Protein AF-A0A847MB34-F1 (afdb_monomer)

Sequence (474 aa):
MRQLLVAGLMLSVAGVSVAQALDVAKLAEAYKDFDMARRDGMGYSDSPDSGNLGWGEGGIITSYINMWEATEDVYWLEKISDHFHRIMANASDPEGEGYLSWYTARYSAAVAWAERLHNVSDAKVDPAVQKATDITAAAKATGHTYLIDFLENAQRFRVVDWTTREVIADGLEHDGGETEVTQIEPFAFTITGPTHQGDRFIVRTMAREATPHVVHQGLFLYPVARLIELVQQRPELQEQFGADAEQFLQFINRNVFEKNERDWLDMGEMGGAYRSEPRLSERQPNRVIPHNQYAELARVWLVLQNVEGAHPLMAQRAEQMVRYFKSHVYLDEENDAYYWRYSNWIEFGEPGHYFAADRYESTGYGNIDIKLVVEATRRGVLFTDEDMQRFVNTWLRVMWNQDEDTPLMAARVDGIGAFGSSPLTTGWAQLSQWDPKVYELALKTFSAQPEDKQAEAVPTILLSAARAGRIPAQ

Solvent-accessible surface area (backbone atoms only — not comparable to full-atom values): 24791 Å² total; per-residue (Å²): 136,85,93,87,87,91,81,92,82,85,83,80,85,84,78,81,80,75,73,78,77,78,60,61,69,62,45,51,49,44,30,50,57,54,40,38,71,38,68,76,50,51,71,36,28,80,50,69,40,26,59,49,30,13,71,50,24,8,53,54,42,41,33,28,48,32,39,23,76,60,65,70,45,63,67,31,55,52,52,45,52,59,37,47,55,40,41,61,71,52,41,43,50,95,82,73,79,87,42,44,43,43,35,34,40,65,76,25,12,12,40,36,38,34,43,75,56,85,43,86,38,87,43,44,57,37,64,46,62,48,72,38,66,52,52,72,48,12,70,56,26,80,41,48,37,33,35,42,37,17,69,89,31,46,45,32,30,29,36,28,36,62,72,82,68,44,74,78,43,70,78,43,73,41,92,38,52,78,37,80,46,61,89,56,51,68,46,70,36,34,39,39,45,50,56,33,59,66,23,32,35,41,36,44,36,38,34,44,47,66,43,70,52,64,34,28,52,13,36,46,39,33,39,51,30,50,51,36,45,46,33,74,75,34,72,86,40,32,85,81,41,39,70,56,33,53,53,50,50,54,48,40,40,55,32,47,51,59,52,51,53,78,38,55,41,82,54,66,95,50,17,25,48,45,35,35,61,84,44,88,29,39,85,59,47,66,35,56,50,37,50,48,30,50,27,29,40,30,44,26,22,61,52,35,49,81,40,88,88,46,56,87,58,30,46,58,52,16,51,21,32,52,40,33,51,56,76,53,53,42,81,39,81,90,69,52,16,40,33,40,53,39,37,71,44,74,52,98,87,38,88,32,44,89,66,60,90,85,42,52,21,34,49,79,53,40,28,43,42,40,43,29,54,53,54,29,33,78,68,69,48,92,47,47,74,70,56,50,50,16,50,42,25,17,48,66,67,47,16,33,72,81,39,86,89,69,56,26,22,17,42,16,44,80,33,51,67,64,66,71,39,64,49,76,35,60,31,59,17,50,45,4,58,83,38,55,64,44,28,52,49,20,50,52,55,46,71,71,42,56,71,77,57,31,30,74,44,35,34,43,53,44,34,11,34,39,44,45,65,71,40,80,86,128

Structure (mmCIF, N/CA/C/O backbone):
data_AF-A0A847MB34-F1
#
_entry.id   AF-A0A847MB34-F1
#
loop_
_atom_site.group_PDB
_atom_site.id
_atom_site.type_symbol
_atom_site.label_atom_id
_atom_site.label_alt_id
_atom_site.label_comp_id
_atom_site.label_asym_id
_atom_site.label_entity_id
_atom_site.label_seq_id
_atom_site.pdbx_PDB_ins_code
_atom_site.Cartn_x
_atom_site.Cartn_y
_atom_site.Cartn_z
_atom_site.occupancy
_atom_site.B_iso_or_equiv
_atom_site.auth_seq_id
_atom_site.auth_comp_id
_atom_site.auth_asym_id
_atom_site.auth_atom_id
_atom_site.pdbx_PDB_model_num
ATOM 1 N N . MET A 1 1 ? -82.155 16.129 29.358 1.00 35.31 1 MET A N 1
ATOM 2 C CA . MET A 1 1 ? -82.350 15.038 28.381 1.00 35.31 1 MET A CA 1
ATOM 3 C C . MET A 1 1 ? -81.186 15.105 27.389 1.00 35.31 1 MET A C 1
ATOM 5 O O . MET A 1 1 ? -81.108 16.119 26.717 1.00 35.31 1 MET A O 1
ATOM 9 N N . ARG A 1 2 ? -80.309 14.074 27.371 1.00 33.56 2 ARG A N 1
ATOM 10 C CA . ARG A 1 2 ? -79.183 13.758 26.432 1.00 33.56 2 ARG A CA 1
ATOM 11 C C . ARG A 1 2 ? -78.013 14.773 26.364 1.00 33.56 2 ARG A C 1
ATOM 13 O O . ARG A 1 2 ? -78.268 15.933 26.098 1.00 33.56 2 ARG A O 1
ATOM 20 N N . GLN A 1 3 ? -76.743 14.506 26.721 1.00 38.34 3 GLN A N 1
ATOM 21 C CA . GLN A 1 3 ? -75.726 13.459 26.406 1.00 38.34 3 GLN A CA 1
ATOM 22 C C . GLN A 1 3 ? -75.311 13.320 24.926 1.00 38.34 3 GLN A C 1
ATOM 24 O O . GLN A 1 3 ? -76.162 12.948 24.124 1.00 38.34 3 GLN A O 1
ATOM 29 N N . LEU A 1 4 ? -74.002 13.534 24.645 1.00 35.25 4 LEU A N 1
ATOM 30 C CA . LEU A 1 4 ? -73.016 12.764 23.818 1.00 35.25 4 LEU A CA 1
ATOM 31 C C . LEU A 1 4 ? -71.892 13.731 23.319 1.00 35.25 4 LEU A C 1
ATOM 33 O O . LEU A 1 4 ? -72.250 14.759 22.760 1.00 35.25 4 LEU A O 1
ATOM 37 N N . LEU A 1 5 ? -70.578 13.662 23.633 1.00 37.75 5 LEU A N 1
ATOM 38 C CA . LEU A 1 5 ? -69.464 12.669 23.553 1.00 37.75 5 LEU A CA 1
ATOM 39 C C . LEU A 1 5 ? -68.691 12.614 22.201 1.00 37.75 5 LEU A C 1
ATOM 41 O O . LEU A 1 5 ? -69.303 12.321 21.182 1.00 37.75 5 LEU A O 1
ATOM 45 N N . VAL A 1 6 ? -67.340 12.734 22.310 1.00 37.12 6 VAL A N 1
ATOM 46 C CA . VAL A 1 6 ? -66.236 12.076 21.523 1.00 37.12 6 VAL A CA 1
ATOM 47 C C . VAL A 1 6 ? -65.899 12.674 20.143 1.00 37.12 6 VAL A C 1
ATOM 49 O O . VAL A 1 6 ? -66.808 13.060 19.428 1.00 37.12 6 VAL A O 1
ATOM 52 N N . ALA A 1 7 ? -64.668 12.737 19.606 1.00 34.09 7 ALA A N 1
ATOM 53 C CA . ALA A 1 7 ? -63.232 12.600 19.967 1.00 34.09 7 ALA A CA 1
ATOM 54 C C . ALA A 1 7 ? -62.456 13.083 18.697 1.00 34.09 7 ALA A C 1
ATOM 56 O O . ALA A 1 7 ? -63.046 13.130 17.624 1.00 34.09 7 ALA A O 1
ATOM 57 N N . GLY A 1 8 ? -61.211 13.572 18.684 1.00 37.88 8 GLY A N 1
ATOM 58 C CA . GLY A 1 8 ? -59.975 12.970 19.185 1.00 37.88 8 GLY A CA 1
ATOM 59 C C . GLY A 1 8 ? -59.398 11.969 18.169 1.00 37.88 8 GLY A C 1
ATOM 60 O O . GLY A 1 8 ? -59.700 10.787 18.265 1.00 37.88 8 GLY A O 1
ATOM 61 N N . LEU A 1 9 ? -58.565 12.429 17.223 1.00 32.56 9 LEU A N 1
ATOM 62 C CA . LEU A 1 9 ? -57.718 11.564 16.388 1.00 32.56 9 LEU A CA 1
ATOM 63 C C . LEU A 1 9 ? -56.329 12.214 16.230 1.00 32.56 9 LEU A C 1
ATOM 65 O O . LEU A 1 9 ? -56.117 13.063 15.369 1.00 32.56 9 LEU A O 1
ATOM 69 N N . MET A 1 10 ? -55.390 11.840 17.103 1.00 35.41 10 MET A N 1
ATOM 70 C CA . MET A 1 10 ? -53.958 11.958 16.823 1.00 35.41 10 MET A CA 1
ATOM 71 C C . MET A 1 10 ? -53.529 10.654 16.155 1.00 35.41 10 MET A C 1
ATOM 73 O O . MET A 1 10 ? -53.646 9.588 16.758 1.00 35.41 10 MET A O 1
ATOM 77 N N . LEU A 1 11 ? -53.054 10.733 14.913 1.00 35.97 11 LEU A N 1
ATOM 78 C CA . LEU A 1 11 ? -52.373 9.621 14.263 1.00 35.97 11 LEU A CA 1
ATOM 79 C C . LEU A 1 11 ? -50.943 9.531 14.801 1.00 35.97 11 LEU A C 1
ATOM 81 O O . LEU A 1 11 ? -50.106 10.391 14.542 1.00 35.97 11 LEU A O 1
ATOM 85 N N . SER A 1 12 ? -50.683 8.461 15.542 1.00 41.97 12 SER A N 1
ATOM 86 C CA . SER A 1 12 ? -49.351 7.951 15.838 1.00 41.97 12 SER A CA 1
ATOM 87 C C . SER A 1 12 ? -48.722 7.383 14.563 1.00 41.97 12 SER A C 1
ATOM 89 O O . SER A 1 12 ? -49.222 6.394 14.023 1.00 41.97 12 SER A O 1
ATOM 91 N N . VAL A 1 13 ? -47.609 7.956 14.105 1.00 40.19 13 VAL A N 1
ATOM 92 C CA . VAL A 1 13 ? -46.721 7.282 13.150 1.00 40.19 13 VAL A CA 1
ATOM 93 C C . VAL A 1 13 ? -45.766 6.416 13.966 1.00 40.19 13 VAL A C 1
ATOM 95 O O . VAL A 1 13 ? -44.767 6.889 14.499 1.00 40.19 13 VAL A O 1
ATOM 98 N N . ALA A 1 14 ? -46.127 5.145 14.117 1.00 42.88 14 ALA A N 1
ATOM 99 C CA . ALA A 1 14 ? -45.210 4.103 14.545 1.00 42.88 14 ALA A CA 1
ATOM 100 C C . ALA A 1 14 ? -44.464 3.605 13.302 1.00 42.88 14 ALA A C 1
ATOM 102 O O . ALA A 1 14 ? -45.071 3.058 12.385 1.00 42.88 14 ALA A O 1
ATOM 103 N N . GLY A 1 15 ? -43.154 3.822 13.279 1.00 34.53 15 GLY A N 1
ATOM 104 C CA . GLY A 1 15 ? -42.256 3.365 12.224 1.00 34.53 15 GLY A CA 1
ATOM 105 C C . GLY A 1 15 ? -40.841 3.202 12.760 1.00 34.53 15 GLY A C 1
ATOM 106 O O . GLY A 1 15 ? -39.900 3.718 12.177 1.00 34.53 15 GLY A O 1
ATOM 107 N N . VAL A 1 16 ? -40.687 2.536 13.908 1.00 36.53 16 VAL A N 1
ATOM 108 C CA . VAL A 1 16 ? -39.370 2.066 14.349 1.00 36.53 16 VAL A CA 1
ATOM 109 C C . VAL A 1 16 ? -39.145 0.720 13.672 1.00 36.53 16 VAL A C 1
ATOM 111 O O . VAL A 1 16 ? -39.605 -0.315 14.151 1.00 36.53 16 VAL A O 1
ATOM 114 N N . SER A 1 17 ? -38.463 0.742 12.530 1.00 39.00 17 SER A N 1
ATOM 115 C CA . SER A 1 17 ? -37.730 -0.427 12.056 1.00 39.00 17 SER A CA 1
ATOM 116 C C . SER A 1 17 ? -36.632 -0.693 13.083 1.00 39.00 17 SER A C 1
ATOM 118 O O . SER A 1 17 ? -35.588 -0.041 13.070 1.00 39.00 17 SER A O 1
ATOM 120 N N . VAL A 1 18 ? -36.885 -1.602 14.024 1.00 43.00 18 VAL A N 1
ATOM 121 C CA . VAL A 1 18 ? -35.824 -2.156 14.863 1.00 43.00 18 VAL A CA 1
ATOM 122 C C . VAL A 1 18 ? -34.952 -2.972 13.916 1.00 43.00 18 VAL A C 1
ATOM 124 O O . VAL A 1 18 ? -35.315 -4.089 13.556 1.00 43.00 18 VAL A O 1
ATOM 127 N N . ALA A 1 19 ? -33.848 -2.387 13.445 1.00 54.59 19 ALA A N 1
ATOM 128 C CA . ALA A 1 19 ? -32.811 -3.149 12.765 1.00 54.59 19 ALA A CA 1
ATOM 129 C C . ALA A 1 19 ? -32.473 -4.347 13.661 1.00 54.59 19 ALA A C 1
ATOM 131 O O . ALA A 1 19 ? -32.208 -4.173 14.854 1.00 54.59 19 ALA A O 1
ATOM 132 N N . GLN A 1 20 ? -32.583 -5.559 13.118 1.00 59.56 20 GLN A N 1
ATOM 133 C CA . GLN A 1 20 ? -32.298 -6.777 13.861 1.00 59.56 20 GLN A CA 1
ATOM 134 C C . GLN A 1 20 ? -30.870 -6.675 14.407 1.00 59.56 20 GLN A C 1
ATOM 136 O O . GLN A 1 20 ? -29.936 -6.414 13.650 1.00 59.56 20 GLN A O 1
ATOM 141 N N . ALA A 1 21 ? -30.714 -6.797 15.727 1.00 81.25 21 ALA A N 1
ATOM 142 C CA . ALA A 1 21 ? -29.398 -6.732 16.348 1.00 81.25 21 ALA A CA 1
ATOM 143 C C . ALA A 1 21 ? -28.521 -7.864 15.793 1.00 81.25 21 ALA A C 1
ATOM 145 O O . ALA A 1 21 ? -28.988 -8.998 15.656 1.00 81.25 21 ALA A O 1
ATOM 146 N N . LEU A 1 22 ? -27.269 -7.547 15.457 1.00 91.44 22 LEU A N 1
ATOM 147 C CA . LEU A 1 22 ? -26.302 -8.542 15.005 1.00 91.44 22 LEU A CA 1
ATOM 148 C C . LEU A 1 22 ? -26.026 -9.532 16.142 1.00 91.44 22 LEU A C 1
ATOM 150 O O . LEU A 1 22 ? -25.740 -9.127 17.269 1.00 91.44 22 LEU A O 1
ATOM 154 N N . ASP A 1 23 ? -26.085 -10.827 15.842 1.00 94.06 23 ASP A N 1
ATOM 155 C CA . ASP A 1 23 ? -25.648 -11.875 16.765 1.00 94.06 23 ASP A CA 1
ATOM 156 C C . ASP A 1 23 ? -24.117 -11.959 16.725 1.00 94.06 23 ASP A C 1
ATOM 158 O O . ASP A 1 23 ? -23.535 -12.678 15.911 1.00 94.06 23 ASP A O 1
ATOM 162 N N . VAL A 1 24 ? -23.467 -11.149 17.565 1.00 95.00 24 VAL A N 1
ATOM 163 C CA . VAL A 1 24 ? -22.003 -10.998 17.590 1.00 95.00 24 VAL A CA 1
ATOM 164 C C . VAL A 1 24 ? -21.307 -12.339 17.814 1.00 95.00 24 VAL A C 1
ATOM 166 O O . VAL A 1 24 ? -20.333 -12.630 17.127 1.00 95.00 24 VAL A O 1
ATOM 169 N N . ALA A 1 25 ? -21.822 -13.176 18.719 1.00 95.19 25 ALA A N 1
ATOM 170 C CA . ALA A 1 25 ? -21.220 -14.470 19.029 1.00 95.19 25 ALA A CA 1
ATOM 171 C C . ALA A 1 25 ? -21.302 -15.425 17.832 1.00 95.19 25 ALA A C 1
ATOM 173 O O . ALA A 1 25 ? -20.296 -16.021 17.448 1.00 95.19 25 ALA A O 1
ATOM 174 N N . LYS A 1 26 ? -22.475 -15.520 17.189 1.00 95.75 26 LYS A N 1
ATOM 175 C CA . LYS A 1 26 ? -22.645 -16.346 15.987 1.00 95.75 26 LYS A CA 1
ATOM 176 C C . LYS A 1 26 ? -21.753 -15.873 14.838 1.00 95.75 26 LYS A C 1
ATOM 178 O O . LYS A 1 26 ? -21.160 -16.696 14.146 1.00 95.75 26 LYS A O 1
ATOM 183 N N . LEU A 1 27 ? -21.676 -14.562 14.612 1.00 96.88 27 LEU A N 1
ATOM 184 C CA . LEU A 1 27 ? -20.849 -13.999 13.545 1.00 96.88 27 LEU A CA 1
ATOM 185 C C . LEU A 1 27 ? -19.357 -14.206 13.821 1.00 96.88 27 LEU A C 1
ATOM 187 O O . LEU A 1 27 ? -18.621 -14.562 12.904 1.00 96.88 27 LEU A O 1
ATOM 191 N N . ALA A 1 28 ? -18.919 -14.038 15.070 1.00 97.00 28 ALA A N 1
ATOM 192 C CA . ALA A 1 28 ? -17.538 -14.294 15.459 1.00 97.00 28 ALA A CA 1
ATOM 193 C C . ALA A 1 28 ? -17.137 -15.754 15.225 1.00 97.00 28 ALA A C 1
ATOM 195 O O . ALA A 1 28 ? -16.063 -15.996 14.680 1.00 97.00 28 ALA A O 1
ATOM 196 N N . GLU A 1 29 ? -18.011 -16.709 15.553 1.00 97.25 29 GLU A N 1
ATOM 197 C CA . GLU A 1 29 ? -17.765 -18.127 15.274 1.00 97.25 29 GLU A CA 1
ATOM 198 C C . GLU A 1 29 ? -17.702 -18.412 13.767 1.00 97.25 29 GLU A C 1
ATOM 200 O O . GLU A 1 29 ? -16.768 -19.057 13.298 1.00 97.25 29 GLU A O 1
ATOM 205 N N . ALA A 1 30 ? -18.616 -17.838 12.976 1.00 97.06 30 ALA A N 1
ATOM 206 C CA . ALA A 1 30 ? -18.581 -17.977 11.519 1.00 97.06 30 ALA A CA 1
ATOM 207 C C . ALA A 1 30 ? -17.277 -17.430 10.909 1.00 97.06 30 ALA A C 1
ATOM 209 O O . ALA A 1 30 ? -16.741 -18.006 9.960 1.00 97.06 30 ALA A O 1
ATOM 210 N N . TYR A 1 31 ? -16.740 -16.333 11.457 1.00 98.00 31 TYR A N 1
ATOM 211 C CA . TYR A 1 31 ? -15.444 -15.816 11.025 1.00 98.00 31 TYR A CA 1
ATOM 212 C C . TYR A 1 31 ? -14.279 -16.711 11.467 1.00 98.00 31 TYR A C 1
ATOM 214 O O . TYR A 1 31 ? -13.342 -16.878 10.690 1.00 98.00 31 TYR A O 1
ATOM 222 N N . LYS A 1 32 ? -14.334 -17.329 12.658 1.00 97.56 32 LYS A N 1
ATOM 223 C CA . LYS A 1 32 ? -13.334 -18.326 13.092 1.00 97.56 32 LYS A CA 1
ATOM 224 C C . LYS A 1 32 ? -13.287 -19.517 12.140 1.00 97.56 32 LYS A C 1
ATOM 226 O O . LYS A 1 32 ? -12.206 -19.863 11.671 1.00 97.56 32 LYS A O 1
ATOM 231 N N . ASP A 1 33 ? -14.437 -20.088 11.788 1.00 97.06 33 ASP A N 1
ATOM 232 C CA . ASP A 1 33 ? -14.520 -21.202 10.833 1.00 97.06 33 ASP A CA 1
ATOM 233 C C . ASP A 1 33 ? -13.933 -20.825 9.466 1.00 97.06 33 ASP A C 1
ATOM 235 O O . ASP A 1 33 ? -13.159 -21.572 8.859 1.00 97.06 33 ASP A O 1
ATOM 239 N N . PHE A 1 34 ? -14.276 -19.631 8.987 1.00 97.12 34 PHE A N 1
ATOM 240 C CA . PHE A 1 34 ? -13.776 -19.111 7.724 1.00 97.12 34 PHE A CA 1
ATOM 241 C C . PHE A 1 34 ? -12.268 -18.813 7.746 1.00 97.12 34 PHE A C 1
ATOM 243 O O . PHE A 1 34 ? -11.579 -19.084 6.760 1.00 97.12 34 PHE A O 1
ATOM 250 N N . ASP A 1 35 ? -11.737 -18.300 8.857 1.00 97.44 35 ASP A N 1
ATOM 251 C CA . ASP A 1 35 ? -10.299 -18.124 9.056 1.00 97.44 35 ASP A CA 1
ATOM 252 C C . ASP A 1 35 ? -9.568 -19.469 9.040 1.00 97.44 35 ASP A C 1
ATOM 254 O O . ASP A 1 35 ? -8.612 -19.651 8.286 1.00 97.44 35 ASP A O 1
ATOM 258 N N . MET A 1 36 ? -10.073 -20.458 9.779 1.00 96.69 36 MET A N 1
ATOM 259 C CA . MET A 1 36 ? -9.484 -21.796 9.824 1.00 96.69 36 MET A CA 1
ATOM 260 C C . MET A 1 36 ? -9.475 -22.478 8.452 1.00 96.69 36 MET A C 1
ATOM 262 O O . MET A 1 36 ? -8.508 -23.156 8.109 1.00 96.69 36 MET A O 1
ATOM 266 N N . ALA A 1 37 ? -10.477 -22.238 7.604 1.00 95.88 37 ALA A N 1
ATOM 267 C CA . ALA A 1 37 ? -10.475 -22.737 6.229 1.00 95.88 37 ALA A CA 1
ATOM 268 C C . ALA A 1 37 ? -9.334 -22.154 5.359 1.00 95.88 37 ALA A C 1
ATOM 270 O O . ALA A 1 37 ? -8.969 -22.736 4.332 1.00 95.88 37 ALA A O 1
ATOM 271 N N . ARG A 1 38 ? -8.725 -21.026 5.753 1.00 93.19 38 ARG A N 1
ATOM 272 C CA . ARG A 1 38 ? -7.606 -20.383 5.044 1.00 93.19 38 ARG A CA 1
ATOM 273 C C . ARG A 1 38 ? -6.261 -20.919 5.522 1.00 93.19 38 ARG A C 1
ATOM 275 O O . ARG A 1 38 ? -5.516 -20.242 6.232 1.00 93.19 38 ARG A O 1
ATOM 282 N N . ARG A 1 39 ? -5.924 -22.126 5.058 1.00 95.69 39 ARG A N 1
ATOM 283 C CA . ARG A 1 39 ? -4.669 -22.820 5.405 1.00 95.69 39 ARG A CA 1
ATOM 284 C C . ARG A 1 39 ? -4.525 -22.987 6.923 1.00 95.69 39 ARG A C 1
ATOM 286 O O . ARG A 1 39 ? -3.526 -22.557 7.489 1.00 95.69 39 ARG A O 1
ATOM 293 N N . ASP A 1 40 ? -5.546 -23.542 7.571 1.00 95.56 40 ASP A N 1
ATOM 294 C CA . ASP A 1 40 ? -5.578 -23.760 9.025 1.00 95.56 40 ASP A CA 1
ATOM 295 C C . ASP A 1 40 ? -5.364 -22.457 9.818 1.00 95.56 40 ASP A C 1
ATOM 297 O O . ASP A 1 40 ? -4.681 -22.414 10.841 1.00 95.56 40 ASP A O 1
ATOM 301 N N . GLY A 1 41 ? -5.905 -21.355 9.288 1.00 95.19 41 GLY A N 1
ATOM 302 C CA . GLY A 1 41 ? -5.752 -20.018 9.843 1.00 95.19 41 GLY A CA 1
ATOM 303 C C . GLY A 1 41 ? -4.363 -19.406 9.660 1.00 95.19 41 GLY A C 1
ATOM 304 O O . GLY A 1 41 ? -4.102 -18.370 10.254 1.00 95.19 41 GLY A O 1
ATOM 305 N N . MET A 1 42 ? -3.447 -19.993 8.882 1.00 96.44 42 MET A N 1
ATOM 306 C CA . MET A 1 42 ? -2.115 -19.408 8.659 1.00 96.44 42 MET A CA 1
ATOM 307 C C . MET A 1 42 ? -2.129 -18.205 7.707 1.00 96.44 42 MET A C 1
ATOM 309 O O . MET A 1 42 ? -1.188 -17.404 7.725 1.00 96.44 42 MET A O 1
ATOM 313 N N . GLY A 1 43 ? -3.153 -18.079 6.856 1.00 96.38 43 GLY A N 1
ATOM 314 C CA . GLY A 1 43 ? -3.222 -17.015 5.854 1.00 96.38 43 GLY A CA 1
ATOM 315 C C . GLY A 1 43 ? -2.016 -17.028 4.903 1.00 96.38 43 GLY A C 1
ATOM 316 O O . GLY A 1 43 ? -1.680 -18.060 4.314 1.00 96.38 43 GLY A O 1
ATOM 317 N N . TYR A 1 44 ? -1.358 -15.878 4.756 1.00 97.62 44 TYR A N 1
ATOM 318 C CA . TYR A 1 44 ? -0.140 -15.677 3.961 1.00 97.62 44 TYR A CA 1
ATOM 319 C C . TYR A 1 44 ? 1.072 -15.267 4.813 1.00 97.62 44 TYR A C 1
ATOM 321 O O . TYR A 1 44 ? 2.086 -14.853 4.257 1.00 97.62 44 TYR A O 1
ATOM 329 N N . SER A 1 45 ? 0.988 -15.380 6.141 1.00 98.19 45 SER A N 1
ATOM 330 C CA . SER A 1 45 ? 2.022 -14.940 7.096 1.00 98.19 45 SER A CA 1
ATOM 331 C C . SER A 1 45 ? 3.407 -15.576 6.908 1.00 98.19 45 SER A C 1
ATOM 333 O O . SER A 1 45 ? 4.402 -15.026 7.370 1.00 98.19 45 SER A O 1
ATOM 335 N N . ASP A 1 46 ? 3.495 -16.698 6.192 1.00 97.19 46 ASP A N 1
ATOM 336 C CA . ASP A 1 46 ? 4.738 -17.384 5.825 1.00 97.19 46 ASP A CA 1
ATOM 337 C C . ASP A 1 46 ? 5.253 -17.034 4.413 1.00 97.19 46 ASP A C 1
ATOM 339 O O . ASP A 1 46 ? 6.236 -17.617 3.952 1.00 97.19 46 ASP A O 1
ATOM 343 N N . SER A 1 47 ? 4.627 -16.083 3.715 1.00 97.06 47 SER A N 1
ATOM 344 C CA . SER A 1 47 ? 5.043 -15.674 2.373 1.00 97.06 47 SER A CA 1
ATOM 345 C C . SER A 1 47 ? 6.404 -14.958 2.384 1.00 97.06 47 SER A C 1
ATOM 347 O O . SER A 1 47 ? 6.597 -14.036 3.179 1.00 97.06 47 SER A O 1
ATOM 349 N N . PRO A 1 48 ? 7.318 -15.281 1.447 1.00 95.69 48 PRO A N 1
ATOM 350 C CA . PRO A 1 48 ? 8.560 -14.529 1.255 1.00 95.69 48 PRO A CA 1
ATOM 351 C C . PRO A 1 48 ? 8.368 -13.246 0.424 1.00 95.69 48 PRO A C 1
ATOM 353 O O . PRO A 1 48 ? 9.258 -12.403 0.376 1.00 95.69 48 PRO A O 1
ATOM 356 N N . ASP A 1 49 ? 7.230 -13.098 -0.264 1.00 97.31 49 ASP A N 1
ATOM 357 C CA . ASP A 1 49 ? 6.917 -11.930 -1.094 1.00 97.31 49 ASP A CA 1
ATOM 358 C C . ASP A 1 49 ? 6.202 -10.851 -0.273 1.00 97.31 49 ASP A C 1
ATOM 360 O O . ASP A 1 49 ? 5.129 -11.102 0.289 1.00 97.31 49 ASP A O 1
ATOM 364 N N . SER A 1 50 ? 6.762 -9.636 -0.241 1.00 97.50 50 SER A N 1
ATOM 365 C CA . SER A 1 50 ? 6.186 -8.538 0.547 1.00 97.50 50 SER A CA 1
ATOM 366 C C . SER A 1 50 ? 4.833 -8.057 0.028 1.00 97.50 50 SER A C 1
ATOM 368 O O . SER A 1 50 ? 4.045 -7.540 0.812 1.00 97.50 50 SER A O 1
ATOM 370 N N . GLY A 1 51 ? 4.525 -8.245 -1.259 1.00 96.75 51 GLY A N 1
ATOM 371 C CA . GLY A 1 51 ? 3.219 -7.911 -1.825 1.00 96.75 51 GLY A CA 1
ATOM 372 C C . GLY A 1 51 ? 2.115 -8.825 -1.299 1.00 96.75 51 GLY A C 1
ATOM 373 O O . GLY A 1 51 ? 1.037 -8.344 -0.955 1.00 96.75 51 GLY A O 1
ATOM 374 N N . ASN A 1 52 ? 2.391 -10.124 -1.173 1.00 97.38 52 ASN A N 1
ATOM 375 C CA . ASN A 1 52 ? 1.480 -11.070 -0.523 1.00 97.38 52 ASN A CA 1
ATOM 376 C C . ASN A 1 52 ? 1.317 -10.771 0.976 1.00 97.38 52 ASN A C 1
ATOM 378 O O . ASN A 1 52 ? 0.199 -10.849 1.484 1.00 97.38 52 ASN A O 1
ATOM 382 N N . LEU A 1 53 ? 2.396 -10.388 1.671 1.00 98.12 53 LEU A N 1
ATOM 383 C CA . LEU A 1 53 ? 2.317 -9.970 3.076 1.00 98.12 53 LEU A CA 1
ATOM 384 C C . LEU A 1 53 ? 1.511 -8.673 3.241 1.00 98.12 53 LEU A C 1
ATOM 386 O O . LEU A 1 53 ? 0.645 -8.584 4.098 1.00 98.12 53 LEU A O 1
ATOM 390 N N . GLY A 1 54 ? 1.744 -7.667 2.402 1.00 97.12 54 GLY A N 1
ATOM 391 C CA . GLY A 1 54 ? 1.014 -6.405 2.464 1.00 97.12 54 GLY A CA 1
ATOM 392 C C . GLY A 1 54 ? -0.462 -6.570 2.102 1.00 97.12 54 GLY A C 1
ATOM 393 O O . GLY A 1 54 ? -1.343 -6.379 2.936 1.00 97.12 54 GLY A O 1
ATOM 394 N N . TRP A 1 55 ? -0.743 -6.928 0.847 1.00 95.94 55 TRP A N 1
ATOM 395 C CA . TRP A 1 55 ? -2.106 -6.925 0.301 1.00 95.94 55 TRP A CA 1
ATOM 396 C C . TRP A 1 55 ? -2.946 -8.135 0.718 1.00 95.94 55 TRP A C 1
ATOM 398 O O . TRP A 1 55 ? -4.167 -8.023 0.783 1.00 95.94 55 TRP A O 1
ATOM 408 N N . GLY A 1 56 ? -2.310 -9.282 0.969 1.00 96.50 56 GLY A N 1
ATOM 409 C CA . GLY A 1 56 ? -2.978 -10.496 1.436 1.00 96.50 56 GLY A CA 1
ATOM 410 C C . GLY A 1 56 ? -3.030 -10.550 2.958 1.00 96.50 56 GLY A C 1
ATOM 411 O O . GLY A 1 56 ? -4.091 -10.374 3.555 1.00 96.50 56 GLY A O 1
ATOM 412 N N . GLU A 1 57 ? -1.875 -10.773 3.587 1.00 98.12 57 GLU A N 1
ATOM 413 C CA . GLU A 1 57 ? -1.780 -10.979 5.039 1.00 98.12 57 GLU A CA 1
ATOM 414 C C . GLU A 1 57 ? -2.201 -9.743 5.847 1.00 98.12 57 GLU A C 1
ATOM 416 O O . GLU A 1 57 ? -2.928 -9.872 6.828 1.00 98.12 57 GLU A O 1
ATOM 421 N N . GLY A 1 58 ? -1.848 -8.535 5.400 1.00 97.38 58 GLY A N 1
ATOM 422 C CA . GLY A 1 58 ? -2.239 -7.286 6.056 1.00 97.38 58 GLY A CA 1
ATOM 423 C C . GLY A 1 58 ? -3.756 -7.133 6.215 1.00 97.38 58 GLY A C 1
ATOM 424 O O . GLY A 1 58 ? -4.230 -6.644 7.242 1.00 97.38 58 GLY A O 1
ATOM 425 N N . GLY A 1 59 ? -4.545 -7.611 5.245 1.00 96.38 59 GLY A N 1
ATOM 426 C CA . GLY A 1 59 ? -6.009 -7.639 5.341 1.00 96.38 59 GLY A CA 1
ATOM 427 C C . GLY A 1 59 ? -6.533 -8.650 6.368 1.00 96.38 59 GLY A C 1
ATOM 428 O O . GLY A 1 59 ? -7.489 -8.358 7.093 1.00 96.38 59 GLY A O 1
ATOM 429 N N . ILE A 1 60 ? -5.883 -9.812 6.470 1.00 98.19 60 ILE A N 1
ATOM 430 C CA . ILE A 1 60 ? -6.222 -10.872 7.430 1.00 98.19 60 ILE A CA 1
ATOM 431 C C . ILE A 1 60 ? -5.911 -10.407 8.857 1.00 98.19 60 ILE A C 1
ATOM 433 O O . ILE A 1 60 ? -6.799 -10.389 9.706 1.00 98.19 60 ILE A O 1
ATOM 437 N N . ILE A 1 61 ? -4.695 -9.923 9.113 1.00 98.19 61 ILE A N 1
ATOM 438 C CA . ILE A 1 61 ? -4.296 -9.479 10.454 1.00 98.19 61 ILE A CA 1
ATOM 439 C C . ILE A 1 61 ? -5.022 -8.191 10.884 1.00 98.19 61 ILE A C 1
ATOM 441 O O . ILE A 1 61 ? -5.344 -8.019 12.060 1.00 98.19 61 ILE A O 1
ATOM 445 N N . THR A 1 62 ? -5.409 -7.326 9.933 1.00 97.75 62 THR A N 1
ATOM 446 C CA . THR A 1 62 ? -6.338 -6.209 10.204 1.00 97.75 62 THR A CA 1
ATOM 447 C C . THR A 1 62 ? -7.714 -6.714 10.637 1.00 97.75 62 THR A C 1
ATOM 449 O O . THR A 1 62 ? -8.355 -6.118 11.500 1.00 97.75 62 THR A O 1
ATOM 452 N N . SER A 1 63 ? -8.182 -7.820 10.066 1.00 98.25 63 SER A N 1
ATOM 453 C CA . SER A 1 63 ? -9.454 -8.411 10.470 1.00 98.25 63 SER A CA 1
ATOM 454 C C . SER A 1 63 ? -9.406 -8.926 11.907 1.00 98.25 63 SER A C 1
ATOM 456 O O . SER A 1 63 ? -10.373 -8.731 12.633 1.00 98.25 63 SER A O 1
ATOM 458 N N . TYR A 1 64 ? -8.284 -9.492 12.359 1.00 98.69 64 TYR A N 1
ATOM 459 C CA . TYR A 1 64 ? -8.138 -9.931 13.751 1.00 98.69 64 TYR A CA 1
ATOM 460 C C . TYR A 1 64 ? -8.250 -8.773 14.743 1.00 98.69 64 TYR A C 1
ATOM 462 O O . TYR A 1 64 ? -9.019 -8.872 15.695 1.00 98.69 64 TYR A O 1
ATOM 470 N N . ILE A 1 65 ? -7.571 -7.643 14.508 1.00 98.12 65 ILE A N 1
ATOM 471 C CA . ILE A 1 65 ? -7.696 -6.506 15.434 1.00 98.12 65 ILE A CA 1
ATOM 472 C C . ILE A 1 65 ? -9.115 -5.920 15.426 1.00 98.12 65 ILE A C 1
ATOM 474 O O . ILE A 1 65 ? -9.634 -5.578 16.484 1.00 98.12 65 ILE A O 1
ATOM 478 N N . ASN A 1 66 ? -9.793 -5.891 14.274 1.00 97.62 66 ASN A N 1
ATOM 479 C CA . ASN A 1 66 ? -11.195 -5.466 14.195 1.00 97.62 66 ASN A CA 1
ATOM 480 C C . ASN A 1 66 ? -12.130 -6.411 14.966 1.00 97.62 66 ASN A C 1
ATOM 482 O O . ASN A 1 66 ? -13.073 -5.960 15.614 1.00 97.62 66 ASN A O 1
ATOM 486 N N . MET A 1 67 ? -11.871 -7.720 14.898 1.00 98.12 67 MET A N 1
ATOM 487 C CA . MET A 1 67 ? -12.614 -8.716 15.663 1.00 98.12 67 MET A CA 1
ATOM 488 C C . MET A 1 67 ? -12.373 -8.563 17.161 1.00 98.12 67 MET A C 1
ATOM 490 O O . MET A 1 67 ? -13.337 -8.588 17.926 1.00 98.12 67 MET A O 1
ATOM 494 N N . TRP A 1 68 ? -11.126 -8.347 17.586 1.00 97.38 68 TRP A N 1
ATOM 495 C CA . TRP A 1 68 ? -10.814 -8.054 18.982 1.00 97.38 68 TRP A CA 1
ATOM 496 C C . TRP A 1 68 ? -11.555 -6.801 19.464 1.00 97.38 68 TRP A C 1
ATOM 498 O O . TRP A 1 68 ? -12.219 -6.854 20.490 1.00 97.38 68 TRP A O 1
ATOM 508 N N . GLU A 1 69 ? -11.548 -5.706 18.699 1.00 94.31 69 GLU A N 1
ATOM 509 C CA . GLU A 1 69 ? -12.260 -4.477 19.084 1.00 94.31 69 GLU A CA 1
ATOM 510 C C . GLU A 1 69 ? -13.776 -4.671 19.244 1.00 94.31 69 GLU A C 1
ATOM 512 O O . GLU A 1 69 ? -14.408 -3.951 20.015 1.00 94.31 69 GLU A O 1
ATOM 517 N N . ALA A 1 70 ? -14.372 -5.616 18.513 1.00 93.75 70 ALA A N 1
ATOM 518 C CA . ALA A 1 70 ? -15.805 -5.890 18.576 1.00 93.75 70 ALA A CA 1
ATOM 519 C C . ALA A 1 70 ? -16.200 -6.962 19.609 1.00 93.75 70 ALA A C 1
ATOM 521 O O . ALA A 1 70 ? -17.378 -7.056 19.955 1.00 93.75 70 ALA A O 1
ATOM 522 N N . THR A 1 71 ? -15.257 -7.797 20.057 1.00 94.75 71 THR A N 1
ATOM 523 C CA . THR A 1 71 ? -15.553 -9.001 20.861 1.00 94.75 71 THR A CA 1
ATOM 524 C C . THR A 1 71 ? -14.763 -9.110 22.160 1.00 94.75 71 THR A C 1
ATOM 526 O O . THR A 1 71 ? -15.163 -9.876 23.028 1.00 94.75 71 THR A O 1
ATOM 529 N N . GLU A 1 72 ? -13.643 -8.395 22.272 1.00 94.19 72 GLU A N 1
ATOM 530 C CA . GLU A 1 72 ? -12.609 -8.538 23.305 1.00 94.19 72 GLU A CA 1
ATOM 531 C C . GLU A 1 72 ? -12.072 -9.974 23.491 1.00 94.19 72 GLU A C 1
ATOM 533 O O . GLU A 1 72 ? -11.429 -10.285 24.493 1.00 94.19 72 GLU A O 1
ATOM 538 N N . ASP A 1 73 ? -12.280 -10.857 22.507 1.00 96.81 73 ASP A N 1
ATOM 539 C CA . ASP A 1 73 ? -11.785 -12.233 22.540 1.00 96.81 73 ASP A CA 1
ATOM 540 C C . ASP A 1 73 ? -10.269 -12.265 22.280 1.00 96.81 73 ASP A C 1
ATOM 542 O O . ASP A 1 73 ? -9.794 -11.915 21.192 1.00 96.81 73 ASP A O 1
ATOM 546 N N . VAL A 1 74 ? -9.505 -12.696 23.290 1.00 97.56 74 VAL A N 1
ATOM 547 C CA . VAL A 1 74 ? -8.034 -12.780 23.254 1.00 97.56 74 VAL A CA 1
ATOM 548 C C . VAL A 1 74 ? -7.511 -13.711 22.162 1.00 97.56 74 VAL A C 1
ATOM 550 O O . VAL A 1 74 ? -6.389 -13.501 21.704 1.00 97.56 74 VAL A O 1
ATOM 553 N N . TYR A 1 75 ? -8.332 -14.645 21.665 1.00 97.88 75 TYR A N 1
ATOM 554 C CA . TYR A 1 75 ? -8.012 -15.473 20.498 1.00 97.88 75 TYR A CA 1
ATOM 555 C C . TYR A 1 75 ? -7.487 -14.629 19.330 1.00 97.88 75 TYR A C 1
ATOM 557 O O . TYR A 1 75 ? -6.503 -14.974 18.682 1.00 97.88 75 TYR A O 1
ATOM 565 N N . TRP A 1 76 ? -8.094 -13.469 19.073 1.00 98.50 76 TRP A N 1
ATOM 566 C CA . TRP A 1 76 ? -7.680 -12.619 17.958 1.00 98.50 76 TRP A CA 1
ATOM 567 C C . TRP A 1 76 ? -6.319 -11.949 18.183 1.00 98.50 76 TRP A C 1
ATOM 569 O O . TRP A 1 76 ? -5.604 -11.696 17.215 1.00 98.50 76 TRP A O 1
ATOM 579 N N . LEU A 1 77 ? -5.927 -11.697 19.435 1.00 98.81 77 LEU A N 1
ATOM 580 C CA . LEU A 1 77 ? -4.593 -11.187 19.766 1.00 98.81 77 LEU A CA 1
ATOM 581 C C . LEU A 1 77 ? -3.524 -12.278 19.621 1.00 98.81 77 LEU A C 1
ATOM 583 O O . LEU A 1 77 ? -2.451 -11.999 19.086 1.00 98.81 77 LEU A O 1
ATOM 587 N N . GLU A 1 78 ? -3.838 -13.522 20.001 1.00 98.69 78 GLU A N 1
ATOM 588 C CA . GLU A 1 78 ? -2.979 -14.692 19.752 1.00 98.69 78 GLU A CA 1
ATOM 589 C C . GLU A 1 78 ? -2.685 -14.840 18.259 1.00 98.69 78 GLU A C 1
ATOM 591 O O . GLU A 1 78 ? -1.528 -14.947 17.854 1.00 98.69 78 GLU A O 1
ATOM 596 N N . LYS A 1 79 ? -3.720 -14.720 17.417 1.00 98.69 79 LYS A N 1
ATOM 597 C CA . LYS A 1 79 ? -3.571 -14.746 15.959 1.00 98.69 79 LYS A CA 1
ATOM 598 C C . LYS A 1 79 ? -2.662 -13.626 15.442 1.00 98.69 79 LYS A C 1
ATOM 600 O O . LYS A 1 79 ? -1.842 -13.880 14.565 1.00 98.69 79 LYS A O 1
ATOM 605 N N . ILE A 1 80 ? -2.758 -12.403 15.970 1.00 98.88 80 ILE A N 1
ATOM 606 C CA . ILE A 1 80 ? -1.842 -11.313 15.585 1.00 98.88 80 ILE A CA 1
ATOM 607 C C . ILE A 1 80 ? -0.395 -11.678 15.940 1.00 98.88 80 ILE A C 1
ATOM 609 O O . ILE A 1 80 ? 0.483 -11.541 15.085 1.00 98.88 80 ILE A O 1
A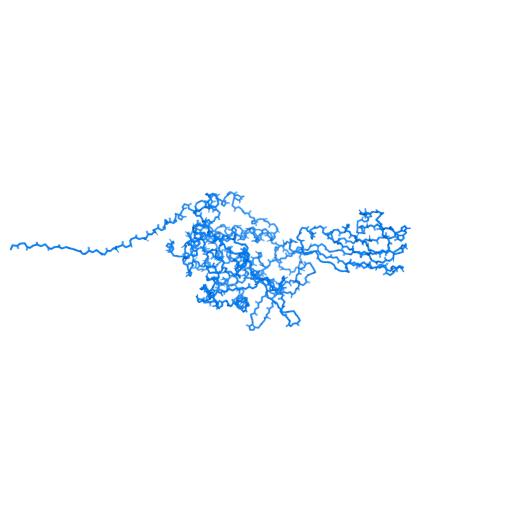TOM 613 N N . SER A 1 81 ? -0.152 -12.171 17.160 1.00 98.81 81 SER A N 1
ATOM 614 C CA . SER A 1 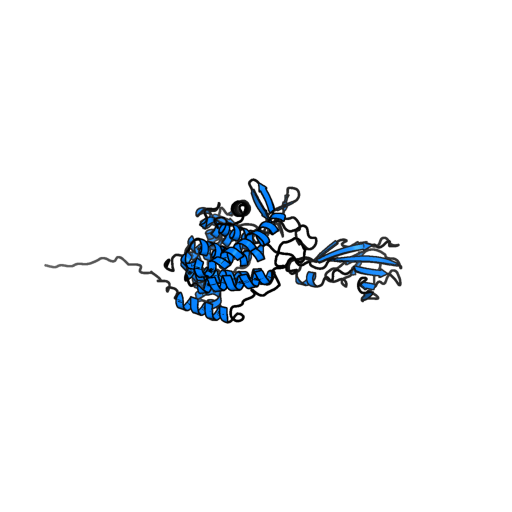81 ? 1.197 -12.545 17.602 1.00 98.81 81 SER A CA 1
ATOM 615 C C . SER A 1 81 ? 1.795 -13.665 16.744 1.00 98.81 81 SER A C 1
ATOM 617 O O . SER A 1 81 ? 2.865 -13.500 16.151 1.00 98.81 81 SER A O 1
ATOM 619 N N . ASP A 1 82 ? 1.062 -14.767 16.572 1.00 98.62 82 ASP A N 1
ATOM 620 C CA . ASP A 1 82 ? 1.497 -15.929 15.793 1.00 98.62 82 ASP A CA 1
ATOM 621 C C . ASP A 1 82 ? 1.862 -15.566 14.351 1.00 98.62 82 ASP A C 1
ATOM 623 O O . ASP A 1 82 ? 2.853 -16.050 13.789 1.00 98.62 82 ASP A O 1
ATOM 627 N N . HIS A 1 83 ? 1.033 -14.733 13.721 1.00 98.81 83 HIS A N 1
ATOM 628 C CA . HIS A 1 83 ? 1.254 -14.304 12.348 1.00 98.81 83 HIS A CA 1
ATOM 629 C C . HIS A 1 83 ? 2.477 -13.399 12.257 1.00 98.81 83 HIS A C 1
ATOM 631 O O . HIS A 1 83 ? 3.300 -13.584 11.358 1.00 98.81 83 HIS A O 1
ATOM 637 N N . PHE A 1 84 ? 2.645 -12.466 13.194 1.00 98.81 84 PHE A N 1
ATOM 638 C CA . PHE A 1 84 ? 3.775 -11.553 13.138 1.00 98.81 84 PHE A CA 1
ATOM 639 C C . PHE A 1 84 ? 5.116 -12.230 13.438 1.00 98.81 84 PHE A C 1
ATOM 641 O O . PHE A 1 84 ? 6.102 -11.904 12.778 1.00 98.81 84 PHE A O 1
ATOM 648 N N . HIS A 1 85 ? 5.156 -13.253 14.299 1.00 98.81 85 HIS A N 1
ATOM 649 C CA . HIS A 1 85 ? 6.343 -14.105 14.460 1.00 98.81 85 HIS A CA 1
ATOM 650 C C . HIS A 1 85 ? 6.799 -14.725 13.131 1.00 98.81 85 HIS A C 1
ATOM 652 O O . HIS A 1 85 ? 7.985 -14.680 12.795 1.00 98.81 85 HIS A O 1
ATOM 658 N N . ARG A 1 86 ? 5.864 -15.255 12.327 1.00 98.56 86 ARG A N 1
ATOM 659 C CA . ARG A 1 86 ? 6.175 -15.814 10.996 1.00 98.56 86 ARG A CA 1
ATOM 660 C C . ARG A 1 86 ? 6.626 -14.743 10.006 1.00 98.56 86 ARG A C 1
ATOM 662 O O . ARG A 1 86 ? 7.601 -14.952 9.284 1.00 98.56 86 ARG A O 1
ATOM 669 N N . ILE A 1 87 ? 5.975 -13.580 10.022 1.00 98.69 87 ILE A N 1
ATOM 670 C CA . ILE A 1 87 ? 6.354 -12.437 9.186 1.00 98.69 87 ILE A CA 1
ATOM 671 C C . ILE A 1 87 ? 7.784 -11.990 9.522 1.00 98.69 87 ILE A C 1
ATOM 673 O O . ILE A 1 87 ? 8.614 -11.888 8.620 1.00 98.69 87 ILE A O 1
ATOM 677 N N . MET A 1 88 ? 8.113 -11.795 10.803 1.00 98.56 88 MET A N 1
ATOM 678 C CA . MET A 1 88 ? 9.464 -11.443 11.258 1.00 98.56 88 MET A CA 1
ATOM 679 C C . MET A 1 88 ? 10.511 -12.480 10.844 1.00 98.56 88 MET A C 1
ATOM 681 O O . MET A 1 88 ? 11.587 -12.100 10.385 1.00 98.56 88 MET A O 1
ATOM 685 N N . ALA A 1 89 ? 10.196 -13.774 10.954 1.00 98.00 89 ALA A N 1
ATOM 686 C CA . ALA A 1 89 ? 11.108 -14.855 10.576 1.00 98.00 89 ALA A CA 1
ATOM 687 C C . ALA A 1 89 ? 11.477 -14.855 9.078 1.00 98.00 89 ALA A C 1
ATOM 689 O O . ALA A 1 89 ? 12.540 -15.353 8.713 1.00 98.00 89 ALA A O 1
ATOM 690 N N . ASN A 1 90 ? 10.631 -14.270 8.225 1.00 96.31 90 ASN A N 1
ATOM 691 C CA . ASN A 1 90 ? 10.856 -14.146 6.783 1.00 96.31 90 ASN A CA 1
ATOM 692 C C . ASN A 1 90 ? 11.550 -12.840 6.362 1.00 96.31 90 ASN A C 1
ATOM 694 O O . ASN A 1 90 ? 11.818 -12.642 5.173 1.00 96.31 90 ASN A O 1
ATOM 698 N N . ALA A 1 91 ? 11.830 -11.931 7.298 1.00 97.88 91 ALA A N 1
ATOM 699 C CA . ALA A 1 91 ? 12.544 -10.700 6.987 1.00 97.88 91 ALA A CA 1
ATOM 700 C C . ALA A 1 91 ? 14.021 -10.992 6.650 1.00 97.88 91 ALA A C 1
ATOM 702 O O . ALA A 1 91 ? 14.654 -11.868 7.237 1.00 97.88 91 ALA A O 1
ATOM 703 N N . SER A 1 92 ? 14.591 -10.248 5.702 1.00 97.50 92 SER A N 1
ATOM 704 C CA . SER A 1 92 ? 15.962 -10.447 5.209 1.00 97.50 92 SER A CA 1
ATOM 705 C C . SER A 1 92 ? 16.681 -9.126 4.924 1.00 97.50 92 SER A C 1
ATOM 707 O O . SER A 1 92 ? 16.061 -8.065 4.867 1.00 97.50 92 SER A O 1
ATOM 709 N N . ASP A 1 93 ? 18.000 -9.185 4.748 1.00 96.94 93 ASP A N 1
ATOM 710 C CA . ASP A 1 93 ? 18.851 -8.047 4.377 1.00 96.94 93 ASP A CA 1
ATOM 711 C C . ASP A 1 93 ? 19.737 -8.428 3.175 1.00 96.94 93 ASP A C 1
ATOM 713 O O . ASP A 1 93 ? 20.935 -8.675 3.329 1.00 96.94 93 ASP A O 1
ATOM 717 N N . PRO A 1 94 ? 19.152 -8.560 1.969 1.00 93.81 94 PRO A N 1
ATOM 718 C CA . PRO A 1 94 ? 19.909 -8.873 0.758 1.00 93.81 94 PRO A CA 1
ATOM 719 C C . PRO A 1 94 ? 20.905 -7.769 0.370 1.00 93.81 94 PRO A C 1
ATOM 721 O O . PRO A 1 94 ? 21.816 -8.021 -0.414 1.00 93.81 94 PRO A O 1
ATOM 724 N N . GLU A 1 95 ? 20.738 -6.560 0.908 1.00 89.12 95 GLU A N 1
ATOM 725 C CA . GLU A 1 95 ? 21.554 -5.383 0.596 1.00 89.12 95 GLU A CA 1
ATOM 726 C C . GLU A 1 95 ? 22.754 -5.230 1.540 1.00 89.12 95 GLU A C 1
ATOM 728 O O . GLU A 1 95 ? 23.693 -4.497 1.229 1.00 89.12 95 GLU A O 1
ATOM 733 N N . GLY A 1 96 ? 22.771 -5.968 2.655 1.00 94.19 96 GLY A N 1
ATOM 734 C CA . GLY A 1 96 ? 23.865 -5.972 3.626 1.00 94.19 96 GLY A CA 1
ATOM 735 C C . GLY A 1 96 ? 23.991 -4.656 4.390 1.00 94.19 96 GLY A C 1
ATOM 736 O O . GLY A 1 96 ? 25.087 -4.273 4.801 1.00 94.19 96 GLY A O 1
ATOM 737 N N . GLU A 1 97 ? 22.883 -3.941 4.553 1.00 92.25 97 GLU A N 1
ATOM 738 C CA . GLU A 1 97 ? 22.847 -2.595 5.120 1.00 92.25 97 GLU A CA 1
ATOM 739 C C . GLU A 1 97 ? 22.512 -2.550 6.617 1.00 92.25 97 GLU A C 1
ATOM 741 O O . GLU A 1 97 ? 22.434 -1.467 7.207 1.00 92.25 97 GLU A O 1
ATOM 746 N N . GLY A 1 98 ? 22.339 -3.718 7.236 1.00 96.19 98 GLY A N 1
ATOM 747 C CA . GLY A 1 98 ? 22.120 -3.895 8.666 1.00 96.19 98 GLY A CA 1
ATOM 748 C C . GLY A 1 98 ? 20.664 -3.753 9.110 1.00 96.19 98 GLY A C 1
ATOM 749 O O . GLY A 1 98 ? 20.435 -3.549 10.309 1.00 96.19 98 GLY A O 1
ATOM 750 N N . TYR A 1 99 ? 19.712 -3.838 8.173 1.00 97.38 99 TYR A N 1
ATOM 751 C CA . TYR A 1 99 ? 18.273 -3.710 8.418 1.00 97.38 99 TYR A CA 1
ATOM 752 C C . TYR A 1 99 ? 17.475 -4.803 7.707 1.00 97.38 99 TYR A C 1
ATOM 754 O O . TYR A 1 99 ? 17.503 -4.919 6.480 1.00 97.38 99 TYR A O 1
ATOM 762 N N . LEU A 1 100 ? 16.701 -5.563 8.481 1.00 98.06 100 LEU A N 1
ATOM 763 C CA . LEU A 1 100 ? 15.802 -6.576 7.938 1.00 98.06 100 LEU A CA 1
ATOM 764 C C . LEU A 1 100 ? 14.567 -5.927 7.298 1.00 98.06 100 LEU A C 1
ATOM 766 O O . LEU A 1 100 ? 14.017 -4.961 7.816 1.00 98.06 100 LEU A O 1
ATOM 770 N N . SER A 1 101 ? 14.108 -6.468 6.172 1.00 97.19 101 SER A N 1
ATOM 771 C CA . SER A 1 101 ? 12.866 -6.058 5.510 1.00 97.19 101 SER A CA 1
ATOM 772 C C . SER A 1 101 ? 12.295 -7.195 4.654 1.00 97.19 101 SER A C 1
ATOM 774 O O . SER A 1 101 ? 12.838 -8.298 4.607 1.00 97.19 101 SER A O 1
ATOM 776 N N . TRP A 1 102 ? 11.201 -6.914 3.954 1.00 97.88 102 TRP A N 1
ATOM 777 C CA . TRP A 1 102 ? 10.529 -7.823 3.031 1.00 97.88 102 TRP A CA 1
ATOM 778 C C . TRP A 1 102 ? 10.505 -7.206 1.641 1.00 97.88 102 TRP A C 1
ATOM 780 O O . TRP A 1 102 ? 10.201 -6.022 1.492 1.00 97.88 102 TRP A O 1
ATOM 790 N N . TYR A 1 103 ? 10.759 -8.017 0.618 1.00 96.56 103 TYR A N 1
ATOM 791 C CA . TYR A 1 103 ? 11.007 -7.533 -0.736 1.00 96.56 103 TYR A CA 1
ATOM 792 C C . TYR A 1 103 ? 10.017 -8.136 -1.733 1.00 96.56 103 TYR A C 1
ATOM 794 O O . TYR A 1 103 ? 9.499 -9.236 -1.544 1.00 96.56 103 TYR A O 1
ATOM 802 N N . THR A 1 104 ? 9.756 -7.412 -2.815 1.00 96.12 104 THR A N 1
ATOM 803 C CA . THR A 1 104 ? 9.102 -7.956 -4.007 1.00 96.12 104 THR A CA 1
ATOM 804 C C . THR A 1 104 ? 9.609 -7.221 -5.235 1.00 96.12 104 THR A C 1
ATOM 806 O O . THR A 1 104 ? 9.872 -6.026 -5.186 1.00 96.12 104 THR A O 1
ATOM 809 N N . ALA A 1 105 ? 9.745 -7.923 -6.358 1.00 95.19 105 ALA A N 1
ATOM 810 C CA . ALA A 1 105 ? 10.055 -7.288 -7.639 1.00 95.19 105 ALA A CA 1
ATOM 811 C C . ALA A 1 105 ? 8.787 -6.911 -8.421 1.00 95.19 105 ALA A C 1
ATOM 813 O O . ALA A 1 105 ? 8.861 -6.459 -9.560 1.00 95.19 105 ALA A O 1
ATOM 814 N N . ARG A 1 106 ? 7.597 -7.158 -7.855 1.00 94.31 106 ARG A N 1
ATOM 815 C CA . ARG A 1 106 ? 6.320 -7.057 -8.571 1.00 94.31 106 ARG A CA 1
ATOM 816 C C . ARG A 1 106 ? 6.039 -5.655 -9.108 1.00 94.31 106 ARG A C 1
ATOM 818 O O . ARG A 1 106 ? 5.435 -5.545 -10.170 1.00 94.31 106 ARG A O 1
ATOM 825 N N . TYR A 1 107 ? 6.445 -4.611 -8.393 1.00 92.31 107 TYR A N 1
ATOM 826 C CA . TYR A 1 107 ? 6.133 -3.221 -8.748 1.00 92.31 107 TYR A CA 1
ATOM 827 C C . TYR A 1 107 ? 7.295 -2.487 -9.421 1.00 92.31 107 TYR A C 1
ATOM 829 O O . TYR A 1 107 ? 7.088 -1.413 -9.992 1.00 92.31 107 TYR A O 1
ATOM 837 N N . SER A 1 108 ? 8.473 -3.102 -9.422 1.00 94.44 108 SER A N 1
ATOM 838 C CA . SER A 1 108 ? 9.682 -2.589 -10.047 1.00 94.44 108 SER A CA 1
ATOM 839 C C . SER A 1 108 ? 9.608 -2.689 -11.568 1.00 94.44 108 SER A C 1
ATOM 841 O O . SER A 1 108 ? 9.098 -3.654 -12.141 1.00 94.44 108 SER A O 1
ATOM 843 N N . ALA A 1 109 ? 10.123 -1.664 -12.228 1.00 95.75 109 ALA A N 1
ATOM 844 C CA . ALA A 1 109 ? 10.254 -1.584 -13.666 1.00 95.75 109 ALA A CA 1
ATOM 845 C C . ALA A 1 109 ? 11.502 -2.325 -14.160 1.00 95.75 109 ALA A C 1
ATOM 847 O O . ALA A 1 109 ? 12.490 -2.479 -13.440 1.00 95.75 109 ALA A O 1
ATOM 848 N N . ALA A 1 110 ? 11.462 -2.710 -15.431 1.00 97.25 110 ALA A N 1
ATOM 849 C CA . ALA A 1 110 ? 12.646 -3.086 -16.190 1.00 97.25 110 ALA A CA 1
ATOM 850 C C . ALA A 1 110 ? 13.092 -1.911 -17.068 1.00 97.25 110 ALA A C 1
ATOM 852 O O . ALA A 1 110 ? 12.266 -1.097 -17.492 1.00 97.25 110 ALA A O 1
ATOM 853 N N . VAL A 1 111 ? 14.387 -1.821 -17.362 1.00 97.50 111 VAL A N 1
ATOM 854 C CA . VAL A 1 111 ? 14.957 -0.714 -18.148 1.00 97.50 111 VAL A CA 1
ATOM 855 C C . VAL A 1 111 ? 15.797 -1.262 -19.291 1.00 97.50 111 VAL A C 1
ATOM 857 O O . VAL A 1 111 ? 16.441 -2.297 -19.143 1.00 97.50 111 VAL A O 1
ATOM 860 N N . ALA A 1 112 ? 15.804 -0.576 -20.428 1.00 98.06 112 ALA A N 1
ATOM 861 C CA . ALA A 1 112 ? 16.719 -0.862 -21.519 1.00 98.06 112 ALA A CA 1
ATOM 862 C C . ALA A 1 112 ? 17.356 0.410 -22.067 1.00 98.06 112 ALA A C 1
ATOM 864 O O . ALA A 1 112 ? 16.720 1.462 -22.105 1.00 98.06 112 ALA A O 1
ATOM 865 N N . TRP A 1 113 ? 18.598 0.281 -22.524 1.00 98.25 113 TRP A N 1
ATOM 866 C CA . TRP A 1 113 ? 19.362 1.317 -23.207 1.00 98.25 113 TRP A CA 1
ATOM 867 C C . TRP A 1 113 ? 19.830 0.786 -24.548 1.00 98.25 113 TRP A C 1
ATOM 869 O O . TRP A 1 113 ? 20.460 -0.271 -24.589 1.00 98.25 113 TRP A O 1
ATOM 879 N N . ALA A 1 114 ? 19.560 1.522 -25.618 1.00 98.25 114 ALA A N 1
ATOM 880 C CA . ALA A 1 114 ? 19.980 1.181 -26.966 1.00 98.25 114 ALA A CA 1
ATOM 881 C C . ALA A 1 114 ? 20.918 2.251 -27.521 1.00 98.25 114 ALA A C 1
ATOM 883 O O . ALA A 1 114 ? 20.649 3.448 -27.427 1.00 98.25 114 ALA A O 1
ATOM 884 N N . GLU A 1 115 ? 22.026 1.815 -28.111 1.00 97.81 115 GLU A N 1
ATOM 885 C CA . GLU A 1 115 ? 22.980 2.710 -28.756 1.00 97.81 115 GLU A CA 1
ATOM 886 C C . GLU A 1 115 ? 23.682 2.044 -29.944 1.00 97.81 115 GLU A C 1
ATOM 888 O O . GLU A 1 115 ? 23.683 0.824 -30.121 1.00 97.81 115 GLU A O 1
ATOM 893 N N . ARG A 1 116 ? 24.300 2.883 -30.773 1.00 97.00 116 ARG A N 1
ATOM 894 C CA . ARG A 1 116 ? 25.097 2.481 -31.937 1.00 97.00 116 ARG A CA 1
ATOM 895 C C . ARG A 1 116 ? 26.486 2.056 -31.479 1.00 97.00 116 ARG A C 1
ATOM 897 O O . ARG A 1 116 ? 27.077 2.731 -30.639 1.00 97.00 116 ARG A O 1
ATOM 904 N N . LEU A 1 117 ? 27.049 1.012 -32.077 1.00 94.31 117 LEU A N 1
ATOM 905 C CA . LEU A 1 117 ? 28.374 0.509 -31.724 1.00 94.31 117 LEU A CA 1
ATOM 906 C C . LEU A 1 117 ? 29.381 0.782 -32.846 1.00 94.31 117 LEU A C 1
ATOM 908 O O . LEU A 1 117 ? 29.778 -0.122 -33.572 1.00 94.31 117 LEU A O 1
ATOM 912 N N . HIS A 1 118 ? 29.813 2.042 -32.957 1.00 90.56 118 HIS A N 1
ATOM 913 C CA . HIS A 1 118 ? 30.777 2.491 -33.975 1.00 90.56 118 HIS A CA 1
ATOM 914 C C . HIS A 1 118 ? 30.373 2.115 -35.415 1.00 90.56 118 HIS A C 1
ATOM 916 O O . HIS A 1 118 ? 31.202 1.650 -36.196 1.00 90.56 118 HIS A O 1
ATOM 922 N N . ASN A 1 119 ? 29.095 2.314 -35.745 1.00 95.44 119 ASN A N 1
ATOM 923 C CA . ASN A 1 119 ? 28.538 2.003 -37.061 1.00 95.44 119 ASN A CA 1
ATOM 924 C C . ASN A 1 119 ? 29.223 2.785 -38.185 1.00 95.44 119 ASN A C 1
ATOM 926 O O . ASN A 1 119 ? 29.700 3.905 -37.990 1.00 95.44 119 ASN A O 1
ATOM 930 N N . VAL A 1 120 ? 29.238 2.176 -39.369 1.00 95.25 120 VAL A N 1
ATOM 931 C CA . VAL A 1 120 ? 29.678 2.809 -40.615 1.00 95.25 120 VAL A CA 1
ATOM 932 C C . VAL A 1 120 ? 28.593 3.751 -41.128 1.00 95.25 120 VAL A C 1
ATOM 934 O O . VAL A 1 120 ? 28.909 4.818 -41.652 1.00 95.25 120 VAL A O 1
ATOM 937 N N . SER A 1 121 ? 27.324 3.357 -40.993 1.00 96.19 121 SER A N 1
ATOM 938 C CA . SER A 1 121 ? 26.188 4.195 -41.375 1.00 96.19 121 SER A CA 1
ATOM 939 C C . SER A 1 121 ? 25.765 5.180 -40.280 1.00 96.19 121 SER A C 1
ATOM 941 O O . SER A 1 121 ? 26.109 5.044 -39.103 1.00 96.19 121 SER A O 1
ATOM 943 N N . ASP A 1 122 ? 24.926 6.139 -40.678 1.00 95.75 122 ASP A N 1
ATOM 944 C CA . ASP A 1 122 ? 24.246 7.067 -39.772 1.00 95.75 122 ASP A CA 1
ATOM 945 C C . ASP A 1 122 ? 22.912 6.521 -39.223 1.00 95.75 122 ASP A C 1
ATOM 947 O O . ASP A 1 122 ? 22.218 7.250 -38.502 1.00 95.75 122 ASP A O 1
ATOM 951 N N . ALA A 1 123 ? 22.554 5.262 -39.524 1.00 97.44 123 ALA A N 1
ATOM 952 C CA . ALA A 1 123 ? 21.326 4.633 -39.042 1.00 97.44 123 ALA A CA 1
ATOM 953 C C . ALA A 1 123 ? 21.220 4.712 -37.516 1.00 97.44 123 ALA A C 1
ATOM 955 O O . ALA A 1 123 ? 22.222 4.636 -36.794 1.00 97.44 123 ALA A O 1
ATOM 956 N N . LYS A 1 124 ? 19.999 4.886 -37.016 1.00 97.25 124 LYS A N 1
ATOM 957 C CA . LYS A 1 124 ? 19.701 5.085 -35.591 1.00 97.25 124 LYS A CA 1
ATOM 958 C C . LYS A 1 124 ? 18.946 3.898 -35.022 1.00 97.25 124 LYS A C 1
ATOM 960 O O . LYS A 1 124 ? 18.315 3.170 -35.772 1.00 97.25 124 LYS A O 1
ATOM 965 N N . VAL A 1 125 ? 19.014 3.748 -33.702 1.00 98.00 125 VAL A N 1
ATOM 966 C CA . VAL A 1 125 ? 18.130 2.878 -32.927 1.00 98.00 125 VAL A CA 1
ATOM 967 C C . VAL A 1 125 ? 17.436 3.744 -31.890 1.00 98.00 125 VAL A C 1
ATOM 969 O O . VAL A 1 125 ? 18.101 4.436 -31.118 1.00 98.00 125 VAL A O 1
ATOM 972 N N . ASP A 1 126 ? 16.113 3.731 -31.903 1.00 97.56 126 ASP A N 1
ATOM 973 C CA . ASP A 1 126 ? 15.291 4.545 -31.022 1.00 97.56 126 ASP A CA 1
ATOM 974 C C . ASP A 1 126 ? 14.181 3.702 -30.374 1.00 97.56 126 ASP A C 1
ATOM 976 O O . ASP A 1 126 ? 13.759 2.695 -30.936 1.00 97.56 126 ASP A O 1
ATOM 980 N N . PRO A 1 127 ? 13.683 4.095 -29.194 1.00 97.94 127 PRO A N 1
ATOM 981 C CA . PRO A 1 127 ? 14.258 5.118 -28.324 1.00 97.94 127 PRO A CA 1
ATOM 982 C C . PRO A 1 127 ? 15.561 4.637 -27.659 1.00 97.94 127 PRO A C 1
ATOM 984 O O . PRO A 1 127 ? 15.735 3.454 -27.365 1.00 97.94 127 PRO A O 1
ATOM 987 N N . ALA A 1 128 ? 16.457 5.581 -27.358 1.00 97.50 128 ALA A N 1
ATOM 988 C CA . ALA A 1 128 ? 17.727 5.295 -26.684 1.00 97.50 128 ALA A CA 1
ATOM 989 C C . ALA A 1 128 ? 17.558 4.719 -25.265 1.00 97.50 128 ALA A C 1
ATOM 991 O O . ALA A 1 128 ? 18.445 4.023 -24.778 1.00 97.50 128 ALA A O 1
ATOM 992 N N . VAL A 1 129 ? 16.436 5.006 -24.592 1.00 97.12 129 VAL A N 1
ATOM 993 C CA . VAL A 1 129 ? 16.091 4.461 -23.271 1.00 97.12 129 VAL A CA 1
ATOM 994 C C . VAL A 1 129 ? 14.616 4.082 -23.236 1.00 97.12 129 VAL A C 1
ATOM 996 O O . VAL A 1 129 ? 13.769 4.851 -23.686 1.00 97.12 129 VAL A O 1
ATOM 999 N N . GLN A 1 130 ? 14.303 2.926 -22.653 1.00 96.31 130 GLN A N 1
ATOM 1000 C CA . GLN A 1 130 ? 12.937 2.484 -22.369 1.00 96.31 130 GLN A CA 1
ATOM 1001 C C . GLN A 1 130 ? 12.806 2.026 -20.929 1.00 96.31 130 GLN A C 1
ATOM 1003 O O . GLN A 1 130 ? 13.720 1.418 -20.379 1.00 96.31 130 GLN A O 1
ATOM 1008 N N . LYS A 1 131 ? 11.636 2.268 -20.339 1.00 96.00 131 LYS A N 1
ATOM 1009 C CA . LYS A 1 131 ? 11.264 1.739 -19.028 1.00 96.00 131 LYS A CA 1
ATOM 1010 C C . LYS A 1 131 ? 9.933 1.001 -19.152 1.00 96.00 131 LYS A C 1
ATOM 1012 O O . LYS A 1 131 ? 8.911 1.617 -19.440 1.00 96.00 131 LYS A O 1
ATOM 1017 N N . ALA A 1 132 ? 9.948 -0.306 -18.917 1.00 96.12 132 ALA A N 1
ATOM 1018 C CA . ALA A 1 132 ? 8.749 -1.131 -18.875 1.00 96.12 132 ALA A CA 1
ATOM 1019 C C . ALA A 1 132 ? 8.198 -1.138 -17.445 1.00 96.12 132 ALA A C 1
ATOM 1021 O O . ALA A 1 132 ? 8.813 -1.703 -16.542 1.00 96.12 132 ALA A O 1
ATOM 1022 N N . THR A 1 133 ? 7.057 -0.481 -17.233 1.00 94.12 133 THR A N 1
ATOM 1023 C CA . THR A 1 133 ? 6.413 -0.341 -15.914 1.00 94.12 133 THR A CA 1
ATOM 1024 C C . THR A 1 133 ? 5.219 -1.274 -15.715 1.00 94.12 133 THR A C 1
ATOM 1026 O O . THR A 1 133 ? 4.765 -1.441 -14.580 1.00 94.12 133 THR A O 1
ATOM 1029 N N . ASP A 1 134 ? 4.714 -1.898 -16.785 1.00 94.50 134 ASP A N 1
ATOM 1030 C CA . ASP A 1 134 ? 3.714 -2.960 -16.676 1.00 94.50 134 ASP A CA 1
ATOM 1031 C C . ASP A 1 134 ? 4.318 -4.189 -15.986 1.00 94.50 134 ASP A C 1
ATOM 1033 O O . ASP A 1 134 ? 5.410 -4.634 -16.330 1.00 94.50 134 ASP A O 1
ATOM 1037 N N . ILE A 1 135 ? 3.589 -4.744 -15.017 1.00 93.19 135 ILE A N 1
ATOM 1038 C CA . ILE A 1 135 ? 4.076 -5.816 -14.140 1.00 93.19 135 ILE A CA 1
ATOM 1039 C C . ILE A 1 135 ? 4.406 -7.081 -14.939 1.00 93.19 135 ILE A C 1
ATOM 1041 O O . ILE A 1 135 ? 5.425 -7.729 -14.692 1.00 93.19 135 ILE A O 1
ATOM 1045 N N . THR A 1 136 ? 3.541 -7.441 -15.890 1.00 95.19 136 THR A N 1
ATOM 1046 C CA . THR A 1 136 ? 3.676 -8.682 -16.663 1.00 95.19 136 THR A CA 1
ATOM 1047 C C . THR A 1 136 ? 4.771 -8.538 -17.707 1.00 95.19 136 THR A C 1
ATOM 1049 O O . THR A 1 136 ? 5.590 -9.439 -17.871 1.00 95.19 136 THR A O 1
ATOM 1052 N N . ALA A 1 137 ? 4.819 -7.392 -18.385 1.00 95.50 137 ALA A N 1
ATOM 1053 C CA . ALA A 1 137 ? 5.848 -7.092 -19.365 1.00 95.50 137 ALA A CA 1
ATOM 1054 C C . ALA A 1 137 ? 7.234 -7.002 -18.706 1.00 95.50 137 ALA A C 1
ATOM 1056 O O . ALA A 1 137 ? 8.156 -7.694 -19.128 1.00 95.50 137 ALA A O 1
ATOM 1057 N N . ALA A 1 138 ? 7.381 -6.228 -17.625 1.00 96.31 138 ALA A N 1
ATOM 1058 C CA . ALA A 1 138 ? 8.656 -6.057 -16.924 1.00 96.31 138 ALA A CA 1
ATOM 1059 C C . ALA A 1 138 ? 9.240 -7.384 -16.412 1.00 96.31 138 ALA A C 1
ATOM 1061 O O . ALA A 1 138 ? 10.457 -7.556 -16.399 1.00 96.31 138 ALA A O 1
ATOM 1062 N N . ALA A 1 139 ? 8.390 -8.348 -16.040 1.00 95.81 139 ALA A N 1
ATOM 1063 C CA . ALA A 1 139 ? 8.821 -9.675 -15.603 1.00 95.81 139 ALA A CA 1
ATOM 1064 C C . ALA A 1 139 ? 9.510 -10.509 -16.700 1.00 95.81 139 ALA A C 1
ATOM 1066 O O . ALA A 1 139 ? 10.186 -11.479 -16.365 1.00 95.81 139 ALA A O 1
ATOM 1067 N N . LYS A 1 140 ? 9.358 -10.142 -17.980 1.00 96.50 140 LYS A N 1
ATOM 1068 C CA . LYS A 1 140 ? 10.037 -10.800 -19.106 1.00 96.50 140 LYS A CA 1
ATOM 1069 C C . LYS A 1 140 ? 11.480 -10.329 -19.303 1.00 96.50 140 LYS A C 1
ATOM 1071 O O . LYS A 1 140 ? 12.250 -11.017 -19.963 1.00 96.50 140 LYS A O 1
ATOM 1076 N N . ALA A 1 141 ? 11.854 -9.174 -18.751 1.00 96.81 141 ALA A N 1
ATOM 1077 C CA . ALA A 1 141 ? 13.199 -8.639 -18.913 1.00 96.81 141 ALA A CA 1
ATOM 1078 C C . ALA A 1 141 ? 14.219 -9.488 -18.144 1.00 96.81 141 ALA A C 1
ATOM 1080 O O . ALA A 1 141 ? 14.086 -9.703 -16.939 1.00 96.81 141 ALA A O 1
ATOM 1081 N N . THR A 1 142 ? 15.271 -9.921 -18.833 1.00 94.75 142 THR A N 1
ATOM 1082 C CA . THR A 1 142 ? 16.294 -10.824 -18.280 1.00 94.75 142 THR A CA 1
ATOM 1083 C C . THR A 1 142 ? 17.475 -10.098 -17.636 1.00 94.75 142 THR A C 1
ATOM 1085 O O . THR A 1 142 ? 18.222 -10.700 -16.872 1.00 94.75 142 THR A O 1
ATOM 1088 N N . GLY A 1 143 ? 17.677 -8.811 -17.943 1.00 96.62 143 GLY A N 1
ATOM 1089 C CA . GLY A 1 143 ? 18.889 -8.079 -17.555 1.00 96.62 143 GLY A CA 1
ATOM 1090 C C . GLY A 1 143 ? 20.109 -8.398 -18.429 1.00 96.62 143 GLY A C 1
ATOM 1091 O O . GLY A 1 143 ? 21.238 -8.062 -18.077 1.00 96.62 143 GLY A O 1
ATOM 1092 N N . HIS A 1 144 ? 19.910 -9.078 -19.561 1.00 98.06 144 HIS A N 1
ATOM 1093 C CA . HIS A 1 144 ? 20.979 -9.411 -20.497 1.00 98.06 144 HIS A CA 1
ATOM 1094 C C . HIS A 1 144 ? 21.370 -8.228 -21.396 1.00 98.06 144 HIS A C 1
ATOM 1096 O O . HIS A 1 144 ? 20.705 -7.188 -21.454 1.00 98.06 144 HIS A O 1
ATOM 1102 N N . THR A 1 145 ? 22.480 -8.401 -22.112 1.00 98.56 145 THR A N 1
ATOM 1103 C CA . THR A 1 145 ? 22.908 -7.510 -23.194 1.00 98.56 145 THR A CA 1
ATOM 1104 C C . THR A 1 145 ? 22.658 -8.189 -24.532 1.00 98.56 145 THR A C 1
ATOM 1106 O O . THR A 1 145 ? 23.000 -9.354 -24.700 1.00 98.56 145 THR A O 1
ATOM 1109 N N . TYR A 1 146 ? 22.134 -7.445 -25.498 1.00 98.62 146 TYR A N 1
ATOM 1110 C CA . TYR A 1 146 ? 21.780 -7.923 -26.828 1.00 98.62 146 TYR A CA 1
ATOM 1111 C C . TYR A 1 146 ? 22.507 -7.129 -27.911 1.00 98.62 146 TYR A C 1
ATOM 1113 O O . TYR A 1 146 ? 22.852 -5.960 -27.718 1.00 98.62 146 TYR A O 1
ATOM 1121 N N . LEU A 1 147 ? 22.722 -7.761 -29.062 1.00 98.38 147 LEU A N 1
ATOM 1122 C CA . LEU A 1 147 ? 23.235 -7.128 -30.272 1.00 98.38 147 LEU A CA 1
ATOM 1123 C C . LEU A 1 147 ? 22.237 -7.282 -31.413 1.00 98.38 147 LEU A C 1
ATOM 1125 O O . LEU A 1 147 ? 21.749 -8.382 -31.660 1.00 98.38 147 L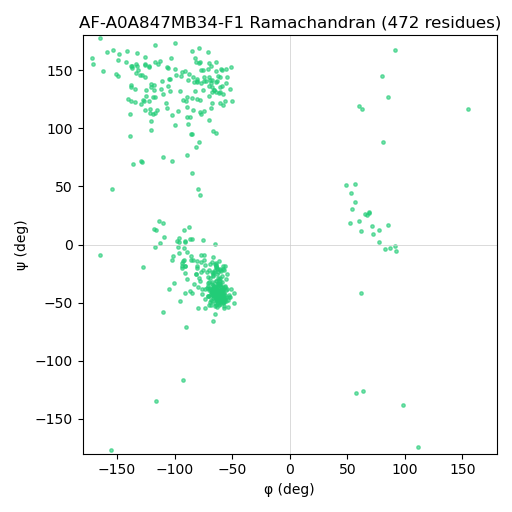EU A O 1
ATOM 1129 N N . ILE A 1 148 ? 22.013 -6.197 -32.145 1.00 98.31 148 ILE A N 1
ATOM 1130 C CA . ILE A 1 148 ? 21.375 -6.207 -33.458 1.00 98.31 148 ILE A CA 1
ATOM 1131 C C . ILE A 1 148 ? 22.494 -6.052 -34.493 1.00 98.31 148 ILE A C 1
ATOM 1133 O O . ILE A 1 148 ? 23.159 -5.017 -34.518 1.00 98.31 148 ILE A O 1
ATOM 1137 N N . ASP A 1 149 ? 22.762 -7.100 -35.272 1.00 97.38 149 ASP A N 1
ATOM 1138 C CA . ASP A 1 149 ? 24.005 -7.268 -36.045 1.00 97.38 149 ASP A CA 1
ATOM 1139 C C . ASP A 1 149 ? 23.710 -7.410 -37.546 1.00 97.38 149 ASP A C 1
ATOM 1141 O O . ASP A 1 149 ? 23.152 -8.424 -37.973 1.00 97.38 149 ASP A O 1
ATOM 1145 N N . PHE A 1 150 ? 24.116 -6.421 -38.351 1.00 97.75 150 PHE A N 1
ATOM 1146 C CA . PHE A 1 150 ? 24.029 -6.436 -39.821 1.00 97.75 150 PHE A CA 1
ATOM 1147 C C . PHE A 1 150 ? 25.243 -7.151 -40.423 1.00 97.75 150 PHE A C 1
ATOM 1149 O O . PHE A 1 150 ? 26.073 -6.563 -41.119 1.00 97.75 150 PHE A O 1
ATOM 1156 N N . LEU A 1 151 ? 25.410 -8.432 -40.091 1.00 94.06 151 LEU A N 1
ATOM 1157 C CA . LEU A 1 151 ? 26.646 -9.162 -40.384 1.00 94.06 151 LEU A CA 1
ATOM 1158 C C . LEU A 1 151 ? 26.836 -9.462 -41.880 1.00 94.06 151 LEU A C 1
ATOM 1160 O O . LEU A 1 151 ? 27.945 -9.340 -42.405 1.00 94.06 151 LEU A O 1
ATOM 1164 N N . GLU A 1 152 ? 25.777 -9.905 -42.557 1.00 92.94 152 GLU A N 1
ATOM 1165 C CA . GLU A 1 152 ? 25.871 -10.424 -43.927 1.00 92.94 152 GLU A CA 1
ATOM 1166 C C . GLU A 1 152 ? 25.823 -9.319 -44.979 1.00 92.94 152 GLU A C 1
ATOM 1168 O O . GLU A 1 152 ? 26.551 -9.368 -45.967 1.00 92.94 152 GLU A O 1
ATOM 1173 N N . ASN A 1 153 ? 24.943 -8.339 -44.785 1.00 95.81 153 ASN A N 1
ATOM 1174 C CA . ASN A 1 153 ? 24.740 -7.211 -45.683 1.00 95.81 153 ASN A CA 1
ATOM 1175 C C . ASN A 1 153 ? 23.934 -6.109 -44.972 1.00 95.81 153 ASN A C 1
ATOM 1177 O O . ASN A 1 153 ? 23.504 -6.278 -43.835 1.00 95.81 153 ASN A O 1
ATOM 1181 N N . ALA A 1 154 ? 23.715 -4.986 -45.656 1.00 95.88 154 ALA A N 1
ATOM 1182 C CA . ALA A 1 154 ? 22.956 -3.858 -45.121 1.00 95.88 154 ALA A CA 1
ATOM 1183 C C . ALA A 1 154 ? 21.462 -4.162 -44.893 1.00 95.88 154 ALA A C 1
ATOM 1185 O O . ALA A 1 154 ? 20.842 -3.557 -44.035 1.00 95.88 154 ALA A O 1
ATOM 1186 N N . GLN A 1 155 ? 20.857 -5.090 -45.631 1.00 96.94 155 GLN A N 1
ATOM 1187 C CA . GLN A 1 155 ? 19.403 -5.288 -45.621 1.00 96.94 155 GLN A CA 1
ATOM 1188 C C . GLN A 1 155 ? 18.939 -6.408 -44.691 1.00 96.94 155 GLN A C 1
ATOM 1190 O O . GLN A 1 155 ? 17.741 -6.661 -44.594 1.00 96.94 155 GLN A O 1
ATOM 1195 N N . ARG A 1 156 ? 19.868 -7.111 -44.034 1.00 97.62 156 ARG A N 1
ATOM 1196 C CA . ARG A 1 156 ? 19.548 -8.223 -43.141 1.00 97.62 156 ARG A CA 1
ATOM 1197 C C . ARG A 1 156 ? 20.318 -8.144 -41.843 1.00 97.62 156 ARG A C 1
ATOM 1199 O O . ARG A 1 156 ? 21.536 -7.967 -41.851 1.00 97.62 156 ARG A O 1
ATOM 1206 N N . PHE A 1 157 ? 19.607 -8.345 -40.745 1.00 98.19 157 PHE A N 1
ATOM 1207 C CA . PHE A 1 157 ? 20.188 -8.396 -39.416 1.00 98.19 157 PHE A CA 1
ATOM 1208 C C . PHE A 1 157 ? 19.692 -9.597 -38.621 1.00 98.19 157 PHE A C 1
ATOM 1210 O O . PHE A 1 157 ? 18.694 -10.244 -38.940 1.00 98.19 157 PHE A O 1
ATOM 1217 N N . ARG A 1 158 ? 20.413 -9.861 -37.539 1.00 98.25 158 ARG A N 1
ATOM 1218 C CA . ARG A 1 158 ? 20.051 -10.833 -36.511 1.00 98.25 158 ARG A CA 1
ATOM 1219 C C . ARG A 1 158 ? 20.048 -10.174 -35.142 1.00 98.25 158 ARG A C 1
ATOM 1221 O O . ARG A 1 158 ? 20.768 -9.198 -34.928 1.00 98.25 158 ARG A O 1
ATOM 1228 N N . VAL A 1 159 ? 19.287 -10.744 -34.219 1.00 98.44 159 VAL A N 1
ATOM 1229 C CA . VAL A 1 159 ? 19.286 -10.372 -32.803 1.00 98.44 159 VAL A CA 1
ATOM 1230 C C . VAL A 1 159 ? 19.982 -11.474 -32.022 1.00 98.44 159 VAL A C 1
ATOM 1232 O O . VAL A 1 159 ? 19.584 -12.637 -32.077 1.00 98.44 159 VAL A O 1
ATOM 1235 N N . VAL A 1 160 ? 21.038 -11.112 -31.303 1.00 98.38 160 VAL A N 1
ATOM 1236 C CA . VAL A 1 160 ? 21.866 -12.037 -30.526 1.00 98.38 160 VAL A CA 1
ATOM 1237 C C . VAL A 1 160 ? 21.798 -11.639 -29.062 1.00 98.38 160 VAL A C 1
ATOM 1239 O O . VAL A 1 160 ? 22.102 -10.496 -28.726 1.00 98.38 160 VAL A O 1
ATOM 1242 N N . ASP A 1 161 ? 21.464 -12.578 -28.185 1.00 98.38 161 ASP A N 1
ATOM 1243 C CA . ASP A 1 161 ? 21.744 -12.445 -26.760 1.00 98.38 161 ASP A CA 1
ATOM 1244 C C . ASP A 1 161 ? 23.253 -12.572 -26.564 1.00 98.38 161 ASP A C 1
ATOM 1246 O O . ASP A 1 161 ? 23.852 -13.636 -26.723 1.00 98.38 161 ASP A O 1
ATOM 1250 N N . TRP A 1 162 ? 23.912 -11.462 -26.266 1.00 97.94 162 TRP A N 1
ATOM 1251 C CA . TRP A 1 162 ? 25.356 -11.439 -26.097 1.00 97.94 162 TRP A CA 1
ATOM 1252 C C . TRP A 1 162 ? 25.802 -12.006 -24.749 1.00 97.94 162 TRP A C 1
ATOM 1254 O O . TRP A 1 162 ? 26.944 -12.463 -24.630 1.00 97.94 162 TRP A O 1
ATOM 1264 N N . THR A 1 163 ? 24.921 -12.000 -23.748 1.00 97.94 163 THR A N 1
ATOM 1265 C CA . THR A 1 163 ? 25.187 -12.611 -22.446 1.00 97.94 163 THR A CA 1
ATOM 1266 C C . THR A 1 163 ? 25.283 -14.128 -22.593 1.00 97.94 163 THR A C 1
ATOM 1268 O O . THR A 1 163 ? 26.261 -14.720 -22.136 1.00 97.94 163 THR A O 1
ATOM 1271 N N . THR A 1 164 ? 24.321 -14.754 -23.277 1.00 97.81 164 THR A N 1
ATOM 1272 C CA . THR A 1 164 ? 24.263 -16.222 -23.442 1.00 97.81 164 THR A CA 1
ATOM 1273 C C . THR A 1 164 ? 24.919 -16.732 -24.727 1.00 97.81 164 THR A C 1
ATOM 1275 O O . THR A 1 164 ? 25.255 -17.911 -24.810 1.00 97.81 164 THR A O 1
ATOM 1278 N N . ARG A 1 165 ? 25.170 -15.845 -25.700 1.00 97.25 165 ARG A N 1
ATOM 1279 C CA . ARG A 1 165 ? 25.659 -16.134 -27.067 1.00 97.25 165 ARG A CA 1
ATOM 1280 C C . ARG A 1 165 ? 24.641 -16.802 -27.988 1.00 97.25 165 ARG A C 1
ATOM 1282 O O . ARG A 1 165 ? 25.023 -17.310 -29.042 1.00 97.25 165 ARG A O 1
ATOM 1289 N N . GLU A 1 166 ? 23.368 -16.771 -27.624 1.00 97.94 166 GLU A N 1
ATOM 1290 C CA . GLU A 1 166 ? 22.281 -17.328 -28.422 1.00 97.94 166 GLU A CA 1
ATOM 1291 C C . GLU A 1 166 ? 21.811 -16.353 -29.511 1.00 97.94 166 GLU A C 1
ATOM 1293 O O . GLU A 1 166 ? 21.698 -15.149 -29.284 1.00 97.94 166 GLU A O 1
ATOM 1298 N N . VAL A 1 167 ? 21.518 -16.867 -30.709 1.00 98.00 167 VAL A N 1
ATOM 1299 C CA . VAL A 1 167 ? 20.838 -16.096 -31.760 1.00 98.00 167 VAL A CA 1
ATOM 1300 C C . VAL A 1 167 ? 19.335 -16.224 -31.531 1.00 98.00 167 VAL A C 1
ATOM 1302 O O . VAL A 1 167 ? 18.775 -17.297 -31.732 1.00 98.00 167 VAL A O 1
ATOM 1305 N N . ILE A 1 168 ? 18.691 -15.137 -31.112 1.00 97.50 168 ILE A N 1
ATOM 1306 C CA . ILE A 1 168 ? 17.257 -15.104 -30.784 1.00 97.50 168 ILE A CA 1
ATOM 1307 C C . ILE A 1 168 ? 16.410 -15.010 -32.055 1.00 97.50 168 ILE A C 1
ATOM 1309 O O . ILE A 1 168 ? 15.331 -15.591 -32.143 1.00 97.50 168 ILE A O 1
ATOM 1313 N N . ALA A 1 169 ? 16.899 -14.274 -33.050 1.00 97.88 169 ALA A N 1
ATOM 1314 C CA . ALA A 1 169 ? 16.284 -14.186 -34.365 1.00 97.88 169 ALA A CA 1
ATOM 1315 C C . ALA A 1 169 ? 17.347 -13.921 -35.424 1.00 97.88 169 ALA A C 1
ATOM 1317 O O . ALA A 1 169 ? 18.328 -13.228 -35.157 1.00 97.88 169 ALA A O 1
ATOM 1318 N N . ASP A 1 170 ? 17.140 -14.452 -36.623 1.00 97.81 170 ASP A N 1
ATOM 1319 C CA . ASP A 1 170 ? 18.082 -14.355 -37.733 1.00 97.81 170 ASP A CA 1
ATOM 1320 C C . ASP A 1 170 ? 17.349 -14.046 -39.042 1.00 97.81 170 ASP A C 1
ATOM 1322 O O . ASP A 1 170 ? 16.170 -14.373 -39.193 1.00 97.81 170 ASP A O 1
ATOM 1326 N N . GLY A 1 171 ? 18.052 -13.416 -39.981 1.00 95.81 171 GLY A N 1
ATOM 1327 C CA . GLY A 1 171 ? 17.529 -13.083 -41.305 1.00 95.81 171 GLY A CA 1
ATOM 1328 C C . GLY A 1 171 ? 16.379 -12.070 -41.314 1.00 95.81 171 GLY A C 1
ATOM 1329 O O . GLY A 1 171 ? 15.576 -12.093 -42.246 1.00 95.81 171 GLY A O 1
ATOM 1330 N N . LEU A 1 172 ? 16.285 -11.197 -40.307 1.00 97.56 172 LEU A N 1
ATOM 1331 C CA . LEU A 1 172 ? 15.298 -10.115 -40.265 1.00 97.56 172 LEU A CA 1
ATOM 1332 C C . LEU A 1 172 ? 15.645 -9.059 -41.319 1.00 97.56 172 LEU A C 1
ATOM 1334 O O . LEU A 1 172 ? 16.814 -8.709 -41.476 1.00 97.56 172 LEU A O 1
ATOM 1338 N N . GLU A 1 173 ? 14.646 -8.565 -42.050 1.00 97.31 173 GLU A N 1
ATOM 1339 C CA . GLU A 1 173 ? 14.853 -7.653 -43.181 1.00 97.31 173 GLU A CA 1
ATOM 1340 C C . GLU A 1 173 ? 14.728 -6.180 -42.773 1.00 97.31 173 GLU A C 1
ATOM 1342 O O . GLU A 1 173 ? 13.903 -5.823 -41.935 1.00 97.31 173 GLU A O 1
ATOM 1347 N N . HIS A 1 174 ? 15.539 -5.326 -43.396 1.00 97.12 174 HIS A N 1
ATOM 1348 C CA . HIS A 1 174 ? 15.503 -3.872 -43.278 1.00 97.12 174 HIS A CA 1
ATOM 1349 C C . HIS A 1 174 ? 15.705 -3.254 -44.665 1.00 97.12 174 HIS A C 1
ATOM 1351 O O . HIS A 1 174 ? 16.702 -3.516 -45.337 1.00 97.12 174 HIS A O 1
ATOM 1357 N N . ASP A 1 175 ? 14.766 -2.425 -45.109 1.00 93.06 175 ASP A N 1
ATOM 1358 C CA . ASP A 1 175 ? 14.761 -1.849 -46.459 1.00 93.06 175 ASP A CA 1
ATOM 1359 C C . ASP A 1 175 ? 15.492 -0.495 -46.563 1.00 93.06 175 ASP A C 1
ATOM 1361 O O . ASP A 1 175 ? 15.546 0.103 -47.639 1.00 93.06 175 ASP A O 1
ATOM 1365 N N . GLY A 1 176 ? 16.087 -0.021 -45.463 1.00 90.88 176 GLY A N 1
ATOM 1366 C CA . GLY A 1 176 ? 16.710 1.301 -45.348 1.00 90.88 176 GLY A CA 1
ATOM 1367 C C . GLY A 1 176 ? 15.769 2.397 -44.834 1.00 90.88 176 GLY A C 1
ATOM 1368 O O . GLY A 1 176 ? 16.199 3.546 -44.703 1.00 90.88 176 GLY A O 1
ATOM 1369 N N . GLY A 1 177 ? 14.501 2.063 -44.573 1.00 94.94 177 GLY A N 1
ATOM 1370 C CA . GLY A 1 177 ? 13.493 2.928 -43.969 1.00 94.94 177 GLY A CA 1
ATOM 1371 C C . GLY A 1 177 ? 13.437 2.773 -42.451 1.00 94.94 177 GLY A C 1
ATOM 1372 O O . GLY A 1 177 ? 14.392 3.104 -41.750 1.00 94.94 177 GLY A O 1
ATOM 1373 N N . GLU A 1 178 ? 12.304 2.297 -41.940 1.00 97.25 178 GLU A N 1
ATOM 1374 C CA . GLU A 1 178 ? 12.088 2.017 -40.518 1.00 97.25 178 GLU A CA 1
ATOM 1375 C C . GLU A 1 178 ? 11.816 0.529 -40.313 1.00 97.25 178 GLU A C 1
ATOM 1377 O O . GLU A 1 178 ? 11.073 -0.097 -41.069 1.00 97.25 178 GLU A O 1
ATOM 1382 N N . THR A 1 179 ? 12.415 -0.064 -39.285 1.00 98.00 179 THR A N 1
ATOM 1383 C CA . THR A 1 179 ? 12.161 -1.465 -38.936 1.00 98.00 179 THR A CA 1
ATOM 1384 C C . THR A 1 179 ? 12.099 -1.637 -37.435 1.00 98.00 179 THR A C 1
ATOM 1386 O O . THR A 1 179 ? 13.030 -1.270 -36.722 1.00 98.00 179 THR A O 1
ATOM 1389 N N . GLU A 1 180 ? 10.998 -2.214 -36.967 1.00 97.94 180 GLU A N 1
ATOM 1390 C CA . GLU A 1 180 ? 10.790 -2.523 -35.559 1.00 97.94 180 GLU A CA 1
ATOM 1391 C C . GLU A 1 180 ? 11.516 -3.822 -35.166 1.00 97.94 180 GLU A C 1
ATOM 1393 O O . GLU A 1 180 ? 11.517 -4.815 -35.895 1.00 97.94 180 GLU A O 1
ATOM 1398 N N . VAL A 1 181 ? 12.118 -3.814 -33.983 1.00 98.00 181 VAL A N 1
ATOM 1399 C CA . VAL A 1 181 ? 12.821 -4.921 -33.341 1.00 98.00 181 VAL A CA 1
ATOM 1400 C C . VAL A 1 181 ? 12.124 -5.203 -32.016 1.00 98.00 181 VAL A C 1
ATOM 1402 O O . VAL A 1 181 ? 12.266 -4.447 -31.055 1.00 98.00 181 VAL A O 1
ATOM 1405 N N . THR A 1 182 ? 11.376 -6.304 -31.967 1.00 97.75 182 THR A N 1
ATOM 1406 C CA . THR A 1 182 ? 10.538 -6.712 -30.821 1.00 97.75 182 THR A CA 1
ATOM 1407 C C . THR A 1 182 ? 11.038 -7.979 -30.129 1.00 97.75 182 THR A C 1
ATOM 1409 O O . THR A 1 182 ? 10.444 -8.446 -29.162 1.00 97.75 182 THR A O 1
ATOM 1412 N N . GLN A 1 183 ? 12.149 -8.547 -30.602 1.00 97.81 183 GLN A N 1
ATOM 1413 C CA . GLN A 1 183 ? 12.706 -9.802 -30.088 1.00 97.81 183 GLN A CA 1
ATOM 1414 C C . GLN A 1 183 ? 13.395 -9.649 -28.722 1.00 97.81 183 GLN A C 1
ATOM 1416 O O . GLN A 1 183 ? 13.767 -10.646 -28.112 1.00 97.81 183 GLN A O 1
ATOM 1421 N N . ILE A 1 184 ? 13.577 -8.417 -28.237 1.00 97.69 184 ILE A N 1
ATOM 1422 C CA . ILE A 1 184 ? 14.215 -8.109 -26.952 1.00 97.69 184 ILE A CA 1
ATOM 1423 C C . ILE A 1 184 ? 13.118 -7.767 -25.941 1.00 97.69 184 ILE A C 1
ATOM 1425 O O . ILE A 1 184 ? 12.924 -6.609 -25.578 1.00 97.69 184 ILE A O 1
ATOM 1429 N N . GLU A 1 185 ? 12.355 -8.769 -25.508 1.00 96.94 185 GLU A N 1
ATOM 1430 C CA . GLU A 1 185 ? 11.211 -8.542 -24.622 1.00 96.94 185 GLU A CA 1
ATOM 1431 C C . GLU A 1 185 ? 11.621 -7.928 -23.265 1.00 96.94 185 GLU A C 1
ATOM 1433 O O . GLU A 1 185 ? 12.665 -8.271 -22.702 1.00 96.94 185 GLU A O 1
ATOM 1438 N N . PRO A 1 186 ? 10.785 -7.048 -22.685 1.00 97.38 186 PRO A N 1
ATOM 1439 C CA . PRO A 1 186 ? 9.518 -6.505 -23.200 1.00 97.38 186 PRO A CA 1
ATOM 1440 C C . PRO A 1 186 ? 9.674 -5.251 -24.080 1.00 97.38 186 PRO A C 1
ATOM 1442 O O . PRO A 1 186 ? 8.713 -4.505 -24.258 1.00 97.38 186 PRO A O 1
ATOM 1445 N N . PHE A 1 187 ? 10.881 -4.957 -24.550 1.00 98.19 187 PHE A N 1
ATOM 1446 C CA . PHE A 1 187 ? 11.206 -3.705 -25.218 1.00 98.19 187 PHE A CA 1
ATOM 1447 C C . PHE A 1 187 ? 11.013 -3.810 -26.734 1.00 98.19 187 PHE A C 1
ATOM 1449 O O . PHE A 1 187 ? 11.194 -4.871 -27.332 1.00 98.19 187 PHE A O 1
ATOM 1456 N N . ALA A 1 188 ? 10.666 -2.686 -27.357 1.00 97.62 188 ALA A N 1
ATOM 1457 C CA . ALA A 1 188 ? 10.513 -2.582 -28.805 1.00 97.62 188 ALA A CA 1
ATOM 1458 C C . ALA A 1 188 ? 11.312 -1.386 -29.314 1.00 97.62 188 ALA A C 1
ATOM 1460 O O . ALA A 1 188 ? 11.087 -0.263 -28.869 1.00 97.62 188 ALA A O 1
ATOM 1461 N N . PHE A 1 189 ? 12.263 -1.616 -30.211 1.00 98.12 189 PHE A N 1
ATOM 1462 C CA . PHE A 1 189 ? 13.116 -0.565 -30.771 1.00 98.12 189 PHE A CA 1
ATOM 1463 C C . PHE A 1 189 ? 12.847 -0.400 -32.258 1.00 98.12 189 PHE A C 1
ATOM 1465 O O . PHE A 1 189 ? 12.464 -1.354 -32.919 1.00 98.12 189 PHE A O 1
ATOM 1472 N N . THR A 1 190 ? 13.128 0.771 -32.806 1.00 98.44 190 THR A N 1
ATOM 1473 C CA . THR A 1 190 ? 13.049 1.039 -34.239 1.00 98.44 190 THR A CA 1
ATOM 1474 C C . THR A 1 190 ? 14.428 1.392 -34.756 1.00 98.44 190 THR A C 1
ATOM 1476 O O . THR A 1 190 ? 15.087 2.288 -34.226 1.00 98.44 190 THR A O 1
ATOM 1479 N N . ILE A 1 191 ? 14.863 0.690 -35.800 1.00 98.25 191 ILE A N 1
ATOM 1480 C CA . ILE A 1 191 ? 16.022 1.079 -36.595 1.00 98.25 191 ILE A CA 1
ATOM 1481 C C . ILE A 1 191 ? 15.543 1.994 -37.713 1.00 98.25 191 ILE A C 1
ATOM 1483 O O . ILE A 1 191 ? 14.643 1.613 -38.460 1.00 98.25 191 ILE A O 1
ATOM 1487 N N . THR A 1 192 ? 16.151 3.172 -37.839 1.00 98.06 192 THR A N 1
ATOM 1488 C CA . THR A 1 192 ? 15.768 4.174 -38.843 1.00 98.06 192 THR A CA 1
ATOM 1489 C C . THR A 1 192 ? 16.953 4.588 -39.703 1.00 98.06 192 THR A C 1
ATOM 1491 O O . THR A 1 192 ? 18.008 4.972 -39.185 1.00 98.06 192 THR A O 1
ATOM 1494 N N . GLY A 1 193 ? 16.725 4.621 -41.014 1.00 97.62 193 GLY A N 1
ATOM 1495 C CA . GLY A 1 193 ? 17.672 5.076 -42.023 1.00 97.62 193 GLY A CA 1
ATOM 1496 C C . GLY A 1 193 ? 18.549 3.953 -42.580 1.00 97.62 193 GLY A C 1
ATOM 1497 O O . GLY A 1 193 ? 18.604 2.865 -42.016 1.00 97.62 193 GLY A O 1
ATOM 1498 N N . PRO A 1 194 ? 19.260 4.218 -43.687 1.00 97.25 194 PRO A N 1
ATOM 1499 C CA . PRO A 1 194 ? 20.037 3.204 -44.382 1.00 97.25 194 PRO A CA 1
ATOM 1500 C C . PRO A 1 194 ? 21.199 2.703 -43.524 1.00 97.25 194 PRO A C 1
ATOM 1502 O O . PRO A 1 194 ? 21.975 3.493 -42.990 1.00 97.25 194 PRO A O 1
ATOM 1505 N N . THR A 1 195 ? 21.344 1.386 -43.460 1.00 97.88 195 THR A N 1
ATOM 1506 C CA . THR A 1 195 ? 22.389 0.656 -42.730 1.00 97.88 195 THR A CA 1
ATOM 1507 C C . THR A 1 195 ? 23.519 0.198 -43.658 1.00 97.88 195 THR A C 1
ATOM 1509 O O . THR A 1 195 ? 23.462 0.332 -44.884 1.00 97.88 195 THR A O 1
ATOM 1512 N N . HIS A 1 196 ? 24.577 -0.361 -43.074 1.00 97.50 196 HIS A N 1
ATOM 1513 C CA . HIS A 1 196 ? 25.720 -0.940 -43.770 1.00 97.50 196 HIS A CA 1
ATOM 1514 C C . HIS A 1 196 ? 26.086 -2.311 -43.182 1.00 97.50 196 HIS A C 1
ATOM 1516 O O . HIS A 1 196 ? 25.842 -2.595 -42.010 1.00 97.50 196 HIS A O 1
ATOM 1522 N N . GLN A 1 197 ? 26.727 -3.165 -43.986 1.00 97.31 197 GLN A N 1
ATOM 1523 C CA . GLN A 1 197 ? 27.310 -4.405 -43.475 1.00 97.31 197 GLN A CA 1
ATOM 1524 C C . GLN A 1 197 ? 28.338 -4.102 -42.370 1.00 97.31 197 GLN A C 1
ATOM 1526 O O . GLN A 1 197 ? 29.256 -3.305 -42.568 1.00 97.31 197 GLN A O 1
ATOM 1531 N N . GLY A 1 198 ? 28.218 -4.775 -41.232 1.00 96.00 198 GLY A N 1
ATOM 1532 C CA . GLY A 1 198 ? 29.072 -4.586 -40.061 1.00 96.00 198 GLY A CA 1
ATOM 1533 C C . GLY A 1 198 ? 28.531 -3.581 -39.046 1.00 96.00 198 GLY A C 1
ATOM 1534 O O . GLY A 1 198 ? 29.111 -3.475 -37.965 1.00 96.00 198 GLY A O 1
ATOM 1535 N N . ASP A 1 199 ? 27.425 -2.892 -39.345 1.00 98.19 199 ASP A N 1
ATOM 1536 C CA . ASP A 1 199 ? 26.736 -2.076 -38.349 1.00 98.19 199 ASP A CA 1
ATOM 1537 C C . ASP A 1 199 ? 26.203 -2.944 -37.206 1.00 98.19 199 ASP A C 1
ATOM 1539 O O . ASP A 1 199 ? 25.688 -4.050 -37.411 1.00 98.19 199 ASP A O 1
ATOM 1543 N N . ARG A 1 200 ? 26.309 -2.413 -35.986 1.00 98.06 200 ARG A N 1
ATOM 1544 C CA . ARG A 1 200 ? 25.829 -3.052 -34.765 1.00 98.06 200 ARG A CA 1
ATOM 1545 C C . ARG A 1 200 ? 25.143 -2.065 -33.848 1.00 98.06 200 ARG A C 1
ATOM 1547 O O . ARG A 1 200 ? 25.665 -1.000 -33.531 1.00 98.06 200 ARG A O 1
ATOM 1554 N N . PHE A 1 201 ? 24.014 -2.481 -33.310 1.00 98.31 201 PHE A N 1
ATOM 1555 C CA . PHE A 1 201 ? 23.368 -1.777 -32.213 1.00 98.31 201 PHE A CA 1
ATOM 1556 C C . PHE A 1 201 ? 23.451 -2.649 -30.971 1.00 98.31 201 PHE A C 1
ATOM 1558 O O . PHE A 1 201 ? 23.221 -3.857 -31.042 1.00 98.31 201 PHE A O 1
ATOM 1565 N N . ILE A 1 202 ? 23.825 -2.053 -29.845 1.00 98.44 202 ILE A N 1
ATOM 1566 C CA . ILE A 1 202 ? 23.870 -2.735 -28.556 1.00 98.44 202 ILE A CA 1
ATOM 1567 C C . ILE A 1 202 ? 22.669 -2.300 -27.731 1.00 98.44 202 ILE A C 1
ATOM 1569 O O . ILE A 1 202 ? 22.385 -1.109 -27.615 1.00 98.44 202 ILE A O 1
ATOM 1573 N N . VAL A 1 203 ? 21.982 -3.279 -27.151 1.00 98.50 203 VAL A N 1
ATOM 1574 C CA . VAL A 1 203 ? 20.876 -3.057 -26.225 1.00 98.50 203 VAL A CA 1
ATOM 1575 C C . VAL A 1 203 ? 21.251 -3.668 -24.885 1.00 98.50 203 VAL A C 1
ATOM 1577 O O . VAL A 1 203 ? 21.375 -4.884 -24.762 1.00 98.50 203 VAL A O 1
ATOM 1580 N N . ARG A 1 204 ? 21.454 -2.838 -23.864 1.00 98.25 204 ARG A N 1
ATOM 1581 C CA . ARG A 1 204 ? 21.667 -3.299 -22.486 1.00 98.25 204 ARG A CA 1
ATOM 1582 C C . ARG A 1 204 ? 20.335 -3.266 -21.764 1.00 98.25 204 ARG A C 1
ATOM 1584 O O . ARG A 1 204 ? 19.645 -2.255 -21.842 1.00 98.25 204 ARG A O 1
ATOM 1591 N N . THR A 1 205 ? 19.984 -4.332 -21.058 1.00 98.00 205 THR A N 1
ATOM 1592 C CA . THR A 1 205 ? 18.753 -4.374 -20.263 1.00 98.00 205 THR A CA 1
ATOM 1593 C C . THR A 1 205 ? 19.059 -4.537 -18.782 1.00 98.00 205 THR A C 1
ATOM 1595 O O . THR A 1 205 ? 20.119 -5.022 -18.395 1.00 98.00 205 THR A O 1
ATOM 1598 N N . MET A 1 206 ? 18.112 -4.124 -17.954 1.00 96.94 206 MET A N 1
ATOM 1599 C CA . MET A 1 206 ? 18.084 -4.292 -16.512 1.00 96.94 206 MET A CA 1
ATOM 1600 C C . MET A 1 206 ? 16.750 -4.945 -16.158 1.00 96.94 206 MET A C 1
ATOM 1602 O O . MET A 1 206 ? 15.689 -4.427 -16.518 1.00 96.94 206 MET A O 1
ATOM 1606 N N . ALA A 1 207 ? 16.811 -6.093 -15.485 1.00 96.12 207 ALA A N 1
ATOM 1607 C CA . ALA A 1 207 ? 15.631 -6.766 -14.962 1.00 96.12 207 ALA A CA 1
ATOM 1608 C C . ALA A 1 207 ? 15.040 -5.990 -13.776 1.00 96.12 207 ALA A C 1
ATOM 1610 O O . ALA A 1 207 ? 15.687 -5.128 -13.181 1.00 96.12 207 ALA A O 1
ATOM 1611 N N . ARG A 1 208 ? 13.806 -6.335 -13.412 1.00 94.88 208 ARG A N 1
ATOM 1612 C CA . ARG A 1 208 ? 13.175 -5.852 -12.182 1.00 94.88 208 ARG A CA 1
ATOM 1613 C C . ARG A 1 208 ? 13.996 -6.248 -10.950 1.00 94.88 208 ARG A C 1
ATOM 1615 O O . ARG A 1 208 ? 14.417 -7.396 -10.820 1.00 94.88 208 ARG A O 1
ATOM 1622 N N . GLU A 1 209 ? 14.165 -5.312 -10.027 1.00 93.81 209 GLU A N 1
ATOM 1623 C CA . GLU A 1 209 ? 14.814 -5.557 -8.737 1.00 93.81 209 GLU A CA 1
ATOM 1624 C C . GLU A 1 209 ? 13.762 -5.773 -7.656 1.00 93.81 209 GLU A C 1
ATOM 1626 O O . GLU A 1 209 ? 12.694 -5.164 -7.701 1.00 93.81 209 GLU A O 1
ATOM 1631 N N . ALA A 1 210 ? 14.046 -6.629 -6.678 1.00 94.25 210 ALA A N 1
ATOM 1632 C CA . ALA A 1 210 ? 13.181 -6.753 -5.516 1.00 94.25 210 ALA A CA 1
ATOM 1633 C C . ALA A 1 210 ? 13.448 -5.586 -4.556 1.00 94.25 210 ALA A C 1
ATOM 1635 O O . ALA A 1 210 ? 14.589 -5.396 -4.143 1.00 94.25 210 ALA A O 1
ATOM 1636 N N . THR A 1 211 ? 12.413 -4.822 -4.205 1.00 93.38 211 THR A N 1
ATOM 1637 C CA . THR A 1 211 ? 12.520 -3.656 -3.313 1.00 93.38 211 THR A CA 1
ATOM 1638 C C . THR A 1 211 ? 11.539 -3.771 -2.143 1.00 93.38 211 THR A C 1
ATOM 1640 O O . THR A 1 211 ? 10.541 -4.507 -2.226 1.00 93.38 211 THR A O 1
ATOM 1643 N N . PRO A 1 212 ? 11.831 -3.122 -1.002 1.00 93.94 212 PRO A N 1
ATOM 1644 C CA . PRO A 1 212 ? 10.870 -3.003 0.080 1.00 93.94 212 PRO A CA 1
ATOM 1645 C C . PRO A 1 212 ? 9.796 -1.968 -0.274 1.00 93.94 212 PRO A C 1
ATOM 1647 O O . PRO A 1 212 ? 10.053 -0.997 -0.977 1.00 93.94 212 PRO A O 1
ATOM 1650 N N . HIS A 1 213 ? 8.583 -2.147 0.252 1.00 94.81 213 HIS A N 1
ATOM 1651 C CA . HIS A 1 213 ? 7.514 -1.161 0.086 1.00 94.81 213 HIS A CA 1
ATOM 1652 C C . HIS A 1 213 ? 6.918 -0.766 1.432 1.00 94.81 213 HIS A C 1
ATOM 1654 O O . HIS A 1 213 ? 6.388 -1.603 2.166 1.00 94.81 213 HIS A O 1
ATOM 1660 N N . VAL A 1 214 ? 6.939 0.539 1.692 1.00 95.75 214 VAL A N 1
ATOM 1661 C CA . VAL A 1 214 ? 6.392 1.185 2.892 1.00 95.75 214 VAL A CA 1
ATOM 1662 C C . VAL A 1 214 ? 4.933 0.793 3.146 1.00 95.75 214 VAL A C 1
ATOM 1664 O O . VAL A 1 214 ? 4.569 0.446 4.268 1.00 95.75 214 VAL A O 1
ATOM 1667 N N . VAL A 1 215 ? 4.104 0.772 2.097 1.00 96.94 215 VAL A N 1
ATOM 1668 C CA . VAL A 1 215 ? 2.681 0.421 2.225 1.00 96.94 215 VAL A CA 1
ATOM 1669 C C . VAL A 1 215 ? 2.475 -1.012 2.708 1.00 96.94 215 VAL A C 1
ATOM 1671 O O . VAL A 1 215 ? 1.617 -1.255 3.550 1.00 96.94 215 VAL A O 1
ATOM 1674 N N . HIS A 1 216 ? 3.285 -1.964 2.225 1.00 97.94 216 HIS A N 1
ATOM 1675 C CA . HIS A 1 216 ? 3.170 -3.357 2.653 1.00 97.94 216 HIS A CA 1
ATOM 1676 C C . HIS A 1 216 ? 3.492 -3.478 4.138 1.00 97.94 216 HIS A C 1
ATOM 1678 O O . HIS A 1 216 ? 2.734 -4.113 4.861 1.00 97.94 216 HIS A O 1
ATOM 1684 N N . GLN A 1 217 ? 4.569 -2.822 4.586 1.00 97.94 217 GLN A N 1
ATOM 1685 C CA . GLN A 1 217 ? 4.968 -2.808 5.991 1.00 97.94 217 GLN A CA 1
ATOM 1686 C C . GLN A 1 217 ? 3.843 -2.275 6.878 1.00 97.94 217 GLN A C 1
ATOM 1688 O O . GLN A 1 217 ? 3.425 -2.952 7.812 1.00 97.94 217 GLN A O 1
ATOM 1693 N N . GLY A 1 218 ? 3.298 -1.098 6.571 1.00 97.81 218 GLY A N 1
ATOM 1694 C CA . GLY A 1 218 ? 2.243 -0.518 7.399 1.00 97.81 218 GLY A CA 1
ATOM 1695 C C . GLY A 1 218 ? 0.964 -1.370 7.464 1.00 97.81 218 GLY A C 1
ATOM 1696 O O . GLY A 1 218 ? 0.371 -1.475 8.538 1.00 97.81 218 GLY A O 1
ATOM 1697 N N . LEU A 1 219 ? 0.589 -2.049 6.369 1.00 97.94 219 LEU A N 1
ATOM 1698 C CA . LEU A 1 219 ? -0.614 -2.894 6.311 1.00 97.94 219 LEU A CA 1
ATOM 1699 C C . LEU A 1 219 ? -0.612 -4.023 7.352 1.00 97.94 219 LEU A C 1
ATOM 1701 O O . LEU A 1 219 ? -1.643 -4.261 7.980 1.00 97.94 219 LEU A O 1
ATOM 1705 N N . PHE A 1 220 ? 0.518 -4.709 7.553 1.00 97.69 220 PHE A N 1
ATOM 1706 C CA . PHE A 1 220 ? 0.614 -5.766 8.569 1.00 97.69 220 PHE A CA 1
ATOM 1707 C C . PHE A 1 220 ? 1.149 -5.275 9.920 1.00 97.69 220 PHE A C 1
ATOM 1709 O O . PHE A 1 220 ? 0.902 -5.923 10.932 1.00 97.69 220 PHE A O 1
ATOM 1716 N N . LEU A 1 221 ? 1.836 -4.129 9.978 1.00 98.75 221 LEU A N 1
ATOM 1717 C CA . LEU A 1 221 ? 2.346 -3.577 11.237 1.00 98.75 221 LEU A CA 1
ATOM 1718 C C . LEU A 1 221 ? 1.298 -2.805 12.032 1.00 98.75 221 LEU A C 1
ATOM 1720 O O . LEU A 1 221 ? 1.431 -2.720 13.249 1.00 98.75 221 LEU A O 1
ATOM 1724 N N . TYR A 1 222 ? 0.260 -2.248 11.401 1.00 98.56 222 TYR A N 1
ATOM 1725 C CA . TYR A 1 222 ? -0.767 -1.517 12.147 1.00 98.56 222 TYR A CA 1
ATOM 1726 C C . TYR A 1 222 ? -1.448 -2.393 13.218 1.00 98.56 222 TYR A C 1
ATOM 1728 O O . TYR A 1 222 ? -1.472 -1.977 14.377 1.00 98.56 222 TYR A O 1
ATO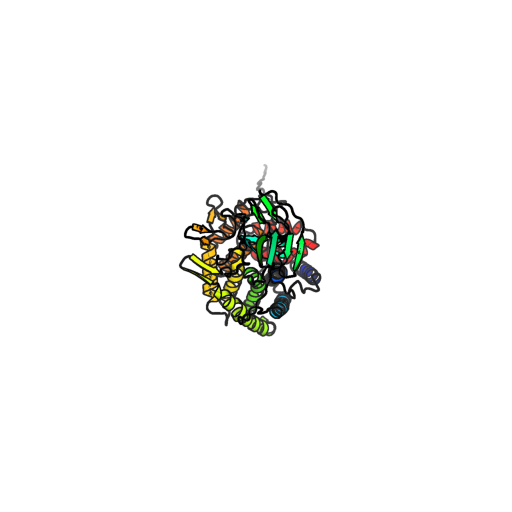M 1736 N N . PRO A 1 223 ? -1.938 -3.612 12.916 1.00 98.69 223 PRO A N 1
ATOM 1737 C CA . PRO A 1 223 ? -2.535 -4.484 13.935 1.00 98.69 223 PRO A CA 1
ATOM 1738 C C . PRO A 1 223 ? -1.548 -4.902 15.030 1.00 98.69 223 PRO A C 1
ATOM 1740 O O . PRO A 1 223 ? -1.928 -5.005 16.193 1.00 98.69 223 PRO A O 1
ATOM 1743 N N . VAL A 1 224 ? -0.269 -5.066 14.684 1.00 98.88 224 VAL A N 1
ATOM 1744 C CA . VAL A 1 224 ? 0.806 -5.363 15.645 1.00 98.88 224 VAL A CA 1
ATOM 1745 C C . VAL A 1 224 ? 1.047 -4.175 16.574 1.00 98.88 224 VAL A C 1
ATOM 1747 O O . VAL A 1 224 ? 1.139 -4.346 17.784 1.00 98.88 224 VAL A O 1
ATOM 1750 N N . ALA A 1 225 ? 1.078 -2.954 16.038 1.00 98.88 225 ALA A N 1
ATOM 1751 C CA . ALA A 1 225 ? 1.183 -1.744 16.842 1.00 98.88 225 ALA A CA 1
ATOM 1752 C C . ALA A 1 225 ? 0.002 -1.604 17.808 1.00 98.88 225 ALA A C 1
ATOM 1754 O O . ALA A 1 225 ? 0.196 -1.222 18.961 1.00 98.88 225 ALA A O 1
ATOM 1755 N N . ARG A 1 226 ? -1.212 -1.957 17.364 1.00 98.62 226 ARG A N 1
ATOM 1756 C CA . ARG A 1 226 ? -2.398 -1.996 18.229 1.00 98.62 226 ARG A CA 1
ATOM 1757 C C . ARG A 1 226 ? -2.242 -3.037 19.340 1.00 98.62 226 ARG A C 1
ATOM 1759 O O . ARG 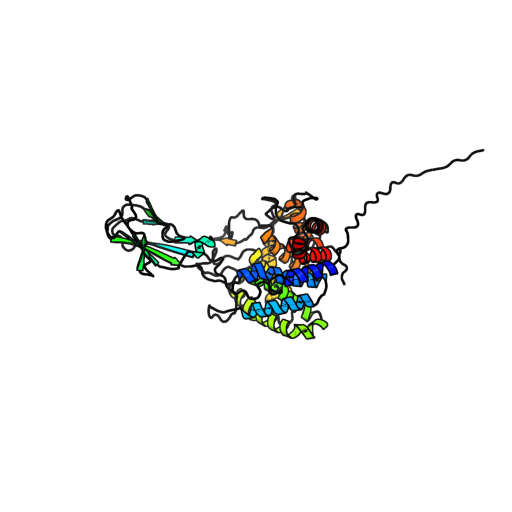A 1 226 ? -2.531 -2.705 20.480 1.00 98.62 226 ARG A O 1
ATOM 1766 N N . LEU A 1 227 ? -1.742 -4.242 19.048 1.00 98.81 227 LEU A N 1
ATOM 1767 C CA . LEU A 1 227 ? -1.428 -5.243 20.078 1.00 98.81 227 LEU A CA 1
ATOM 1768 C C . LEU A 1 227 ? -0.439 -4.685 21.115 1.00 98.81 227 LEU A C 1
ATOM 1770 O O . LEU A 1 227 ? -0.717 -4.754 22.307 1.00 98.81 227 LEU A O 1
ATOM 1774 N N . ILE A 1 228 ? 0.669 -4.081 20.672 1.00 98.88 228 ILE A N 1
ATOM 1775 C CA . ILE A 1 228 ? 1.677 -3.480 21.563 1.00 98.88 228 ILE A CA 1
ATOM 1776 C C . ILE A 1 228 ? 1.040 -2.417 22.476 1.00 98.88 228 ILE A C 1
ATOM 1778 O O . ILE A 1 228 ? 1.225 -2.447 23.693 1.00 98.88 228 ILE A O 1
ATOM 1782 N N . GLU A 1 229 ? 0.260 -1.496 21.901 1.00 98.62 229 GLU A N 1
ATOM 1783 C CA . GLU A 1 229 ? -0.445 -0.453 22.656 1.00 98.62 229 GLU A CA 1
ATOM 1784 C C . GLU A 1 229 ? -1.411 -1.053 23.691 1.00 98.62 229 GLU A C 1
ATOM 1786 O O . GLU A 1 229 ? -1.431 -0.619 24.844 1.00 98.62 229 GLU A O 1
ATOM 1791 N N . LEU A 1 230 ? -2.183 -2.073 23.305 1.00 98.19 230 LEU A N 1
ATOM 1792 C CA . LEU A 1 230 ? -3.141 -2.738 24.188 1.00 98.19 230 LEU A CA 1
ATOM 1793 C C . LEU A 1 230 ? -2.464 -3.426 25.366 1.00 98.19 230 LEU A C 1
ATOM 1795 O O . LEU A 1 230 ? -2.926 -3.278 26.494 1.00 98.19 230 LEU A O 1
ATOM 1799 N N . VAL A 1 231 ? -1.359 -4.130 25.126 1.00 98.44 231 VAL A N 1
ATOM 1800 C CA . VAL A 1 231 ? -0.589 -4.794 26.184 1.00 98.44 231 VAL A CA 1
ATOM 1801 C C . VAL A 1 231 ? -0.072 -3.776 27.199 1.00 98.44 231 VAL A C 1
ATOM 1803 O O . VAL A 1 231 ? -0.186 -3.998 28.404 1.00 98.44 231 VAL A O 1
ATOM 1806 N N . GLN A 1 232 ? 0.415 -2.616 26.747 1.00 97.62 232 GLN A N 1
ATOM 1807 C CA . GLN A 1 232 ? 0.830 -1.540 27.652 1.00 97.62 232 GLN A CA 1
ATOM 1808 C C . GLN A 1 232 ? -0.341 -0.968 28.469 1.00 97.62 232 GLN A C 1
ATOM 1810 O O . GLN A 1 232 ? -0.170 -0.627 29.638 1.00 97.62 232 GLN A O 1
ATOM 1815 N N . GLN A 1 233 ? -1.523 -0.838 27.867 1.00 96.94 233 GLN A N 1
ATOM 1816 C CA . GLN A 1 233 ? -2.690 -0.230 28.513 1.00 96.94 233 GLN A CA 1
ATOM 1817 C C . GLN A 1 233 ? -3.451 -1.186 29.442 1.00 96.94 233 GLN A C 1
ATOM 1819 O O . GLN A 1 233 ? -4.131 -0.719 30.357 1.00 96.94 233 GLN A O 1
ATOM 1824 N N . ARG A 1 234 ? -3.357 -2.500 29.211 1.00 97.06 234 ARG A N 1
ATOM 1825 C CA . ARG A 1 234 ? -4.141 -3.536 29.895 1.00 97.06 234 ARG A CA 1
ATOM 1826 C C . ARG A 1 234 ? -3.221 -4.521 30.628 1.00 97.06 234 ARG A C 1
ATOM 1828 O O . ARG A 1 234 ? -2.692 -5.440 29.999 1.00 97.06 234 ARG A O 1
ATOM 1835 N N . PRO A 1 235 ? -3.015 -4.362 31.953 1.00 96.12 235 PRO A N 1
ATOM 1836 C CA . PRO A 1 235 ? -2.128 -5.224 32.736 1.00 96.12 235 PRO A CA 1
ATOM 1837 C C . PRO A 1 235 ? -2.450 -6.719 32.640 1.00 96.12 235 PRO A C 1
ATOM 1839 O O . PRO A 1 235 ? -1.548 -7.545 32.731 1.00 96.12 235 PRO A O 1
ATOM 1842 N N . GLU A 1 236 ? -3.714 -7.081 32.433 1.00 97.31 236 GLU A N 1
ATOM 1843 C CA . GLU A 1 236 ? -4.162 -8.462 32.257 1.00 97.31 236 GLU A CA 1
ATOM 1844 C C . GLU A 1 236 ? -3.609 -9.136 30.990 1.00 97.31 236 GLU A C 1
ATOM 1846 O O . GLU A 1 236 ? -3.512 -10.358 30.952 1.00 97.31 236 GLU A O 1
ATOM 1851 N N . LEU A 1 237 ? -3.193 -8.366 29.977 1.00 98.25 237 LEU A N 1
ATOM 1852 C CA . LEU A 1 237 ? -2.588 -8.894 28.749 1.00 98.25 237 LEU A CA 1
ATOM 1853 C C . LEU A 1 237 ? -1.072 -9.114 28.877 1.00 98.25 237 LEU A C 1
ATOM 1855 O O . LEU A 1 237 ? -0.472 -9.772 28.027 1.00 98.25 237 LEU A O 1
ATOM 1859 N N . GLN A 1 238 ? -0.442 -8.579 29.927 1.00 98.06 238 GLN A N 1
ATOM 1860 C CA . GLN A 1 238 ? 1.014 -8.603 30.094 1.00 98.06 238 GLN A CA 1
ATOM 1861 C C . GLN A 1 238 ? 1.572 -10.015 30.268 1.00 98.06 238 GLN A C 1
ATOM 1863 O O . GLN A 1 238 ? 2.611 -10.329 29.693 1.00 98.06 238 GLN A O 1
ATOM 1868 N N . GLU A 1 239 ? 0.887 -10.874 31.031 1.00 97.94 239 GLU A N 1
ATOM 1869 C CA . GLU A 1 239 ? 1.351 -12.245 31.287 1.00 97.94 239 GLU A CA 1
ATOM 1870 C C . GLU A 1 239 ? 1.488 -13.050 29.989 1.00 97.94 239 GLU A C 1
ATOM 1872 O O . GLU A 1 239 ? 2.446 -13.802 29.828 1.00 97.94 239 GLU A O 1
ATOM 1877 N N . GLN A 1 240 ? 0.555 -12.858 29.055 1.00 98.44 240 GLN A N 1
ATOM 1878 C CA . GLN A 1 240 ? 0.502 -13.624 27.817 1.00 98.44 240 GLN A CA 1
ATOM 1879 C C . GLN A 1 240 ? 1.289 -12.973 26.673 1.00 98.44 240 GLN A C 1
ATOM 1881 O O . GLN A 1 240 ? 1.980 -13.674 25.941 1.00 98.44 240 GLN A O 1
ATOM 1886 N N . PHE A 1 241 ? 1.205 -11.649 26.517 1.00 98.75 241 PHE A N 1
ATOM 1887 C CA . PHE A 1 241 ? 1.701 -10.950 25.325 1.00 98.75 241 PHE A CA 1
ATOM 1888 C C . PHE A 1 241 ? 2.834 -9.954 25.606 1.00 98.75 241 PHE A C 1
ATOM 1890 O O . PHE A 1 241 ? 3.344 -9.344 24.670 1.00 98.75 241 PHE A O 1
ATOM 1897 N N . GLY A 1 242 ? 3.249 -9.769 26.865 1.00 98.69 242 GLY A N 1
ATOM 1898 C CA . GLY A 1 242 ? 4.271 -8.783 27.243 1.00 98.69 242 GLY A CA 1
ATOM 1899 C C . GLY A 1 242 ? 5.605 -8.979 26.518 1.00 98.69 242 GLY A C 1
ATOM 1900 O O . GLY A 1 242 ? 6.152 -8.030 25.957 1.00 98.69 242 GLY A O 1
ATOM 1901 N N . ALA A 1 243 ? 6.094 -10.222 26.467 1.00 98.69 243 ALA A N 1
ATOM 1902 C CA . ALA A 1 243 ? 7.353 -10.553 25.797 1.00 98.69 243 ALA A CA 1
ATOM 1903 C C . ALA A 1 243 ? 7.287 -10.319 24.278 1.00 98.69 243 ALA A C 1
ATOM 1905 O O . ALA A 1 243 ? 8.216 -9.755 23.697 1.00 98.69 243 ALA A O 1
ATOM 1906 N N . ASP A 1 244 ? 6.173 -10.704 23.650 1.00 98.81 244 ASP A N 1
ATOM 1907 C CA . ASP A 1 244 ? 5.945 -10.481 22.223 1.00 98.81 244 ASP A CA 1
ATOM 1908 C C . ASP A 1 244 ? 5.868 -8.983 21.914 1.00 98.81 244 ASP A C 1
ATOM 1910 O O . ASP A 1 244 ? 6.548 -8.505 21.010 1.00 98.81 244 ASP A O 1
ATOM 1914 N N . ALA A 1 245 ? 5.110 -8.212 22.700 1.00 98.88 245 ALA A N 1
ATOM 1915 C CA . ALA A 1 245 ? 4.979 -6.770 22.516 1.00 98.88 245 ALA A CA 1
ATOM 1916 C C . ALA A 1 245 ? 6.336 -6.050 22.593 1.00 98.88 245 ALA A C 1
ATOM 1918 O O . ALA A 1 245 ? 6.635 -5.206 21.744 1.00 98.88 245 ALA A O 1
ATOM 1919 N N . GLU A 1 246 ? 7.183 -6.415 23.561 1.00 98.88 246 GLU A N 1
ATOM 1920 C CA . GLU A 1 246 ? 8.541 -5.880 23.677 1.00 98.88 246 GLU A CA 1
ATOM 1921 C C . GL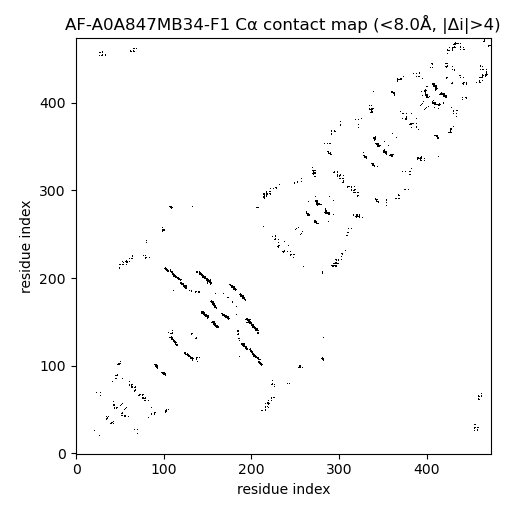U A 1 246 ? 9.396 -6.244 22.453 1.00 98.88 246 GLU A C 1
ATOM 1923 O O . GLU A 1 246 ? 10.005 -5.367 21.829 1.00 98.88 246 GLU A O 1
ATOM 1928 N N . GLN A 1 247 ? 9.417 -7.523 22.068 1.00 98.88 247 GLN A N 1
ATOM 1929 C CA . GLN A 1 247 ? 10.194 -8.001 20.924 1.00 98.88 247 GLN A CA 1
ATOM 1930 C C . GLN A 1 247 ? 9.755 -7.326 19.618 1.00 98.88 247 GLN A C 1
ATOM 1932 O O . GLN A 1 247 ? 10.592 -6.904 18.812 1.00 98.88 247 GLN A O 1
ATOM 1937 N N . PHE A 1 248 ? 8.447 -7.203 19.407 1.00 98.88 248 PHE A N 1
ATOM 1938 C CA . PHE A 1 248 ? 7.872 -6.597 18.215 1.00 98.88 248 PHE A CA 1
ATOM 1939 C C . PHE A 1 248 ? 8.192 -5.106 18.151 1.00 98.88 248 PHE A C 1
ATOM 1941 O O . PHE A 1 248 ? 8.608 -4.620 17.098 1.00 98.88 248 PHE A O 1
ATOM 1948 N N . LEU A 1 249 ? 8.085 -4.385 19.271 1.00 98.94 249 LEU A N 1
ATOM 1949 C CA . LEU A 1 249 ? 8.442 -2.969 19.332 1.00 98.94 249 LEU A CA 1
ATOM 1950 C C . LEU A 1 249 ? 9.926 -2.746 19.015 1.00 98.94 249 LEU A C 1
ATOM 1952 O O . LEU A 1 249 ? 10.258 -1.866 18.219 1.00 98.94 249 LEU A O 1
ATOM 1956 N N . GLN A 1 250 ? 10.819 -3.568 19.576 1.00 98.88 250 GLN A N 1
ATOM 1957 C CA . GLN A 1 250 ? 12.253 -3.507 19.273 1.00 98.88 250 GLN A CA 1
ATOM 1958 C C . GLN A 1 250 ? 12.525 -3.762 17.786 1.00 98.88 250 GLN A C 1
ATOM 1960 O O . GLN A 1 250 ? 13.298 -3.027 17.162 1.00 98.88 250 GLN A O 1
ATOM 1965 N N . PHE A 1 251 ? 11.859 -4.761 17.196 1.00 98.88 251 PHE A N 1
ATOM 1966 C CA . PHE A 1 251 ? 11.973 -5.047 15.769 1.00 98.88 251 PHE A CA 1
ATOM 1967 C C . PHE A 1 251 ? 11.494 -3.865 14.917 1.00 98.88 251 PHE A C 1
ATOM 1969 O O . PHE A 1 251 ? 12.186 -3.482 13.976 1.00 98.88 251 PHE A O 1
ATOM 1976 N N . ILE A 1 252 ? 10.346 -3.268 15.249 1.00 98.88 252 ILE A N 1
ATOM 1977 C CA . ILE A 1 252 ? 9.769 -2.127 14.526 1.00 98.88 252 ILE A CA 1
ATOM 1978 C C . ILE A 1 252 ? 10.685 -0.904 14.621 1.00 98.88 252 ILE A C 1
ATOM 1980 O O . ILE A 1 252 ? 10.996 -0.307 13.590 1.00 98.88 252 ILE A O 1
ATOM 1984 N N . ASN A 1 253 ? 11.164 -0.555 15.819 1.00 98.81 253 ASN A N 1
ATOM 1985 C CA . ASN A 1 253 ? 12.107 0.547 16.015 1.00 98.81 253 ASN A CA 1
ATOM 1986 C C . ASN A 1 253 ? 13.338 0.372 15.119 1.00 98.81 253 ASN A C 1
ATOM 1988 O O . ASN A 1 253 ? 13.670 1.255 14.328 1.00 98.81 253 ASN A O 1
ATOM 1992 N N . ARG A 1 254 ? 13.982 -0.797 15.207 1.00 98.38 254 ARG A N 1
ATOM 1993 C CA . ARG A 1 254 ? 15.246 -1.049 14.519 1.00 98.38 254 ARG A CA 1
ATOM 1994 C C . ARG A 1 254 ? 15.070 -1.239 13.017 1.00 98.38 254 ARG A C 1
ATOM 1996 O O . ARG A 1 254 ? 15.746 -0.589 12.240 1.00 98.38 254 ARG A O 1
ATOM 2003 N N . ASN A 1 255 ? 14.222 -2.164 12.590 1.00 98.56 255 ASN A N 1
ATOM 2004 C CA . ASN A 1 255 ? 14.208 -2.644 11.205 1.00 98.56 255 ASN A CA 1
ATOM 2005 C C . ASN A 1 255 ? 13.218 -1.900 10.307 1.00 98.56 255 ASN A C 1
ATOM 2007 O O . ASN A 1 255 ? 13.356 -1.941 9.088 1.00 98.56 255 ASN A O 1
ATOM 2011 N N . VAL A 1 256 ? 12.243 -1.202 10.893 1.00 98.38 256 VAL A N 1
ATOM 2012 C CA . VAL A 1 256 ? 11.215 -0.486 10.130 1.00 98.38 256 VAL A CA 1
ATOM 2013 C C . VAL A 1 256 ? 11.413 1.017 10.253 1.00 98.38 256 VAL A C 1
ATOM 2015 O O . VAL A 1 256 ? 11.608 1.677 9.236 1.00 98.38 256 VAL A O 1
ATOM 2018 N N . PHE A 1 257 ? 11.397 1.571 11.467 1.00 98.50 257 PHE A N 1
ATOM 2019 C CA . PHE A 1 257 ? 11.497 3.017 11.656 1.00 98.50 257 PHE A CA 1
ATOM 2020 C C . PHE A 1 257 ? 12.857 3.548 11.183 1.00 98.50 257 PHE A C 1
ATOM 2022 O O . PHE A 1 257 ? 12.909 4.339 10.244 1.00 98.50 257 PHE A O 1
ATOM 2029 N N . GLU A 1 258 ? 13.964 3.065 11.762 1.00 98.00 258 GLU A N 1
ATOM 2030 C CA . GLU A 1 258 ? 15.310 3.538 11.397 1.00 98.00 258 GLU A CA 1
ATOM 2031 C C . GLU A 1 258 ? 15.662 3.282 9.921 1.00 98.00 258 GLU A C 1
ATOM 2033 O O . GLU A 1 258 ? 16.351 4.100 9.311 1.00 98.00 258 GLU A O 1
ATOM 2038 N N . LYS A 1 259 ? 15.188 2.173 9.330 1.00 96.44 259 LYS A N 1
ATOM 2039 C CA . LYS A 1 259 ? 15.418 1.872 7.907 1.00 96.44 259 LYS A CA 1
ATOM 2040 C C . LYS A 1 259 ? 14.743 2.916 7.013 1.00 96.44 259 LYS A C 1
ATOM 2042 O O . LYS A 1 259 ? 15.406 3.499 6.159 1.00 96.44 259 LYS A O 1
ATOM 2047 N N . ASN A 1 260 ? 13.449 3.175 7.224 1.00 96.81 260 ASN A N 1
ATOM 2048 C CA . ASN A 1 260 ? 12.680 4.095 6.378 1.00 96.81 260 ASN A CA 1
ATOM 2049 C C . ASN A 1 260 ? 13.083 5.570 6.566 1.00 96.81 260 ASN A C 1
ATOM 2051 O O . ASN A 1 260 ? 12.896 6.371 5.653 1.00 96.81 260 ASN A O 1
ATOM 2055 N N . GLU A 1 261 ? 13.690 5.946 7.699 1.00 96.81 261 GLU A N 1
ATOM 2056 C CA . GLU A 1 261 ? 14.190 7.317 7.921 1.00 96.81 261 GLU A CA 1
ATOM 2057 C C . GLU A 1 261 ? 15.222 7.778 6.878 1.00 96.81 261 GLU A C 1
ATOM 2059 O O . GLU A 1 261 ? 15.392 8.978 6.668 1.00 96.81 261 GLU A O 1
ATOM 2064 N N . ARG A 1 262 ? 15.890 6.854 6.179 1.00 94.25 262 ARG A N 1
ATOM 2065 C CA . ARG A 1 262 ? 16.852 7.176 5.110 1.00 94.25 262 ARG A CA 1
ATOM 2066 C C . ARG A 1 262 ? 16.219 7.907 3.927 1.00 94.25 262 ARG A C 1
ATOM 2068 O O . ARG A 1 262 ? 16.882 8.710 3.268 1.00 94.25 262 ARG A O 1
ATOM 2075 N N . ASP A 1 263 ? 14.935 7.654 3.703 1.00 95.50 263 ASP A N 1
ATOM 2076 C CA . ASP A 1 263 ? 14.133 8.268 2.652 1.00 95.50 263 ASP A CA 1
ATOM 2077 C C . ASP A 1 263 ? 13.084 9.228 3.215 1.00 95.50 263 ASP A C 1
ATOM 2079 O O . ASP A 1 263 ? 12.132 9.598 2.526 1.00 95.50 263 ASP A O 1
ATOM 2083 N N . TRP A 1 264 ? 13.257 9.673 4.460 1.00 97.50 264 TRP A N 1
ATOM 2084 C CA . TRP A 1 264 ? 12.439 10.739 5.014 1.00 97.50 264 TRP A CA 1
ATOM 2085 C C . TRP A 1 264 ? 12.718 12.068 4.308 1.00 97.50 264 TRP A C 1
ATOM 2087 O O . TRP A 1 264 ? 13.866 12.505 4.186 1.00 97.50 264 TRP A O 1
ATOM 2097 N N . LEU A 1 265 ? 11.649 12.746 3.892 1.00 95.75 265 LEU A N 1
ATOM 2098 C CA . LEU A 1 265 ? 11.704 14.106 3.382 1.00 95.75 265 LEU A CA 1
ATOM 2099 C C . LEU A 1 265 ? 10.902 15.042 4.290 1.00 95.75 265 LEU A C 1
ATOM 2101 O O . LEU A 1 265 ? 9.674 14.977 4.344 1.00 95.75 265 LEU A O 1
ATOM 2105 N N . ASP A 1 266 ? 11.611 15.951 4.959 1.00 95.50 266 ASP A N 1
ATOM 2106 C CA . ASP A 1 266 ? 11.006 17.064 5.688 1.00 95.50 266 ASP A CA 1
ATOM 2107 C C . ASP A 1 266 ? 10.655 18.198 4.710 1.00 95.50 266 ASP A C 1
ATOM 2109 O O . ASP A 1 266 ? 11.505 18.670 3.951 1.00 95.50 266 ASP A O 1
ATOM 2113 N N . MET A 1 267 ? 9.391 18.613 4.712 1.00 92.94 267 MET A N 1
ATOM 2114 C CA . MET A 1 267 ? 8.825 19.654 3.851 1.00 92.94 267 MET A CA 1
ATOM 2115 C C . MET A 1 267 ? 8.396 20.893 4.658 1.00 92.94 267 MET A C 1
ATOM 2117 O O . MET A 1 267 ? 7.592 21.704 4.188 1.00 92.94 267 MET A O 1
ATOM 2121 N N . GLY A 1 268 ? 8.935 21.067 5.869 1.00 93.44 268 GLY A N 1
ATOM 2122 C CA . GLY A 1 268 ? 8.701 22.227 6.723 1.00 93.44 268 GLY A CA 1
ATOM 2123 C C . GLY A 1 268 ? 7.239 22.348 7.148 1.00 93.44 268 GLY A C 1
ATOM 2124 O O . GLY A 1 268 ? 6.646 21.409 7.676 1.00 93.44 268 GLY A O 1
ATOM 2125 N N . GLU A 1 269 ? 6.633 23.512 6.907 1.00 93.31 269 GLU A N 1
ATOM 2126 C CA . GLU A 1 269 ? 5.238 23.781 7.291 1.00 93.31 269 GLU A CA 1
ATOM 2127 C C . GLU A 1 269 ? 4.222 22.875 6.580 1.00 93.31 269 GLU A C 1
ATOM 2129 O O . GLU A 1 269 ? 3.121 22.679 7.093 1.00 93.31 269 GLU A O 1
ATOM 2134 N N . MET A 1 270 ? 4.586 22.282 5.436 1.00 91.81 270 MET A N 1
ATOM 2135 C CA . MET A 1 270 ? 3.736 21.306 4.747 1.00 91.81 270 MET A CA 1
ATOM 2136 C C . MET A 1 270 ? 3.766 19.919 5.405 1.00 91.81 270 MET A C 1
ATOM 2138 O O . MET A 1 270 ? 2.958 19.073 5.042 1.00 91.81 270 MET A O 1
ATOM 2142 N N . GLY A 1 271 ? 4.652 19.666 6.373 1.00 96.38 271 GLY A N 1
ATOM 2143 C CA . GLY A 1 271 ? 4.825 18.355 7.000 1.00 96.38 271 GLY A CA 1
ATOM 2144 C C . GLY A 1 271 ? 5.993 17.580 6.398 1.00 96.38 271 GLY A C 1
ATOM 2145 O O . GLY A 1 271 ? 7.058 18.142 6.169 1.00 96.38 271 GLY A O 1
ATOM 2146 N N . GLY A 1 272 ? 5.824 16.282 6.163 1.00 96.50 272 GLY A N 1
ATOM 2147 C CA . GLY A 1 272 ? 6.878 15.419 5.631 1.00 96.50 272 GLY A CA 1
ATOM 2148 C C . GLY A 1 272 ? 6.354 14.036 5.266 1.00 96.50 272 GLY A C 1
ATOM 2149 O O . GLY A 1 272 ? 5.285 13.642 5.723 1.00 96.50 272 GLY A O 1
ATOM 2150 N N . ALA A 1 273 ? 7.080 13.313 4.420 1.00 97.31 273 ALA A N 1
ATOM 2151 C CA . ALA A 1 273 ? 6.709 11.970 3.981 1.00 97.31 273 ALA A CA 1
ATOM 2152 C C . ALA A 1 273 ? 7.930 11.203 3.463 1.00 97.31 273 ALA A C 1
ATOM 2154 O O . ALA A 1 273 ? 8.971 11.791 3.169 1.00 97.31 273 ALA A O 1
ATOM 2155 N N . TYR A 1 274 ? 7.789 9.886 3.318 1.00 96.81 274 TYR A N 1
ATOM 2156 C CA . TYR A 1 274 ? 8.818 9.055 2.696 1.00 96.81 274 TYR A CA 1
ATOM 2157 C C . TYR A 1 274 ? 8.838 9.241 1.173 1.00 96.81 274 TYR A C 1
ATOM 2159 O O . TYR A 1 274 ? 7.794 9.401 0.533 1.00 96.81 274 TYR A O 1
ATOM 2167 N N . ARG A 1 275 ? 10.027 9.195 0.573 1.00 94.31 275 ARG A N 1
ATOM 2168 C CA . ARG A 1 275 ? 10.211 9.163 -0.885 1.00 94.31 275 ARG A CA 1
ATOM 2169 C C . ARG A 1 275 ? 10.569 7.769 -1.382 1.00 94.31 275 ARG A C 1
ATOM 2171 O O . ARG A 1 275 ? 11.019 6.922 -0.623 1.00 94.31 275 ARG A O 1
ATOM 2178 N N . SER A 1 276 ? 10.365 7.546 -2.675 1.00 92.62 276 SER A N 1
ATOM 2179 C CA . SER A 1 276 ? 10.853 6.344 -3.349 1.00 92.62 276 SER A CA 1
ATOM 2180 C C . SER A 1 276 ? 12.374 6.387 -3.407 1.00 92.62 276 SER A C 1
ATOM 2182 O O . SER A 1 276 ? 12.951 7.434 -3.731 1.00 92.62 276 SER A O 1
ATOM 2184 N N . GLU A 1 277 ? 13.007 5.242 -3.176 1.00 91.19 277 GLU A N 1
ATOM 2185 C CA . GLU A 1 277 ? 14.452 5.098 -3.303 1.00 91.19 277 GLU A CA 1
ATOM 2186 C C . GLU A 1 277 ? 14.942 5.53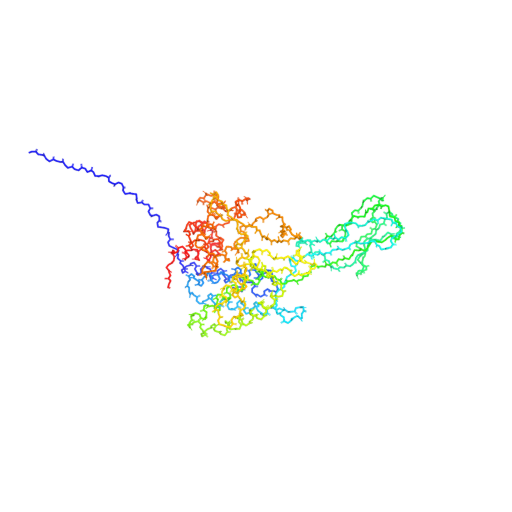0 -4.702 1.00 91.19 277 GLU A C 1
ATOM 2188 O O . GLU A 1 277 ? 14.220 5.411 -5.702 1.00 91.19 277 GLU A O 1
ATOM 2193 N N . PRO A 1 278 ? 16.185 6.021 -4.832 1.00 90.88 278 PRO A N 1
ATOM 2194 C CA . PRO A 1 278 ? 16.733 6.485 -6.104 1.00 90.88 278 PRO A CA 1
ATOM 2195 C C . PRO A 1 278 ? 17.183 5.325 -7.022 1.00 90.88 278 PRO A C 1
ATOM 2197 O O . PRO A 1 278 ? 18.247 5.398 -7.639 1.00 90.88 278 PRO A O 1
ATOM 2200 N N . ARG A 1 279 ? 16.395 4.245 -7.130 1.00 90.25 279 ARG A N 1
ATOM 2201 C CA . ARG A 1 279 ? 16.703 3.091 -7.995 1.00 90.25 279 ARG A CA 1
ATOM 2202 C C . ARG A 1 279 ? 16.182 3.292 -9.411 1.00 90.25 279 ARG A C 1
ATOM 2204 O O . ARG A 1 279 ? 15.121 3.865 -9.637 1.00 90.25 279 ARG A O 1
ATOM 2211 N N . LEU A 1 280 ? 16.900 2.759 -10.397 1.00 91.12 280 LEU A N 1
ATOM 2212 C CA . LEU A 1 280 ? 16.480 2.838 -11.803 1.00 91.12 280 LEU A CA 1
ATOM 2213 C C . LEU A 1 280 ? 15.214 2.019 -12.081 1.00 91.12 280 LEU A C 1
ATOM 2215 O O . LEU A 1 280 ? 14.399 2.417 -12.921 1.00 91.12 280 LEU A O 1
ATOM 2219 N N . SER A 1 281 ? 15.053 0.913 -11.353 1.00 90.50 281 SER A N 1
ATOM 2220 C CA . SER A 1 281 ? 13.873 0.056 -11.378 1.00 90.50 281 SER A CA 1
ATOM 2221 C C . SER A 1 281 ? 12.672 0.673 -10.653 1.00 90.50 281 SER A C 1
ATOM 2223 O O . SER A 1 281 ? 11.547 0.239 -10.887 1.00 90.50 281 SER A O 1
ATOM 2225 N N . GLU A 1 282 ? 12.842 1.734 -9.855 1.00 91.31 282 GLU A N 1
ATOM 2226 C CA . GLU A 1 282 ? 11.692 2.458 -9.318 1.00 91.31 282 GLU A CA 1
ATOM 2227 C C . GLU A 1 282 ? 10.934 3.178 -10.436 1.00 91.31 282 GLU A C 1
ATOM 2229 O O . GLU A 1 282 ? 11.507 3.729 -11.390 1.00 91.31 282 GLU A O 1
ATOM 2234 N N . ARG A 1 283 ? 9.602 3.175 -10.335 1.00 88.38 283 ARG A N 1
ATOM 2235 C CA . ARG A 1 283 ? 8.748 3.817 -11.348 1.00 88.38 283 ARG A CA 1
ATOM 2236 C C . ARG A 1 283 ? 8.934 5.330 -11.338 1.00 88.38 283 ARG A C 1
ATOM 2238 O O . ARG A 1 283 ? 9.007 5.934 -12.404 1.00 88.38 283 ARG A O 1
ATOM 2245 N N . GLN A 1 284 ? 9.037 5.904 -10.142 1.00 88.38 284 GLN A N 1
ATOM 2246 C CA . GLN A 1 284 ? 9.164 7.339 -9.894 1.00 88.38 284 GLN A CA 1
ATOM 2247 C C . GLN A 1 284 ? 10.246 7.598 -8.825 1.00 88.38 284 GLN A C 1
ATOM 2249 O O . GLN A 1 284 ? 9.916 7.972 -7.697 1.00 88.38 284 GLN A O 1
ATOM 2254 N N . PRO A 1 285 ? 11.535 7.362 -9.137 1.00 90.69 285 PRO A N 1
ATOM 2255 C CA . PRO A 1 285 ? 12.613 7.475 -8.158 1.00 90.69 285 PRO A CA 1
ATOM 2256 C C . PRO A 1 285 ? 12.708 8.893 -7.592 1.00 90.69 285 PRO A C 1
ATOM 2258 O O . PRO A 1 285 ? 12.506 9.872 -8.314 1.00 90.69 285 PRO A O 1
ATOM 2261 N N . ASN A 1 286 ? 13.051 9.004 -6.305 1.00 90.44 286 ASN A N 1
ATOM 2262 C CA . ASN A 1 286 ? 13.249 10.271 -5.592 1.00 90.44 286 ASN A CA 1
ATOM 2263 C C . ASN A 1 286 ? 12.003 11.186 -5.498 1.00 90.44 286 ASN A C 1
ATOM 2265 O O . ASN A 1 286 ? 12.120 12.339 -5.083 1.00 90.44 286 ASN A O 1
ATOM 2269 N N . ARG A 1 287 ? 10.803 10.698 -5.840 1.00 91.44 287 ARG A N 1
ATOM 2270 C CA . ARG A 1 287 ? 9.535 11.391 -5.547 1.00 91.44 287 ARG A CA 1
ATOM 2271 C C . ARG A 1 287 ? 8.952 10.897 -4.230 1.00 91.44 287 ARG A C 1
ATOM 2273 O O . ARG A 1 287 ? 9.095 9.715 -3.915 1.00 91.44 287 ARG A O 1
ATOM 2280 N N . VAL A 1 288 ? 8.251 11.769 -3.503 1.00 93.12 288 VAL A N 1
ATOM 2281 C CA . VAL A 1 288 ? 7.401 11.349 -2.374 1.00 93.12 288 VAL A CA 1
ATOM 2282 C C . VAL A 1 288 ? 6.454 10.243 -2.837 1.00 93.12 288 VAL A C 1
ATOM 2284 O O . VAL A 1 288 ? 5.884 10.317 -3.932 1.00 93.12 288 VAL A O 1
ATOM 2287 N N . ILE A 1 289 ? 6.345 9.182 -2.036 1.00 94.44 289 ILE A N 1
ATOM 2288 C CA . ILE A 1 289 ? 5.455 8.070 -2.363 1.00 94.44 289 ILE A CA 1
ATOM 2289 C C . ILE A 1 289 ? 3.986 8.518 -2.264 1.00 94.44 289 ILE A C 1
ATOM 2291 O O . ILE A 1 289 ? 3.680 9.452 -1.522 1.00 94.44 289 ILE A O 1
ATOM 2295 N N . PRO A 1 290 ? 3.066 7.881 -3.006 1.00 95.56 290 PRO A N 1
ATOM 2296 C CA . PRO A 1 290 ? 1.636 8.193 -2.961 1.00 95.56 290 PRO A CA 1
ATOM 2297 C C . PRO A 1 290 ? 1.050 8.221 -1.544 1.00 95.56 290 PRO A C 1
ATOM 2299 O O . PRO A 1 290 ? 1.551 7.527 -0.654 1.00 95.56 290 PRO A O 1
ATOM 2302 N N . HIS A 1 291 ? -0.020 8.999 -1.349 1.00 97.00 291 HIS A N 1
ATOM 2303 C CA . HIS A 1 291 ? -0.598 9.262 -0.026 1.00 97.00 291 HIS A CA 1
ATOM 2304 C C . HIS A 1 291 ? -0.968 7.978 0.710 1.00 97.00 291 HIS A C 1
ATOM 2306 O O . HIS A 1 291 ? -0.495 7.739 1.822 1.00 97.00 291 HIS A O 1
ATOM 2312 N N . ASN A 1 292 ? -1.666 7.088 0.012 1.00 95.75 292 ASN A N 1
ATOM 2313 C CA . ASN A 1 292 ? -2.054 5.783 0.519 1.00 95.75 292 ASN A CA 1
ATOM 2314 C C . ASN A 1 292 ? -0.859 4.893 0.897 1.00 95.75 292 ASN A C 1
ATOM 2316 O O . ASN A 1 292 ? -1.012 3.962 1.680 1.00 95.75 292 ASN A O 1
ATOM 2320 N N . GLN A 1 293 ? 0.339 5.139 0.358 1.00 96.06 293 GLN A N 1
ATOM 2321 C CA . GLN A 1 293 ? 1.494 4.311 0.679 1.00 96.06 293 GLN A CA 1
ATOM 2322 C C . GLN A 1 293 ? 2.112 4.680 2.021 1.00 96.06 293 GLN A C 1
ATOM 2324 O O . GLN A 1 293 ? 2.234 3.814 2.887 1.00 96.06 293 GLN A O 1
ATOM 2329 N N . TYR A 1 294 ? 2.474 5.950 2.224 1.00 97.44 294 TYR A N 1
ATOM 2330 C CA . TYR A 1 294 ? 3.037 6.369 3.510 1.00 97.44 294 TYR A CA 1
ATOM 2331 C C . TYR A 1 294 ? 1.974 6.405 4.621 1.00 97.44 294 TYR A C 1
ATOM 2333 O O . TYR A 1 294 ? 2.325 6.276 5.795 1.00 97.44 294 TYR A O 1
ATOM 2341 N N . ALA A 1 295 ? 0.686 6.541 4.274 1.00 98.00 295 ALA A N 1
ATOM 2342 C CA . ALA A 1 295 ? -0.422 6.578 5.227 1.00 98.00 295 ALA A CA 1
ATOM 2343 C C . ALA A 1 295 ? -0.452 5.359 6.159 1.00 98.00 295 ALA A C 1
ATOM 2345 O O . ALA A 1 295 ? -0.718 5.513 7.350 1.00 98.00 295 ALA A O 1
ATOM 2346 N N . GLU A 1 296 ? -0.133 4.161 5.663 1.00 96.25 296 GLU A N 1
ATOM 2347 C CA . GLU A 1 296 ? -0.135 2.959 6.504 1.00 96.25 296 GLU A CA 1
ATOM 2348 C C . GLU A 1 296 ? 0.957 3.006 7.586 1.00 96.25 296 GLU A C 1
ATOM 2350 O O . GLU A 1 296 ? 0.670 2.705 8.743 1.00 96.25 296 GLU A O 1
ATOM 2355 N N . LEU A 1 297 ? 2.179 3.468 7.281 1.00 97.69 297 LEU A N 1
ATOM 2356 C CA . LEU A 1 297 ? 3.191 3.681 8.330 1.00 97.69 297 LEU A CA 1
ATOM 2357 C C . LEU A 1 297 ? 2.857 4.871 9.231 1.00 97.69 297 LEU A C 1
ATOM 2359 O O . LEU A 1 297 ? 3.116 4.809 10.430 1.00 97.69 297 LEU A O 1
ATOM 2363 N N . ALA A 1 298 ? 2.229 5.926 8.705 1.00 98.56 298 ALA A N 1
ATOM 2364 C CA . ALA A 1 298 ? 1.749 7.020 9.543 1.00 98.56 298 ALA A CA 1
ATOM 2365 C C . ALA A 1 298 ? 0.765 6.519 10.613 1.00 98.56 298 ALA A C 1
ATOM 2367 O O . ALA A 1 298 ? 0.875 6.922 11.769 1.00 98.56 298 ALA A O 1
ATOM 2368 N N . ARG A 1 299 ? -0.125 5.572 10.278 1.00 98.12 299 ARG A N 1
ATOM 2369 C CA . ARG A 1 299 ? -1.009 4.911 11.254 1.00 98.12 299 ARG A CA 1
ATOM 2370 C C . ARG A 1 299 ? -0.231 4.128 12.309 1.00 98.12 299 ARG A C 1
ATOM 2372 O O . ARG A 1 299 ? -0.566 4.219 13.485 1.00 98.12 299 ARG A O 1
ATOM 2379 N N . VAL A 1 300 ? 0.809 3.390 11.917 1.00 98.75 300 VAL A N 1
ATOM 2380 C CA . VAL A 1 300 ? 1.683 2.669 12.863 1.00 98.75 300 VAL A CA 1
ATOM 2381 C C . VAL A 1 300 ? 2.329 3.648 13.847 1.00 98.75 300 VAL A C 1
ATOM 2383 O O . VAL A 1 300 ? 2.263 3.441 15.056 1.00 98.75 300 VAL A O 1
ATOM 2386 N N . TRP A 1 301 ? 2.892 4.752 13.354 1.00 98.75 301 TRP A N 1
ATOM 2387 C CA . TRP A 1 301 ? 3.529 5.763 14.202 1.00 98.75 301 TRP A CA 1
ATOM 2388 C C . TRP A 1 301 ? 2.531 6.497 15.095 1.00 98.75 301 TRP A C 1
ATOM 2390 O O . TRP A 1 301 ? 2.830 6.736 16.260 1.00 98.75 301 TRP A O 1
ATOM 2400 N N . LEU A 1 302 ? 1.325 6.787 14.599 1.00 98.75 302 LEU A N 1
ATOM 2401 C CA . LEU A 1 302 ? 0.234 7.333 15.407 1.00 98.75 302 LEU A CA 1
ATOM 2402 C C . LEU A 1 302 ? -0.113 6.417 16.590 1.00 98.75 302 LEU A C 1
ATOM 2404 O O . LEU A 1 302 ? -0.395 6.916 17.681 1.00 98.75 302 LEU A O 1
ATOM 2408 N N . VAL A 1 303 ? -0.079 5.097 16.389 1.00 98.56 303 VAL A N 1
ATOM 2409 C CA . VAL A 1 303 ? -0.295 4.112 17.456 1.00 98.56 303 VAL A CA 1
ATOM 2410 C C . VAL A 1 303 ? 0.869 4.090 18.440 1.00 98.56 303 VAL A C 1
ATOM 2412 O O . VAL A 1 303 ? 0.669 4.269 19.639 1.00 98.56 303 VAL A O 1
ATOM 2415 N N . LEU A 1 304 ? 2.091 3.945 17.937 1.00 98.62 304 LEU A N 1
ATOM 2416 C CA . LEU A 1 304 ? 3.270 3.734 18.775 1.00 98.62 304 LEU A CA 1
ATOM 2417 C C . LEU A 1 304 ? 3.797 4.998 19.464 1.00 98.62 304 LEU A C 1
ATOM 2419 O O . LEU A 1 304 ? 4.561 4.874 20.412 1.00 98.62 304 LEU A O 1
ATOM 2423 N N . GLN A 1 305 ? 3.396 6.204 19.051 1.00 95.75 305 GLN A N 1
ATOM 2424 C CA . GLN A 1 305 ? 3.951 7.462 19.581 1.00 95.75 305 GLN A CA 1
ATOM 2425 C C . GLN A 1 305 ? 3.894 7.613 21.113 1.00 95.75 305 GLN A C 1
ATOM 2427 O O . GLN A 1 305 ? 4.700 8.350 21.672 1.00 95.75 305 GLN A O 1
ATOM 2432 N N . ASN A 1 306 ? 2.952 6.935 21.779 1.00 91.19 306 ASN A N 1
ATOM 2433 C CA . ASN A 1 306 ? 2.761 6.984 23.235 1.00 91.19 306 ASN A CA 1
ATOM 2434 C C . ASN A 1 306 ? 3.162 5.675 23.942 1.00 91.19 306 ASN A C 1
ATOM 2436 O O . ASN A 1 306 ? 2.911 5.515 25.139 1.00 91.19 306 ASN A O 1
ATOM 2440 N N . VAL A 1 307 ? 3.742 4.722 23.212 1.00 98.00 307 VAL A N 1
ATOM 2441 C CA . VAL A 1 307 ? 4.215 3.452 23.766 1.00 98.00 307 VAL A CA 1
ATOM 2442 C C . VAL A 1 307 ? 5.602 3.654 24.382 1.00 98.00 307 VAL A C 1
ATOM 2444 O O . VAL A 1 307 ? 6.489 4.261 23.779 1.00 98.00 307 VAL A O 1
ATOM 2447 N N . GLU A 1 308 ? 5.799 3.165 25.603 1.00 97.69 308 GLU A N 1
ATOM 2448 C CA . GLU A 1 308 ? 7.087 3.198 26.287 1.00 97.69 308 GLU A CA 1
ATOM 2449 C C . GLU A 1 308 ? 8.121 2.391 25.493 1.00 97.69 308 GLU A C 1
ATOM 2451 O O . GLU A 1 308 ? 7.875 1.266 25.069 1.00 97.69 308 GLU A O 1
ATOM 2456 N N . GLY A 1 309 ? 9.291 2.988 25.254 1.00 98.06 309 GLY A N 1
ATOM 2457 C CA . GLY A 1 309 ? 10.338 2.384 24.429 1.00 98.06 309 GLY A CA 1
ATOM 2458 C C . GLY A 1 309 ? 10.164 2.586 22.919 1.00 98.06 309 GLY A C 1
ATOM 2459 O O . GLY A 1 309 ? 11.060 2.204 22.166 1.00 98.06 309 GLY A O 1
ATOM 2460 N N . ALA A 1 310 ? 9.079 3.210 22.448 1.00 98.56 310 ALA A N 1
ATOM 2461 C CA . ALA A 1 310 ? 8.950 3.594 21.044 1.00 98.56 310 ALA A CA 1
ATOM 2462 C C . ALA A 1 310 ? 10.008 4.634 20.642 1.00 98.56 310 ALA A C 1
ATOM 2464 O O . ALA A 1 310 ? 10.448 5.457 21.452 1.00 98.56 310 ALA A O 1
ATOM 2465 N N . HIS A 1 311 ? 10.426 4.606 19.374 1.00 98.56 311 HIS A N 1
ATOM 2466 C CA . HIS A 1 311 ? 11.438 5.535 18.886 1.00 98.56 311 HIS A CA 1
ATOM 2467 C C . HIS A 1 311 ? 10.959 6.999 19.035 1.00 98.56 311 HIS A C 1
ATOM 2469 O O . HIS A 1 311 ? 9.863 7.336 18.577 1.00 98.56 311 HIS A O 1
ATOM 2475 N N . PRO A 1 312 ? 11.775 7.914 19.599 1.00 97.62 312 PRO A N 1
ATOM 2476 C CA . PRO A 1 312 ? 11.327 9.253 20.009 1.00 97.62 312 PRO A CA 1
ATOM 2477 C C . PRO A 1 312 ? 10.851 10.155 18.860 1.00 97.62 312 PRO A C 1
ATOM 2479 O O . PRO A 1 312 ? 10.153 11.137 19.094 1.00 97.62 312 PRO A O 1
ATOM 2482 N N . LEU A 1 313 ? 11.216 9.837 17.615 1.00 98.19 313 LEU A N 1
ATOM 2483 C CA . LEU A 1 313 ? 10.773 10.579 16.430 1.00 98.19 313 LEU A CA 1
ATOM 2484 C C . LEU A 1 313 ? 9.419 10.110 15.871 1.00 98.19 313 LEU A C 1
ATOM 2486 O O . LEU A 1 313 ? 8.871 10.797 15.012 1.00 98.19 313 LEU A O 1
ATOM 2490 N N . MET A 1 314 ? 8.847 8.990 16.334 1.00 98.44 314 MET A N 1
ATOM 2491 C CA . MET A 1 314 ? 7.591 8.457 15.778 1.00 98.44 314 MET A CA 1
ATOM 2492 C C . MET A 1 314 ? 6.439 9.460 15.866 1.00 98.44 314 MET A C 1
ATOM 2494 O O . MET A 1 314 ? 5.748 9.669 14.871 1.00 98.44 314 MET A O 1
ATOM 2498 N N . ALA A 1 315 ? 6.281 10.140 17.007 1.00 98.19 315 ALA A N 1
ATOM 2499 C CA . ALA A 1 315 ? 5.255 11.169 17.189 1.00 98.19 315 ALA A CA 1
ATOM 2500 C C . ALA A 1 315 ? 5.380 12.292 16.145 1.00 98.19 315 ALA A C 1
ATOM 2502 O O . ALA A 1 315 ? 4.408 12.665 15.489 1.00 98.19 315 ALA A O 1
ATOM 2503 N N . GLN A 1 316 ? 6.605 12.787 15.947 1.00 98.19 316 GLN A N 1
ATOM 2504 C CA . GLN A 1 316 ? 6.891 13.844 14.982 1.00 98.19 316 GLN A CA 1
ATOM 2505 C C . GLN A 1 316 ? 6.614 13.377 13.547 1.00 98.19 316 GLN A C 1
ATOM 2507 O O . GLN A 1 316 ? 5.958 14.083 12.788 1.00 98.19 316 GLN A O 1
ATOM 2512 N N . ARG A 1 317 ? 7.071 12.176 13.170 1.00 98.44 317 ARG A N 1
ATOM 2513 C CA . ARG A 1 317 ? 6.871 11.628 11.817 1.00 98.44 317 ARG A CA 1
ATOM 2514 C C . ARG A 1 317 ? 5.405 11.365 11.505 1.00 98.44 317 ARG A C 1
ATOM 2516 O O . ARG A 1 317 ? 4.960 11.662 10.398 1.00 98.44 317 ARG A O 1
ATOM 2523 N N . ALA A 1 318 ? 4.659 10.844 12.476 1.00 98.50 318 ALA A N 1
ATOM 2524 C CA . ALA A 1 318 ? 3.220 10.652 12.371 1.00 98.50 318 ALA A CA 1
ATOM 2525 C C . ALA A 1 318 ? 2.513 11.977 12.058 1.00 98.50 318 ALA A C 1
ATOM 2527 O O . ALA A 1 318 ? 1.813 12.091 11.053 1.00 98.50 318 ALA A O 1
ATOM 2528 N N . GLU A 1 319 ? 2.749 12.994 12.886 1.00 98.62 319 GLU A N 1
ATOM 2529 C CA . GLU A 1 319 ? 2.152 14.319 12.738 1.00 98.62 319 GLU A CA 1
ATOM 2530 C C . GLU A 1 319 ? 2.535 14.973 11.402 1.00 98.62 319 GLU A C 1
ATOM 2532 O O . GLU A 1 319 ? 1.654 15.447 10.684 1.00 98.62 319 GLU A O 1
ATOM 2537 N N . GLN A 1 320 ? 3.811 14.912 11.009 1.00 98.69 320 GLN A N 1
ATOM 2538 C CA . GLN A 1 320 ? 4.298 15.454 9.737 1.00 98.69 320 GLN A CA 1
ATOM 2539 C C . GLN A 1 320 ? 3.643 14.781 8.516 1.00 98.69 320 GLN A C 1
ATOM 2541 O O . GLN A 1 320 ? 3.270 15.483 7.573 1.00 98.69 320 GLN A O 1
ATOM 2546 N N . MET A 1 321 ? 3.440 13.458 8.527 1.00 98.69 321 MET A N 1
ATOM 2547 C CA . MET A 1 321 ? 2.737 12.753 7.441 1.00 98.69 321 MET A CA 1
ATOM 2548 C C . MET A 1 321 ? 1.242 13.068 7.397 1.00 98.69 321 MET A C 1
ATOM 2550 O O . MET A 1 321 ? 0.681 13.240 6.311 1.00 98.69 321 MET A O 1
ATOM 2554 N N . VAL A 1 322 ? 0.593 13.189 8.560 1.00 98.75 322 VAL A N 1
ATOM 2555 C CA . VAL A 1 322 ? -0.816 13.608 8.650 1.00 98.75 322 VAL A CA 1
ATOM 2556 C C . VAL A 1 322 ? -0.977 15.038 8.131 1.00 98.75 322 VAL A C 1
ATOM 2558 O O . VAL A 1 322 ? -1.889 15.303 7.349 1.00 98.75 322 VAL A O 1
ATOM 2561 N N . ARG A 1 323 ? -0.072 15.953 8.496 1.00 98.62 323 ARG A N 1
ATOM 2562 C CA . ARG A 1 323 ? -0.047 17.336 7.997 1.00 98.62 323 ARG A CA 1
ATOM 2563 C C . ARG A 1 323 ? 0.141 17.387 6.488 1.00 98.62 323 ARG A C 1
ATOM 2565 O O . ARG A 1 323 ? -0.584 18.114 5.807 1.00 98.62 323 ARG A O 1
ATOM 2572 N N . TYR A 1 324 ? 1.062 16.578 5.971 1.00 97.75 324 TYR A N 1
ATOM 2573 C CA . TYR A 1 324 ? 1.300 16.492 4.539 1.00 97.75 324 TYR A CA 1
ATOM 2574 C C . TYR A 1 324 ? 0.069 15.991 3.792 1.00 97.75 324 TYR A C 1
ATOM 2576 O O . TYR A 1 324 ? -0.331 16.618 2.816 1.00 97.75 324 TYR A O 1
ATOM 2584 N N . PHE A 1 325 ? -0.607 14.954 4.293 1.00 98.19 325 PHE A N 1
ATOM 2585 C CA . PHE A 1 325 ? -1.880 14.529 3.714 1.00 98.19 325 PHE A CA 1
ATOM 2586 C C . PHE A 1 325 ? -2.936 15.642 3.783 1.00 98.19 325 PHE A C 1
ATOM 2588 O O . PHE A 1 325 ? -3.491 16.019 2.757 1.00 98.19 325 PHE A O 1
ATOM 2595 N N . LYS A 1 326 ? -3.155 16.243 4.962 1.00 98.00 326 LYS A N 1
ATOM 2596 C CA . LYS A 1 326 ? -4.166 17.294 5.173 1.00 98.00 326 LYS A CA 1
ATOM 2597 C C . LYS A 1 326 ? -3.964 18.514 4.270 1.00 98.00 326 LYS A C 1
ATOM 2599 O O . LYS A 1 326 ? -4.944 19.066 3.784 1.00 98.00 326 LYS A O 1
ATOM 2604 N N . SER A 1 327 ? -2.719 18.912 4.000 1.00 95.69 327 SER A N 1
ATOM 2605 C CA . SER A 1 327 ? -2.414 20.015 3.070 1.00 95.69 327 SER A CA 1
ATOM 2606 C C . SER A 1 327 ? -2.764 19.724 1.601 1.00 95.69 327 SER A C 1
ATOM 2608 O O . SER A 1 327 ? -2.786 20.647 0.789 1.00 95.69 327 SER A O 1
ATOM 2610 N N . HIS A 1 328 ? -3.081 18.469 1.268 1.00 94.94 328 HIS A N 1
ATOM 2611 C CA . HIS A 1 328 ? -3.465 18.005 -0.069 1.00 94.94 328 HIS A CA 1
ATOM 2612 C C . HIS A 1 328 ? -4.892 17.436 -0.127 1.00 94.94 328 HIS A C 1
ATOM 2614 O O . HIS A 1 328 ? -5.280 16.820 -1.123 1.00 94.94 328 HIS A O 1
ATOM 2620 N N . VAL A 1 329 ? -5.685 17.669 0.921 1.00 97.00 329 VAL A N 1
ATOM 2621 C CA . VAL A 1 329 ? -7.128 17.433 0.917 1.00 97.00 329 VAL A CA 1
ATOM 2622 C C . VAL A 1 329 ? -7.828 18.730 0.513 1.00 97.00 329 VAL A C 1
ATOM 2624 O O . VAL A 1 329 ? -7.614 19.779 1.118 1.00 97.00 329 VAL A O 1
ATOM 2627 N N . TYR A 1 330 ? -8.655 18.661 -0.526 1.00 97.12 330 TYR A N 1
ATOM 2628 C CA . TYR A 1 330 ? -9.353 19.805 -1.103 1.00 97.12 330 TYR A CA 1
ATOM 2629 C C . TYR A 1 330 ? -10.827 19.796 -0.701 1.00 97.12 330 TYR A C 1
ATOM 2631 O O . TYR A 1 330 ? -11.453 18.736 -0.642 1.00 97.12 330 TYR A O 1
ATOM 2639 N N . LEU A 1 331 ? -11.378 20.985 -0.450 1.00 98.25 331 LEU A N 1
ATOM 2640 C CA . LEU A 1 331 ? -12.795 21.178 -0.155 1.00 98.25 331 LEU A CA 1
ATOM 2641 C C . LEU A 1 331 ? -13.601 21.288 -1.452 1.00 98.25 331 LEU A C 1
ATOM 2643 O O . LEU A 1 331 ? -13.312 22.123 -2.308 1.00 98.25 331 LEU A O 1
ATOM 2647 N N . ASP A 1 332 ? -14.625 20.455 -1.568 1.00 97.94 332 ASP A N 1
ATOM 2648 C CA . ASP A 1 332 ? -15.757 20.658 -2.459 1.00 97.94 332 ASP A CA 1
ATOM 2649 C C . ASP A 1 332 ? -16.818 21.471 -1.704 1.00 97.94 332 ASP A C 1
ATOM 2651 O O . ASP A 1 332 ? -17.501 20.949 -0.819 1.00 97.94 332 ASP A O 1
ATOM 2655 N N . GLU A 1 333 ? -16.924 22.763 -2.029 1.00 97.62 333 GLU A N 1
ATOM 2656 C CA . GLU A 1 333 ? -17.863 23.686 -1.379 1.00 97.62 333 GLU A CA 1
ATOM 2657 C C . GLU A 1 333 ? -19.334 23.346 -1.664 1.00 97.62 333 GLU A C 1
ATOM 2659 O O . GLU A 1 333 ? -20.195 23.673 -0.849 1.00 97.62 333 GLU A O 1
ATOM 2664 N N . GLU A 1 334 ? -19.639 22.691 -2.790 1.00 97.44 334 GLU A N 1
ATOM 2665 C CA . GLU A 1 334 ? -21.018 22.360 -3.166 1.00 97.44 334 GLU A CA 1
ATOM 2666 C C . GLU A 1 334 ? -21.578 21.255 -2.266 1.00 97.44 334 GLU A C 1
ATOM 2668 O O . GLU A 1 334 ? -22.702 21.353 -1.768 1.00 97.44 334 GLU A O 1
ATOM 2673 N N . ASN A 1 335 ? -20.772 20.223 -2.016 1.00 97.94 335 ASN A N 1
ATOM 2674 C CA . ASN A 1 335 ? -21.180 19.068 -1.218 1.00 97.94 335 ASN A CA 1
ATOM 2675 C C . ASN A 1 335 ? -20.754 19.154 0.256 1.00 97.94 335 ASN A C 1
ATOM 2677 O O . ASN A 1 335 ? -21.187 18.313 1.055 1.00 97.94 335 ASN A O 1
ATOM 2681 N N . ASP A 1 336 ? -19.944 20.157 0.616 1.00 98.50 336 ASP A N 1
ATOM 2682 C CA . ASP A 1 336 ? -19.193 20.234 1.879 1.00 98.50 336 ASP A CA 1
ATOM 2683 C C . ASP A 1 336 ? -18.439 18.920 2.126 1.00 98.50 336 ASP A C 1
ATOM 2685 O O . ASP A 1 336 ? -18.597 18.250 3.146 1.00 98.50 336 ASP A O 1
ATOM 2689 N N . ALA A 1 337 ? -17.696 18.494 1.108 1.00 98.69 337 ALA A N 1
ATOM 2690 C CA . ALA A 1 337 ? -17.036 17.198 1.047 1.00 98.69 337 ALA A CA 1
ATOM 2691 C C . ALA A 1 337 ? -15.541 17.356 0.770 1.00 98.69 337 ALA A C 1
ATOM 2693 O O . ALA A 1 337 ? -15.088 18.388 0.276 1.00 98.69 337 ALA A O 1
ATOM 2694 N N . TYR A 1 338 ? -14.768 16.317 1.070 1.00 98.69 338 TYR A N 1
ATOM 2695 C CA . TYR A 1 338 ? -13.346 16.285 0.751 1.00 98.69 338 TYR A CA 1
ATOM 2696 C C . TYR A 1 338 ? -13.029 15.401 -0.449 1.00 98.69 338 TYR A C 1
ATOM 2698 O O . TYR A 1 338 ? -13.575 14.314 -0.611 1.00 98.69 338 TYR A O 1
ATOM 2706 N N . TYR A 1 339 ? -12.079 15.838 -1.265 1.00 98.06 339 TYR A N 1
ATOM 2707 C CA . TYR A 1 339 ? -11.481 15.025 -2.317 1.00 98.06 339 TYR A CA 1
ATOM 2708 C C . TYR A 1 339 ? -9.972 15.263 -2.344 1.00 98.06 339 TYR A C 1
ATOM 2710 O O . TYR A 1 339 ? -9.478 16.304 -1.914 1.00 98.06 339 TYR A O 1
ATOM 2718 N N . TRP A 1 340 ? -9.212 14.280 -2.815 1.00 97.44 340 TRP A N 1
ATOM 2719 C CA . TRP A 1 340 ? -7.753 14.356 -2.850 1.00 97.44 340 TRP A CA 1
ATOM 2720 C C . TRP A 1 340 ? -7.189 13.562 -4.022 1.00 97.44 340 TRP A C 1
ATOM 2722 O O . TRP A 1 340 ? -7.847 12.697 -4.615 1.00 97.44 340 TRP A O 1
ATOM 2732 N N . ARG A 1 341 ? -5.961 13.909 -4.402 1.00 95.62 341 ARG A N 1
ATOM 2733 C CA . ARG A 1 341 ? -5.232 13.220 -5.468 1.00 95.62 341 ARG A CA 1
ATOM 2734 C C . ARG A 1 341 ? 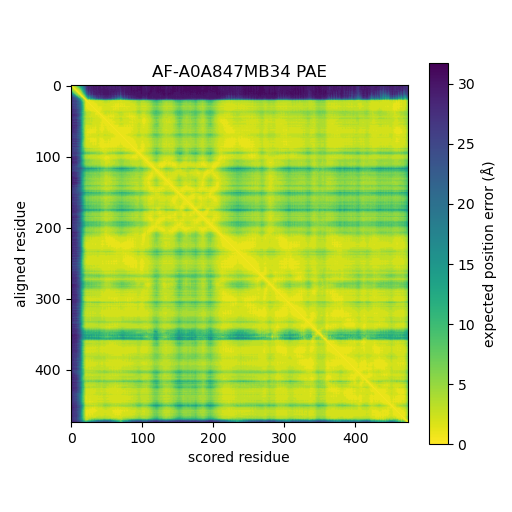-4.568 11.966 -4.922 1.00 95.62 341 ARG A C 1
ATOM 2736 O O . ARG A 1 341 ? -4.336 11.862 -3.731 1.00 95.62 341 ARG A O 1
ATOM 2743 N N . TYR A 1 342 ? -4.212 11.039 -5.806 1.00 94.88 342 TYR A N 1
ATOM 2744 C CA . TYR A 1 342 ? -3.433 9.850 -5.435 1.00 94.88 342 TYR A CA 1
ATOM 2745 C C . TYR A 1 342 ? -2.048 10.211 -4.856 1.00 94.88 342 TYR A C 1
ATOM 2747 O O . TYR A 1 342 ? -1.488 9.526 -4.002 1.00 94.88 342 TYR A O 1
ATOM 2755 N N . SER A 1 343 ? -1.460 11.303 -5.343 1.00 93.94 343 SER A N 1
ATOM 2756 C CA . SER A 1 343 ? -0.130 11.755 -4.940 1.00 93.94 343 SER A CA 1
ATOM 2757 C C . SER A 1 343 ? 0.082 13.215 -5.317 1.00 93.94 343 SER A C 1
ATOM 2759 O O . SER A 1 343 ? -0.341 13.635 -6.407 1.00 93.94 343 SER A O 1
ATOM 2761 N N . ASN A 1 344 ? 0.877 13.914 -4.520 1.00 91.62 344 ASN A N 1
ATOM 2762 C CA . ASN A 1 344 ? 1.350 15.257 -4.806 1.00 91.62 344 ASN A CA 1
ATOM 2763 C C . ASN A 1 344 ? 2.880 15.308 -4.732 1.00 91.62 344 ASN A C 1
ATOM 2765 O O . ASN A 1 344 ? 3.510 14.610 -3.944 1.00 91.62 344 ASN A O 1
ATOM 2769 N N . TRP A 1 345 ? 3.488 16.111 -5.599 1.00 89.25 345 TRP A N 1
ATOM 2770 C CA . TRP A 1 345 ? 4.922 16.379 -5.621 1.00 89.25 345 TRP A CA 1
ATOM 2771 C C . TRP A 1 345 ? 5.178 17.752 -6.250 1.00 89.25 345 TRP A C 1
ATOM 2773 O O . TRP A 1 345 ? 4.279 18.329 -6.859 1.00 89.25 345 TRP A O 1
ATOM 2783 N N . ILE A 1 346 ? 6.397 18.276 -6.120 1.00 84.12 346 ILE A N 1
ATOM 2784 C CA . ILE A 1 346 ? 6.848 19.466 -6.848 1.00 84.12 346 ILE A CA 1
ATOM 2785 C C . ILE A 1 346 ? 8.080 19.081 -7.665 1.00 84.12 346 ILE A C 1
ATOM 2787 O O . ILE A 1 346 ? 9.119 18.721 -7.115 1.00 84.12 346 ILE A O 1
ATOM 2791 N N . GLU A 1 347 ? 7.971 19.163 -8.987 1.00 84.44 347 GLU A N 1
ATOM 2792 C CA . GLU A 1 347 ? 9.039 18.849 -9.930 1.00 84.44 347 GLU A CA 1
ATOM 2793 C C . GLU A 1 347 ? 9.429 20.121 -10.690 1.00 84.44 347 GLU A C 1
ATOM 2795 O O . GLU A 1 347 ? 8.617 20.722 -11.383 1.00 84.44 347 GLU A O 1
ATOM 2800 N N . PHE A 1 348 ? 10.673 20.576 -10.506 1.00 85.88 348 PHE A N 1
ATOM 2801 C CA . PHE A 1 348 ? 11.190 21.835 -11.072 1.00 85.88 348 PHE A CA 1
ATOM 2802 C C . PHE A 1 348 ? 10.355 23.090 -10.748 1.00 85.88 348 PHE A C 1
ATOM 2804 O O . PHE A 1 348 ? 10.339 24.042 -11.520 1.00 85.88 348 PHE A O 1
ATOM 2811 N N . GLY A 1 349 ? 9.699 23.111 -9.586 1.00 82.19 349 GLY A N 1
ATOM 2812 C CA . GLY A 1 349 ? 8.844 24.225 -9.161 1.00 82.19 349 GLY A CA 1
ATOM 2813 C C . GLY A 1 349 ? 7.396 24.126 -9.643 1.00 82.19 349 GLY A C 1
ATOM 2814 O O . GLY A 1 349 ? 6.583 24.948 -9.234 1.00 82.19 349 GLY A O 1
ATOM 2815 N N . GLU A 1 350 ? 7.058 23.105 -10.432 1.00 85.00 350 GLU A N 1
ATOM 2816 C CA . GLU A 1 350 ? 5.702 22.854 -10.921 1.00 85.00 350 GLU A CA 1
ATOM 2817 C C . GLU A 1 350 ? 5.054 21.663 -10.194 1.00 85.00 350 GLU A C 1
ATOM 2819 O O . GLU A 1 350 ? 5.763 20.750 -9.752 1.00 85.00 350 GLU A O 1
ATOM 2824 N N . PRO A 1 351 ? 3.714 21.617 -10.068 1.00 82.00 351 PRO A N 1
ATOM 2825 C CA . PRO A 1 351 ? 3.021 20.461 -9.511 1.00 82.00 351 PRO A CA 1
ATOM 2826 C C . PRO A 1 351 ? 3.326 19.174 -10.293 1.00 82.00 351 PRO A C 1
ATOM 2828 O O . PRO A 1 351 ? 3.030 19.053 -11.481 1.00 82.00 351 PRO A O 1
ATOM 2831 N N . GLY A 1 352 ? 3.900 18.193 -9.602 1.00 78.94 352 GLY A N 1
ATOM 2832 C CA . GLY A 1 352 ? 4.170 16.848 -10.094 1.00 78.94 352 GLY A CA 1
ATOM 2833 C C . GLY A 1 352 ? 3.211 15.816 -9.496 1.00 78.94 352 GLY A C 1
ATOM 2834 O O . GLY A 1 352 ? 2.710 15.970 -8.382 1.00 78.94 352 GLY A O 1
ATOM 2835 N N . HIS A 1 353 ? 2.981 14.726 -10.231 1.00 80.50 353 HIS A N 1
ATOM 2836 C CA . HIS A 1 353 ? 2.123 13.612 -9.812 1.00 80.50 353 HIS A CA 1
ATOM 2837 C C . HIS A 1 353 ? 2.774 12.265 -10.147 1.00 80.50 353 HIS A C 1
ATOM 2839 O O . HIS A 1 353 ? 3.568 12.167 -11.080 1.00 80.50 353 HIS A O 1
ATOM 2845 N N . TYR A 1 354 ? 2.465 11.215 -9.383 1.00 77.56 354 TYR A N 1
ATOM 2846 C CA . TYR A 1 354 ? 2.986 9.862 -9.612 1.00 77.56 354 TYR A CA 1
ATOM 2847 C C . TYR A 1 354 ? 2.457 9.259 -10.926 1.00 77.56 354 TYR A C 1
ATOM 2849 O O . TYR A 1 354 ? 3.188 8.573 -11.643 1.00 77.56 354 TYR A O 1
ATOM 2857 N N . PHE A 1 355 ? 1.192 9.547 -11.244 1.00 80.75 355 PHE A N 1
ATOM 2858 C CA . PHE A 1 355 ? 0.546 9.247 -12.524 1.00 80.75 355 PHE A CA 1
ATOM 2859 C C . PHE A 1 355 ? 0.150 10.561 -13.227 1.00 80.75 355 PHE A C 1
ATOM 2861 O O . PHE A 1 355 ? 0.947 11.491 -13.286 1.00 80.75 355 PHE A O 1
ATOM 2868 N N . ALA A 1 356 ? -1.067 10.650 -13.768 1.00 78.50 356 ALA A N 1
ATOM 2869 C CA . ALA A 1 356 ? -1.597 11.864 -14.382 1.00 78.50 356 ALA A CA 1
ATOM 2870 C C . ALA A 1 356 ? -2.093 12.881 -13.335 1.00 78.50 356 ALA A C 1
ATOM 2872 O O . ALA A 1 356 ? -2.455 12.512 -12.217 1.00 78.50 356 ALA A O 1
ATOM 2873 N N . ALA A 1 357 ? -2.131 14.164 -13.708 1.00 75.94 357 ALA A N 1
ATOM 2874 C CA . ALA A 1 357 ? -2.514 15.258 -12.808 1.00 75.94 357 ALA A CA 1
ATOM 2875 C C . ALA A 1 357 ? -3.988 15.238 -12.376 1.00 75.94 357 ALA A C 1
ATOM 2877 O O . ALA A 1 357 ? -4.333 15.752 -11.315 1.00 75.94 357 ALA A O 1
ATOM 2878 N N . ASP A 1 358 ? -4.844 14.612 -13.177 1.00 79.94 358 ASP A N 1
ATOM 2879 C CA . ASP A 1 358 ? -6.266 14.388 -12.922 1.00 79.94 358 ASP A CA 1
ATOM 2880 C C . ASP A 1 358 ? -6.534 13.038 -12.233 1.00 79.94 358 ASP A C 1
ATOM 2882 O O . ASP A 1 358 ? -7.679 12.584 -12.163 1.00 79.94 358 ASP A O 1
ATOM 2886 N N . ARG A 1 359 ? -5.494 12.362 -11.722 1.00 88.88 359 ARG A N 1
ATOM 2887 C CA . ARG A 1 359 ? -5.636 11.107 -10.979 1.00 88.88 359 ARG A CA 1
ATOM 2888 C C . ARG A 1 359 ? -6.028 11.382 -9.523 1.00 88.88 359 ARG A C 1
ATOM 2890 O O . ARG A 1 359 ? -5.180 11.403 -8.628 1.00 88.88 359 ARG A O 1
ATOM 2897 N N . TYR A 1 360 ? -7.328 11.563 -9.301 1.00 94.62 360 TYR A N 1
ATOM 2898 C CA . TYR A 1 360 ? -7.927 11.530 -7.968 1.00 94.62 360 TYR A CA 1
ATOM 2899 C C . TYR A 1 360 ? -7.918 10.115 -7.395 1.00 94.62 360 TYR A C 1
ATOM 2901 O O . TYR A 1 360 ? -7.815 9.128 -8.136 1.00 94.62 360 TYR A O 1
ATOM 2909 N N . GLU A 1 361 ? -7.960 10.034 -6.069 1.00 96.50 361 GLU A N 1
ATOM 2910 C CA . GLU A 1 361 ? -7.851 8.761 -5.379 1.00 96.50 361 GLU A CA 1
ATOM 2911 C C . GLU A 1 361 ? -9.034 7.835 -5.703 1.00 96.50 361 GLU A C 1
ATOM 2913 O O . GLU A 1 361 ? -10.185 8.255 -5.832 1.00 96.50 361 GLU A O 1
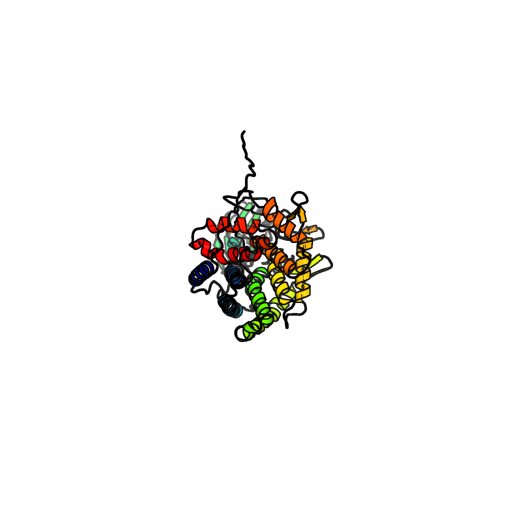ATOM 2918 N N . SER A 1 362 ? -8.735 6.551 -5.871 1.00 96.31 362 SER A N 1
ATOM 2919 C CA . SER A 1 362 ? -9.724 5.497 -6.088 1.00 96.31 362 SER A CA 1
ATOM 2920 C C . SER A 1 362 ? -10.406 5.084 -4.785 1.00 96.31 362 SER A C 1
ATOM 2922 O O . SER A 1 362 ? -9.808 5.178 -3.720 1.00 96.31 362 SER A O 1
ATOM 2924 N N . THR A 1 363 ? -11.608 4.507 -4.840 1.00 96.75 363 THR A N 1
ATOM 2925 C CA . THR A 1 363 ? -12.274 3.969 -3.635 1.00 96.75 363 THR A CA 1
ATOM 2926 C C . THR A 1 363 ? -11.412 2.946 -2.892 1.00 96.75 363 THR A C 1
ATOM 2928 O O . THR A 1 363 ? -11.400 2.909 -1.661 1.00 96.75 363 THR A O 1
ATOM 2931 N N . GLY A 1 364 ? -10.704 2.102 -3.655 1.00 94.69 364 GLY A N 1
ATOM 2932 C CA . GLY A 1 364 ? -9.914 0.991 -3.132 1.00 94.69 364 GLY A CA 1
ATOM 2933 C C . GLY A 1 364 ? -8.673 1.445 -2.370 1.00 94.69 364 GLY A C 1
ATOM 2934 O O . GLY A 1 364 ? -8.419 0.937 -1.284 1.00 94.69 364 GLY A O 1
ATOM 2935 N N . TYR A 1 365 ? -7.924 2.415 -2.898 1.00 94.88 365 TYR A N 1
ATOM 2936 C CA . TYR A 1 365 ? -6.767 2.984 -2.196 1.00 94.88 365 TYR A CA 1
ATOM 2937 C C . TYR A 1 365 ? -7.171 4.067 -1.191 1.00 94.88 365 TYR A C 1
ATOM 2939 O O . TYR A 1 365 ? -6.614 4.088 -0.102 1.00 94.88 365 TYR A O 1
ATOM 2947 N N . GLY A 1 366 ? -8.215 4.853 -1.468 1.00 96.81 366 GLY A N 1
ATOM 2948 C CA . GLY A 1 366 ? -8.778 5.823 -0.523 1.00 96.81 366 GLY A CA 1
ATOM 2949 C C . GLY A 1 366 ? -9.282 5.174 0.767 1.00 96.81 366 GLY A C 1
ATOM 2950 O O . GLY A 1 366 ? -9.284 5.799 1.819 1.00 96.81 366 GLY A O 1
ATOM 2951 N N . ASN A 1 367 ? -9.602 3.877 0.732 1.00 96.38 367 ASN A N 1
ATOM 2952 C CA . ASN A 1 367 ? -9.816 3.064 1.929 1.00 96.38 367 ASN A CA 1
ATOM 2953 C C . ASN A 1 367 ? -8.669 3.180 2.950 1.00 96.38 367 ASN A C 1
ATOM 2955 O O . ASN A 1 367 ? -8.917 3.157 4.149 1.00 96.38 367 ASN A O 1
ATOM 2959 N N . ILE A 1 368 ? -7.421 3.264 2.488 1.00 97.56 368 ILE A N 1
ATOM 2960 C CA . ILE A 1 368 ? -6.230 3.390 3.331 1.00 97.56 368 ILE A CA 1
ATOM 2961 C C . ILE A 1 368 ? -6.140 4.800 3.916 1.00 97.56 368 ILE A C 1
ATOM 2963 O O . ILE A 1 368 ? -5.966 4.955 5.126 1.00 97.56 368 ILE A O 1
ATOM 2967 N N . ASP A 1 369 ? -6.332 5.816 3.078 1.00 98.44 369 ASP A N 1
ATOM 2968 C CA . ASP A 1 369 ? -6.299 7.219 3.495 1.00 98.44 369 ASP A CA 1
ATOM 2969 C C . ASP A 1 369 ? -7.369 7.516 4.549 1.00 98.44 369 ASP A C 1
ATOM 2971 O O . ASP A 1 369 ? -7.105 8.177 5.554 1.00 98.44 369 ASP A O 1
ATOM 2975 N N . ILE A 1 370 ? -8.566 6.942 4.390 1.00 98.56 370 ILE A N 1
ATOM 2976 C CA . ILE A 1 370 ? -9.628 7.067 5.388 1.00 98.56 370 ILE A CA 1
ATOM 2977 C C . ILE A 1 370 ? -9.215 6.446 6.724 1.00 98.56 370 ILE A C 1
ATOM 2979 O O . ILE A 1 370 ? -9.465 7.032 7.776 1.00 98.56 370 ILE A O 1
ATOM 2983 N N . LYS A 1 371 ? -8.527 5.297 6.726 1.00 98.19 371 LYS A N 1
ATOM 2984 C CA . LYS A 1 371 ? -8.020 4.729 7.985 1.00 98.19 371 LYS A CA 1
ATOM 2985 C C . LYS A 1 371 ? -6.980 5.637 8.651 1.00 98.19 371 LYS A C 1
ATOM 2987 O O . LYS A 1 371 ? -6.912 5.640 9.880 1.00 98.19 371 LYS A O 1
ATOM 2992 N N . LEU A 1 372 ? -6.185 6.390 7.882 1.00 98.62 372 LEU A N 1
ATOM 2993 C CA . LEU A 1 372 ? -5.256 7.382 8.433 1.00 98.62 372 LEU A CA 1
ATOM 2994 C C . LEU A 1 372 ? -6.010 8.508 9.137 1.00 98.62 372 LEU A C 1
ATOM 2996 O O . LEU A 1 372 ? -5.719 8.779 10.300 1.00 98.62 372 LEU A O 1
ATOM 3000 N N . VAL A 1 373 ? -6.978 9.144 8.472 1.00 98.62 373 VAL A N 1
ATOM 3001 C CA . VAL A 1 373 ? -7.696 10.285 9.070 1.00 98.62 373 VAL A CA 1
ATOM 3002 C C . VAL A 1 373 ? -8.563 9.858 10.251 1.00 98.62 373 VAL A C 1
ATOM 3004 O O . VAL A 1 373 ? -8.628 10.576 11.243 1.00 98.62 373 VAL A O 1
ATOM 3007 N N . VAL A 1 374 ? -9.142 8.654 10.214 1.00 98.56 374 VAL A N 1
ATOM 3008 C CA . VAL A 1 374 ? -9.860 8.075 11.358 1.00 98.56 374 VAL A CA 1
ATOM 3009 C C . VAL A 1 374 ? -8.926 7.889 12.560 1.00 98.56 374 VAL A C 1
ATOM 3011 O O . VAL A 1 374 ? -9.270 8.309 13.665 1.00 98.56 374 VAL A O 1
ATOM 3014 N N . GLU A 1 375 ? -7.746 7.286 12.369 1.00 98.25 375 GLU A N 1
ATOM 3015 C CA . GLU A 1 375 ? -6.778 7.082 13.459 1.00 98.25 375 GLU A CA 1
ATOM 3016 C C . GLU A 1 375 ? -6.234 8.419 13.983 1.00 98.25 375 GLU A C 1
ATOM 3018 O O . GLU A 1 375 ? -6.130 8.612 15.195 1.00 98.25 375 GLU A O 1
ATOM 3023 N N . ALA A 1 376 ? -5.935 9.362 13.085 1.00 98.62 376 ALA A N 1
ATOM 3024 C CA . ALA A 1 376 ? -5.445 10.690 13.436 1.00 98.62 376 ALA A CA 1
ATOM 3025 C C . ALA A 1 376 ? -6.472 11.465 14.276 1.00 98.62 376 ALA A C 1
ATOM 3027 O O . ALA A 1 376 ? -6.124 11.954 15.352 1.00 98.62 376 ALA A O 1
ATOM 3028 N N . THR A 1 377 ? -7.744 11.499 13.859 1.00 98.62 377 THR A N 1
ATOM 3029 C CA . THR A 1 377 ? -8.821 12.162 14.612 1.00 98.62 377 THR A CA 1
ATOM 3030 C C . THR A 1 377 ? -9.025 11.523 15.983 1.00 98.62 377 THR A C 1
ATOM 3032 O O . THR A 1 377 ? -9.074 12.233 16.986 1.00 98.62 377 THR A O 1
ATOM 3035 N N . ARG A 1 378 ? -9.062 10.183 16.074 1.00 96.69 378 ARG A N 1
ATOM 3036 C CA . ARG A 1 378 ? -9.202 9.471 17.363 1.00 96.69 378 ARG A CA 1
ATOM 3037 C C . ARG A 1 378 ? -8.082 9.791 18.353 1.00 96.69 378 ARG A C 1
ATOM 3039 O O . ARG A 1 378 ? -8.295 9.705 19.558 1.00 96.69 378 ARG A O 1
ATOM 3046 N N . ARG A 1 379 ? -6.905 10.159 17.850 1.00 96.88 379 ARG A N 1
ATOM 3047 C CA . ARG A 1 379 ? -5.731 10.527 18.651 1.00 96.88 379 ARG A CA 1
ATOM 3048 C C . ARG A 1 379 ? -5.557 12.035 18.823 1.00 96.88 379 ARG A C 1
ATOM 3050 O O . ARG A 1 379 ? -4.578 12.458 19.428 1.00 96.88 379 ARG A O 1
ATOM 3057 N N . GLY A 1 380 ? -6.482 12.844 18.305 1.00 97.19 380 GLY A N 1
ATOM 3058 C CA . GLY A 1 380 ? -6.418 14.304 18.386 1.00 97.19 380 GLY A CA 1
ATOM 3059 C C . GLY A 1 380 ? -5.301 14.927 17.543 1.00 97.19 380 GLY A C 1
ATOM 3060 O O . GLY A 1 380 ? -4.807 16.002 17.880 1.00 97.19 380 GLY A O 1
ATOM 3061 N N . VAL A 1 381 ? -4.877 14.266 16.461 1.00 98.19 381 VAL A N 1
ATOM 3062 C CA . VAL A 1 381 ? -3.805 14.739 15.576 1.00 98.19 381 VAL A CA 1
ATOM 3063 C C . VAL A 1 381 ? -4.401 15.396 14.332 1.00 98.19 381 VAL A C 1
ATOM 3065 O O . VAL A 1 381 ? -4.798 14.719 13.389 1.00 98.19 381 VAL A O 1
ATOM 3068 N N . LEU A 1 382 ? -4.392 16.732 14.322 1.00 97.75 382 LEU A N 1
ATOM 3069 C CA . LEU A 1 382 ? -4.707 17.647 13.208 1.00 97.75 382 LEU A CA 1
ATOM 3070 C C . LEU A 1 382 ? -6.123 17.608 12.617 1.00 97.75 382 LEU A C 1
ATOM 3072 O O . LEU A 1 382 ? -6.641 18.678 12.292 1.00 97.75 382 LEU A O 1
ATOM 3076 N N . PHE A 1 383 ? -6.728 16.441 12.421 1.00 98.31 383 PHE A N 1
ATOM 3077 C CA . PHE A 1 383 ? -8.098 16.299 11.930 1.00 98.31 383 PHE A CA 1
ATOM 3078 C C . PHE A 1 383 ? -9.112 16.424 13.075 1.00 98.31 383 PHE A C 1
ATOM 3080 O O . PHE A 1 383 ? -8.846 16.017 14.206 1.00 98.31 383 PHE A O 1
ATOM 3087 N N . THR A 1 384 ? -10.259 17.035 12.780 1.00 97.94 384 THR A N 1
ATOM 3088 C CA . THR A 1 384 ? -11.347 17.303 13.735 1.00 97.94 384 THR A CA 1
ATOM 3089 C C . THR A 1 384 ? -12.630 16.570 13.342 1.00 97.94 384 THR A C 1
ATOM 3091 O O . THR A 1 384 ? -12.743 16.049 12.236 1.00 97.94 384 THR A O 1
ATOM 3094 N N . ASP A 1 385 ? -13.646 16.580 14.208 1.00 98.12 385 ASP A N 1
ATOM 3095 C CA . ASP A 1 385 ? -14.965 16.030 13.857 1.00 98.12 385 ASP A CA 1
ATOM 3096 C C . ASP A 1 385 ? -15.623 16.755 12.669 1.00 98.12 385 ASP A C 1
ATOM 3098 O O . ASP A 1 385 ? -16.338 16.132 11.888 1.00 98.12 385 ASP A O 1
ATOM 3102 N N . GLU A 1 386 ? -15.341 18.050 12.482 1.00 98.38 386 GLU A N 1
ATOM 3103 C CA . GLU A 1 386 ? -15.781 18.799 11.297 1.00 98.38 386 GLU A CA 1
ATOM 3104 C C . GLU A 1 386 ? -15.132 18.245 10.021 1.00 98.38 386 GLU A C 1
ATOM 3106 O O . GLU A 1 386 ? -15.818 18.008 9.027 1.00 98.38 386 GLU A O 1
ATOM 3111 N N . ASP A 1 387 ? -13.825 17.966 10.058 1.00 98.75 387 ASP A N 1
ATOM 3112 C CA . ASP A 1 387 ? -13.143 17.316 8.938 1.00 98.75 387 ASP A CA 1
ATOM 3113 C C . ASP A 1 387 ? -13.736 15.932 8.648 1.00 98.75 387 ASP A C 1
ATOM 3115 O O . ASP A 1 387 ? -13.934 15.559 7.491 1.00 98.75 387 ASP A O 1
ATOM 3119 N N . MET A 1 388 ? -14.047 15.165 9.694 1.00 98.81 388 MET A N 1
ATOM 3120 C CA . MET A 1 388 ? -14.626 13.834 9.537 1.00 98.81 388 MET A CA 1
ATOM 3121 C C . MET A 1 388 ? -16.028 13.878 8.936 1.00 98.81 388 MET A C 1
ATOM 3123 O O . MET A 1 388 ? -16.347 13.031 8.101 1.00 98.81 388 MET A O 1
ATOM 3127 N N . GLN A 1 389 ? -16.831 14.894 9.261 1.00 98.75 389 GLN A N 1
ATOM 3128 C CA . GLN A 1 389 ? -18.116 15.104 8.599 1.00 98.75 389 GLN A CA 1
ATOM 3129 C C . GLN A 1 389 ? -17.949 15.375 7.094 1.00 98.75 389 GLN A C 1
ATOM 3131 O O . GLN A 1 389 ? -18.760 14.905 6.295 1.00 98.75 389 GLN A O 1
ATOM 3136 N N . ARG A 1 390 ? -16.878 16.056 6.672 1.00 98.81 390 ARG A N 1
ATOM 3137 C CA . ARG A 1 390 ? -16.583 16.262 5.243 1.00 98.81 390 ARG A CA 1
ATOM 3138 C C . ARG A 1 390 ? -16.164 14.975 4.539 1.00 98.81 390 ARG A C 1
ATOM 3140 O O . ARG A 1 390 ? -16.614 14.730 3.424 1.00 98.81 390 ARG A O 1
ATOM 3147 N N . PHE A 1 391 ? -15.388 14.106 5.191 1.00 98.81 391 PHE A N 1
ATOM 3148 C CA . PHE A 1 391 ? -15.102 12.763 4.662 1.00 98.81 391 PHE A CA 1
ATOM 3149 C C . PHE A 1 391 ? -16.358 11.878 4.586 1.00 98.81 391 PHE A C 1
ATOM 3151 O O . PHE A 1 391 ? -16.527 11.120 3.630 1.00 98.81 391 PHE A O 1
ATOM 3158 N N . VAL A 1 392 ? -17.274 11.993 5.554 1.00 98.88 392 VAL A N 1
ATOM 3159 C CA . VAL A 1 392 ? -18.603 11.361 5.481 1.00 98.88 392 VAL A CA 1
ATOM 3160 C C . VAL A 1 392 ? -19.378 11.878 4.271 1.00 98.88 392 VAL A C 1
ATOM 3162 O O . VAL A 1 392 ? -19.952 11.081 3.531 1.00 98.88 392 VAL A O 1
ATOM 3165 N N . ASN A 1 393 ? -19.377 13.190 4.031 1.00 98.88 393 ASN A N 1
ATOM 3166 C CA . ASN A 1 393 ? -20.064 13.786 2.887 1.00 98.88 393 ASN A CA 1
ATOM 3167 C C . ASN A 1 393 ? -19.456 13.322 1.554 1.00 98.88 393 ASN A C 1
ATOM 3169 O O . ASN A 1 393 ? -20.208 13.048 0.620 1.00 98.88 393 ASN A O 1
ATOM 3173 N N . THR A 1 394 ? -18.136 13.120 1.471 1.00 98.81 394 THR A N 1
ATOM 3174 C CA . THR A 1 394 ? -17.501 12.458 0.315 1.00 98.81 394 THR A CA 1
ATOM 3175 C C . THR A 1 394 ? -18.148 11.105 0.045 1.00 98.81 394 THR A C 1
ATOM 3177 O O . THR A 1 394 ? -18.549 10.805 -1.076 1.00 98.81 394 THR A O 1
ATOM 3180 N N . TRP A 1 395 ? -18.316 10.293 1.084 1.00 98.56 395 TRP A N 1
ATOM 3181 C CA . TRP A 1 395 ? -18.886 8.960 0.948 1.00 98.56 395 TRP A CA 1
ATOM 3182 C C . TRP A 1 395 ? -20.377 8.978 0.592 1.00 98.56 395 TRP A C 1
ATOM 3184 O O . TRP A 1 395 ? -20.802 8.310 -0.348 1.00 98.56 395 TRP A O 1
ATOM 3194 N N . LEU A 1 396 ? -21.174 9.755 1.327 1.00 98.62 396 LEU A N 1
ATOM 3195 C CA . LEU A 1 396 ? -22.635 9.700 1.267 1.00 98.62 396 LEU A CA 1
ATOM 3196 C C . LEU A 1 396 ? -23.263 10.659 0.254 1.00 98.62 396 LEU A C 1
ATOM 3198 O O . LEU A 1 396 ? -24.375 10.398 -0.193 1.00 98.62 396 LEU A O 1
ATOM 3202 N N . ARG A 1 397 ? -22.602 11.762 -0.107 1.00 98.44 397 ARG A N 1
ATOM 3203 C CA . ARG A 1 397 ? -23.146 12.756 -1.053 1.00 98.44 397 ARG A CA 1
ATOM 3204 C C . ARG A 1 397 ? -22.497 12.670 -2.425 1.00 98.44 397 ARG A C 1
ATOM 3206 O O . ARG A 1 397 ? -23.193 12.811 -3.422 1.00 98.44 397 ARG A O 1
ATOM 3213 N N . VAL A 1 398 ? -21.187 12.421 -2.469 1.00 98.50 398 VAL A N 1
ATOM 3214 C CA . VAL A 1 398 ? -20.413 12.440 -3.720 1.00 98.50 398 VAL A CA 1
ATOM 3215 C C . VAL A 1 398 ? -20.276 11.041 -4.320 1.00 98.50 398 VAL A C 1
ATOM 3217 O O . VAL A 1 398 ? -20.524 10.845 -5.507 1.00 98.50 398 VAL A O 1
ATOM 3220 N N . MET A 1 399 ? -19.888 10.048 -3.515 1.00 98.50 399 MET A N 1
ATOM 3221 C CA . MET A 1 399 ? -19.568 8.712 -4.024 1.00 98.50 399 MET A CA 1
ATOM 3222 C C . MET A 1 399 ? -20.763 7.763 -4.085 1.00 98.50 399 MET A C 1
ATOM 3224 O O . MET A 1 399 ? -20.756 6.865 -4.920 1.00 98.50 399 MET A O 1
ATOM 3228 N N . TRP A 1 400 ? -21.766 7.896 -3.221 1.00 98.56 400 TRP A N 1
ATOM 3229 C CA . TRP A 1 400 ? -22.910 6.982 -3.202 1.00 98.56 400 TRP A CA 1
ATOM 3230 C C . TRP A 1 400 ? -23.879 7.248 -4.362 1.00 98.56 400 TRP A C 1
ATOM 3232 O O . TRP A 1 400 ? -24.309 8.379 -4.579 1.00 98.56 400 TRP A O 1
ATOM 3242 N N . ASN A 1 401 ? -24.298 6.184 -5.056 1.00 97.94 401 ASN A N 1
ATOM 3243 C CA . ASN A 1 401 ? -25.300 6.219 -6.130 1.00 97.94 401 ASN A CA 1
ATOM 3244 C C . ASN A 1 401 ? -26.723 6.624 -5.690 1.00 97.94 401 ASN A C 1
ATOM 3246 O O . ASN A 1 401 ? -27.617 6.651 -6.533 1.00 97.94 401 ASN A O 1
ATOM 3250 N N . GLN A 1 402 ? -26.943 6.910 -4.401 1.00 97.25 402 GLN A N 1
ATOM 3251 C CA . GLN A 1 402 ? -28.246 7.241 -3.805 1.00 97.25 402 GLN A CA 1
ATOM 3252 C C . GLN A 1 402 ? -29.306 6.132 -3.950 1.00 97.25 402 GLN A C 1
ATOM 3254 O O . GLN A 1 402 ? -30.502 6.391 -3.824 1.00 97.25 402 GLN A O 1
ATOM 3259 N N . ASP A 1 403 ? -28.881 4.890 -4.199 1.00 96.94 403 ASP A N 1
ATOM 3260 C CA . ASP A 1 403 ? -29.748 3.711 -4.198 1.00 96.94 403 ASP A CA 1
ATOM 3261 C C . ASP A 1 403 ? -29.653 3.016 -2.832 1.00 96.94 403 ASP A C 1
ATOM 3263 O O . ASP A 1 403 ? -28.586 2.545 -2.432 1.00 96.94 403 ASP A O 1
ATOM 3267 N N . GLU A 1 404 ? -30.759 2.987 -2.085 1.00 93.75 404 GLU A N 1
ATOM 3268 C CA . GLU A 1 404 ? -30.829 2.341 -0.766 1.00 93.75 404 GLU A CA 1
ATOM 3269 C C . GLU A 1 404 ? -31.007 0.821 -0.841 1.00 93.75 404 GLU A C 1
ATOM 3271 O O . GLU A 1 404 ? -30.740 0.110 0.133 1.00 93.75 404 GLU A O 1
ATOM 3276 N N . ASP A 1 405 ? -31.475 0.305 -1.977 1.00 94.25 405 ASP A N 1
ATOM 3277 C CA . ASP A 1 405 ? -31.684 -1.123 -2.170 1.00 94.25 405 ASP A CA 1
ATOM 3278 C C . ASP A 1 405 ? -30.415 -1.812 -2.651 1.00 94.25 405 ASP A C 1
ATOM 3280 O O . ASP A 1 405 ? -30.080 -2.889 -2.151 1.00 94.25 405 ASP A O 1
ATOM 3284 N N . THR A 1 406 ? -29.688 -1.156 -3.554 1.00 96.00 406 THR A N 1
ATOM 3285 C CA . THR A 1 406 ? -28.410 -1.631 -4.093 1.00 96.00 406 THR A CA 1
ATOM 3286 C C . THR A 1 406 ? -27.339 -0.541 -3.963 1.00 96.00 406 THR A C 1
ATOM 3288 O O . THR A 1 406 ? -26.934 0.060 -4.967 1.00 96.00 406 THR A O 1
ATOM 3291 N N . PRO A 1 407 ? -26.869 -0.250 -2.734 1.00 97.69 407 PRO A N 1
ATOM 3292 C CA . PRO A 1 407 ? -25.911 0.824 -2.520 1.00 97.69 407 PRO A CA 1
ATOM 3293 C C . PRO A 1 407 ? -24.566 0.490 -3.157 1.00 97.69 407 PRO A C 1
ATOM 3295 O O . PRO A 1 407 ? -23.926 -0.510 -2.829 1.00 97.69 407 PRO A O 1
ATOM 3298 N N . LEU A 1 408 ? -24.130 1.364 -4.060 1.00 98.00 408 LEU A N 1
ATOM 3299 C CA . LEU A 1 408 ? -22.840 1.280 -4.732 1.00 98.00 408 LEU A CA 1
ATOM 3300 C C . LEU A 1 408 ? -22.134 2.626 -4.676 1.00 98.00 408 LEU A C 1
ATOM 3302 O O . LEU A 1 408 ? -22.762 3.685 -4.678 1.00 98.00 408 LEU A O 1
ATOM 3306 N N . MET A 1 409 ? -20.810 2.555 -4.668 1.00 98.31 409 MET A N 1
ATOM 3307 C CA . MET A 1 409 ? -19.933 3.709 -4.568 1.00 98.31 409 MET A CA 1
ATOM 3308 C C . MET A 1 409 ? -19.193 3.918 -5.889 1.00 98.31 409 MET A C 1
ATOM 3310 O O . MET A 1 409 ? -18.787 2.953 -6.553 1.00 98.31 409 MET A O 1
ATOM 3314 N N . ALA A 1 410 ? -19.035 5.182 -6.272 1.00 97.94 410 ALA A N 1
ATOM 3315 C CA . ALA A 1 410 ? -18.250 5.615 -7.416 1.00 97.94 410 ALA A CA 1
ATOM 3316 C C . ALA A 1 410 ? -16.799 5.156 -7.263 1.00 97.94 410 ALA A C 1
ATOM 3318 O O . ALA A 1 410 ? -16.289 5.051 -6.147 1.00 97.94 410 ALA A O 1
ATOM 3319 N N . ALA A 1 411 ? -16.124 4.910 -8.387 1.00 96.50 411 ALA A N 1
ATOM 3320 C CA . ALA A 1 411 ? -14.763 4.376 -8.423 1.00 96.50 411 ALA A CA 1
ATOM 3321 C C . ALA A 1 411 ? -13.689 5.296 -7.808 1.00 96.50 411 ALA A C 1
ATOM 3323 O O . ALA A 1 411 ? -12.567 4.837 -7.568 1.00 96.50 411 ALA A O 1
ATOM 3324 N N . ARG A 1 412 ? -13.991 6.582 -7.594 1.00 96.75 412 ARG A N 1
ATOM 3325 C CA . ARG A 1 412 ? -13.049 7.615 -7.145 1.00 96.75 412 ARG A CA 1
ATOM 3326 C C . ARG A 1 412 ? -13.702 8.598 -6.173 1.00 96.75 412 ARG A C 1
ATOM 3328 O O . ARG A 1 412 ? -14.920 8.755 -6.173 1.00 96.75 412 ARG A O 1
ATOM 3335 N N . VAL A 1 413 ? -12.874 9.252 -5.356 1.00 97.62 413 VAL A N 1
ATOM 3336 C CA . VAL A 1 413 ? -13.302 10.167 -4.276 1.00 97.62 413 VAL A CA 1
ATOM 3337 C C . VAL A 1 413 ? -13.917 11.477 -4.772 1.00 97.62 413 VAL A C 1
ATOM 3339 O O . VAL A 1 413 ? -14.613 12.151 -4.028 1.00 97.62 413 VAL A O 1
ATOM 3342 N N . ASP A 1 414 ? -13.697 11.813 -6.040 1.00 96.31 414 ASP A N 1
ATOM 3343 C CA . ASP A 1 414 ? -14.330 12.927 -6.753 1.00 96.31 414 ASP A CA 1
ATOM 3344 C C . ASP A 1 414 ? -15.709 12.555 -7.343 1.00 96.31 414 ASP A C 1
ATOM 3346 O O . ASP A 1 414 ? -16.295 13.339 -8.083 1.00 96.31 414 ASP A O 1
ATOM 3350 N N . GLY A 1 415 ? -16.217 11.345 -7.073 1.00 96.38 415 GLY A N 1
ATOM 3351 C CA . GLY A 1 415 ? -17.499 10.857 -7.594 1.00 96.38 415 GLY A CA 1
ATOM 3352 C C . GLY A 1 415 ? -17.454 10.396 -9.055 1.00 96.38 415 GLY A C 1
ATOM 3353 O O . GLY A 1 415 ? -18.475 9.984 -9.603 1.00 96.38 415 GLY A O 1
ATOM 3354 N N . ILE A 1 416 ? -16.284 10.424 -9.706 1.00 94.06 416 ILE A N 1
ATOM 3355 C CA . ILE A 1 416 ? -16.144 10.065 -11.122 1.00 94.06 416 ILE A CA 1
ATOM 3356 C C . ILE A 1 416 ? -15.890 8.560 -11.294 1.00 94.06 416 ILE A C 1
ATOM 3358 O O . ILE A 1 416 ? -15.106 7.930 -10.581 1.00 94.06 416 ILE A O 1
ATOM 3362 N N . GLY A 1 417 ? -16.494 7.985 -12.336 1.00 92.94 417 GLY A N 1
ATOM 3363 C CA . GLY A 1 417 ? -16.289 6.600 -12.761 1.00 92.94 417 GLY A CA 1
ATOM 3364 C C . GLY A 1 417 ? -17.518 5.724 -12.537 1.00 92.94 417 GLY A C 1
ATOM 3365 O O . GLY A 1 417 ? -18.591 6.204 -12.188 1.00 92.94 417 GLY A O 1
ATOM 3366 N N . ALA A 1 418 ? -17.378 4.423 -12.791 1.00 94.44 418 ALA A N 1
ATOM 3367 C CA . ALA A 1 418 ? -18.482 3.487 -12.613 1.00 94.44 418 ALA A CA 1
ATOM 3368 C C . ALA A 1 418 ? -18.817 3.304 -11.125 1.00 94.44 418 ALA A C 1
ATOM 3370 O O . ALA A 1 418 ? -17.917 3.200 -10.288 1.00 94.44 418 ALA A O 1
ATOM 3371 N N . PHE A 1 419 ? -20.109 3.200 -10.817 1.00 95.94 419 PHE A N 1
ATOM 3372 C CA . PHE A 1 419 ? -20.576 2.743 -9.514 1.00 95.94 419 PHE A CA 1
ATOM 3373 C C . PHE A 1 419 ? -20.453 1.223 -9.455 1.00 95.94 419 PHE A C 1
ATOM 3375 O O . PHE A 1 419 ? -21.118 0.502 -10.197 1.00 95.94 419 PHE A O 1
ATOM 3382 N N . GLY A 1 420 ? -19.570 0.742 -8.591 1.00 95.38 420 GLY A N 1
ATOM 3383 C CA . GLY A 1 420 ? -19.292 -0.689 -8.448 1.00 95.38 420 GLY A CA 1
ATOM 3384 C C . GLY A 1 420 ? -18.538 -1.047 -7.173 1.00 95.38 420 GLY A C 1
ATOM 3385 O O . GLY A 1 420 ? -18.418 -2.225 -6.844 1.00 95.38 420 GLY A O 1
ATOM 3386 N N . SER A 1 421 ? -18.049 -0.048 -6.438 1.00 96.12 421 SER A N 1
ATOM 3387 C CA . SER A 1 421 ? -17.399 -0.251 -5.150 1.00 96.12 421 SER A CA 1
ATOM 3388 C C . SER A 1 421 ? -18.446 -0.520 -4.066 1.00 96.12 421 SER A C 1
ATOM 3390 O O . SER A 1 421 ? -19.496 0.121 -4.022 1.00 96.12 421 SER A O 1
ATOM 3392 N N . SER A 1 422 ? -18.153 -1.470 -3.180 1.00 95.75 422 SER A N 1
ATOM 3393 C CA . SER A 1 422 ? -19.048 -1.866 -2.090 1.00 95.75 422 SER A CA 1
ATOM 3394 C C . SER A 1 422 ? -18.960 -0.901 -0.901 1.00 95.75 422 SER A C 1
ATOM 3396 O O . SER A 1 422 ? -17.848 -0.497 -0.534 1.00 95.75 422 SER A O 1
ATOM 3398 N N . PRO A 1 423 ? -20.080 -0.594 -0.215 1.00 95.00 423 PRO A N 1
ATOM 3399 C CA . PRO A 1 423 ? -20.036 0.142 1.041 1.00 95.00 423 PRO A CA 1
ATOM 3400 C C . PRO A 1 423 ? -19.390 -0.658 2.192 1.00 95.00 423 PRO A C 1
ATOM 3402 O O . PRO A 1 423 ? -18.988 -0.069 3.192 1.00 95.00 423 PRO A O 1
ATOM 3405 N N . LEU A 1 424 ? -19.227 -1.984 2.051 1.00 94.25 424 LEU A N 1
ATOM 3406 C CA . LEU A 1 424 ? -18.520 -2.864 2.999 1.00 94.25 424 LEU A CA 1
ATOM 3407 C C . LEU A 1 424 ? -16.995 -2.814 2.844 1.00 94.25 424 LEU A C 1
ATOM 3409 O O . LEU A 1 424 ? -16.316 -3.838 2.787 1.00 94.25 424 LEU A O 1
ATOM 3413 N N . THR A 1 425 ? -16.442 -1.612 2.774 1.00 94.25 425 THR A N 1
ATOM 3414 C CA . THR A 1 425 ? -14.998 -1.405 2.668 1.00 94.25 425 THR A CA 1
ATOM 3415 C C . THR A 1 425 ? -14.481 -0.888 4.010 1.00 94.25 425 THR A C 1
ATOM 3417 O O . THR A 1 425 ? -14.897 0.174 4.455 1.00 94.25 425 THR A O 1
ATOM 3420 N N . THR A 1 426 ? -13.602 -1.637 4.684 1.00 93.06 426 THR A N 1
ATOM 3421 C CA . THR A 1 426 ? -13.304 -1.489 6.126 1.00 93.06 426 THR A CA 1
ATOM 3422 C C . THR A 1 426 ? -12.947 -0.073 6.591 1.00 93.06 426 THR A C 1
ATOM 3424 O O . THR A 1 426 ? -13.435 0.366 7.623 1.00 93.06 426 THR A O 1
ATOM 3427 N N . GLY A 1 427 ? -12.090 0.650 5.872 1.00 95.94 427 GLY A N 1
ATOM 3428 C CA . GLY A 1 427 ? -11.731 2.038 6.175 1.00 95.94 427 GLY A CA 1
ATOM 3429 C C . GLY A 1 427 ? -12.936 2.962 6.074 1.00 95.94 427 GLY A C 1
ATOM 3430 O O . GLY A 1 427 ? -13.286 3.607 7.056 1.00 95.94 427 GLY A O 1
ATOM 3431 N N . TRP A 1 428 ? -13.636 2.942 4.939 1.00 98.25 428 TRP A N 1
ATOM 3432 C CA . TRP A 1 428 ? -14.865 3.718 4.739 1.00 98.25 428 TRP A CA 1
ATOM 3433 C C . TRP A 1 428 ? -15.959 3.374 5.759 1.00 98.25 428 TRP A C 1
ATOM 3435 O O . TRP A 1 428 ? -16.608 4.266 6.296 1.00 98.25 428 TRP A O 1
ATOM 3445 N N . ALA A 1 429 ? -16.117 2.096 6.109 1.00 97.75 429 ALA A N 1
ATOM 3446 C CA . ALA A 1 429 ? -17.109 1.630 7.075 1.00 97.75 429 ALA A CA 1
ATOM 3447 C C . ALA A 1 429 ? -16.886 2.176 8.499 1.00 97.75 429 ALA A C 1
ATOM 3449 O O . ALA A 1 429 ? -17.830 2.204 9.293 1.00 97.75 429 ALA A O 1
ATOM 3450 N N . GLN A 1 430 ? -15.676 2.643 8.837 1.00 97.81 430 GLN A N 1
ATOM 3451 C CA . GLN A 1 430 ? -15.393 3.294 10.122 1.00 97.81 430 GLN A CA 1
ATOM 3452 C C . GLN A 1 430 ? -15.963 4.710 10.226 1.00 97.81 430 GLN A C 1
ATOM 3454 O O . GLN A 1 430 ? -16.137 5.196 11.344 1.00 97.81 430 GLN A O 1
ATOM 3459 N N . LEU A 1 431 ? -16.319 5.347 9.103 1.00 98.62 431 LEU A N 1
ATOM 3460 C CA . LEU A 1 431 ? -17.005 6.645 9.106 1.00 98.62 431 LEU A CA 1
ATOM 3461 C C . LEU A 1 431 ? -18.378 6.586 9.798 1.00 98.62 431 LEU A C 1
ATOM 3463 O O . LEU A 1 431 ? -18.918 7.613 10.196 1.00 98.62 431 LEU A O 1
ATOM 3467 N N . SER A 1 432 ? -18.895 5.377 10.033 1.00 98.19 432 SER A N 1
ATOM 3468 C CA . SER A 1 432 ? -20.067 5.109 10.873 1.00 98.19 432 SER A CA 1
ATOM 3469 C C . SER A 1 432 ? -19.972 5.636 12.309 1.00 98.19 432 SER A C 1
ATOM 3471 O O . SER A 1 432 ? -21.004 5.803 12.953 1.00 98.19 432 SER A O 1
ATOM 3473 N N . GLN A 1 433 ? -18.763 5.936 12.799 1.00 97.56 433 GLN A N 1
ATOM 3474 C CA . GLN A 1 433 ? -18.569 6.646 14.067 1.00 97.56 433 GLN A CA 1
ATOM 3475 C C . GLN A 1 433 ? -19.135 8.074 14.035 1.00 97.56 433 GLN A C 1
ATOM 3477 O O . GLN A 1 433 ? -19.578 8.568 15.069 1.00 97.56 433 GLN A O 1
ATOM 3482 N N . TRP A 1 434 ? -19.118 8.729 12.872 1.00 98.44 434 TRP A N 1
ATOM 3483 C CA . TRP A 1 434 ? -19.607 10.100 12.698 1.00 98.44 434 TRP A CA 1
ATOM 3484 C C . TRP A 1 434 ? -21.006 10.142 12.077 1.00 98.44 434 TRP A C 1
ATOM 3486 O O . TRP A 1 434 ? -21.795 11.004 12.450 1.00 98.44 434 TRP A O 1
ATOM 3496 N N . ASP A 1 435 ? -21.353 9.194 11.197 1.00 98.19 435 ASP A N 1
ATOM 3497 C CA . ASP A 1 435 ? -22.696 9.111 10.607 1.00 98.19 435 ASP A CA 1
ATOM 3498 C C . ASP A 1 435 ? -23.219 7.660 10.509 1.00 98.19 435 ASP A C 1
ATOM 3500 O O . ASP A 1 435 ? -22.718 6.865 9.702 1.00 98.19 435 ASP A O 1
ATOM 3504 N N . PRO A 1 436 ? -24.265 7.293 11.280 1.00 97.06 436 PRO A N 1
ATOM 3505 C CA . PRO A 1 436 ? -24.846 5.951 11.269 1.00 97.06 436 PRO A CA 1
ATOM 3506 C C . PRO A 1 436 ? -25.345 5.460 9.902 1.00 97.06 436 PRO A C 1
ATOM 3508 O O . PRO A 1 436 ? -25.419 4.244 9.706 1.00 97.06 436 PRO A O 1
ATOM 3511 N N . LYS A 1 437 ? -25.645 6.347 8.940 1.00 97.81 437 LYS A N 1
ATOM 3512 C CA . LYS A 1 437 ? -26.069 5.945 7.587 1.00 97.81 437 LYS A CA 1
ATOM 3513 C C . LYS A 1 437 ? -24.999 5.111 6.884 1.00 97.81 437 LYS A C 1
ATOM 3515 O O . LYS A 1 437 ? -25.332 4.194 6.136 1.00 97.81 437 LYS A O 1
ATOM 3520 N N . VAL A 1 438 ? -23.717 5.350 7.175 1.00 98.38 438 VAL A N 1
ATOM 3521 C CA . VAL A 1 438 ? -22.604 4.535 6.657 1.00 98.38 438 VAL A CA 1
ATOM 3522 C C . VAL A 1 438 ? -22.763 3.067 7.065 1.00 98.38 438 VAL A C 1
ATOM 3524 O O . VAL A 1 438 ? -22.633 2.174 6.225 1.00 98.38 438 VAL A O 1
ATOM 3527 N N . TYR A 1 439 ? -23.094 2.813 8.336 1.00 97.69 439 TYR A N 1
ATOM 3528 C CA . TYR A 1 439 ? -23.356 1.462 8.837 1.00 97.69 439 TYR A CA 1
ATOM 3529 C C . TYR A 1 439 ? -24.608 0.856 8.196 1.00 97.69 439 TYR A C 1
ATOM 3531 O O . TYR A 1 439 ? -24.604 -0.320 7.846 1.00 97.69 439 TYR A O 1
ATOM 3539 N N . GLU A 1 440 ? -25.666 1.639 7.991 1.00 97.06 440 GLU A N 1
ATOM 3540 C CA . GLU A 1 440 ? -26.902 1.150 7.367 1.00 97.06 440 GLU A CA 1
ATOM 3541 C C . GLU A 1 440 ? -26.670 0.643 5.934 1.00 97.06 440 GLU A C 1
ATOM 3543 O O . GLU A 1 440 ? -27.134 -0.445 5.584 1.00 97.06 440 GLU A O 1
ATOM 3548 N N . LEU A 1 441 ? -25.897 1.376 5.121 1.00 97.75 441 LEU A N 1
ATOM 3549 C CA . LEU A 1 441 ? -25.545 0.953 3.757 1.00 97.75 441 LEU A CA 1
ATOM 3550 C C . LEU A 1 441 ? -24.642 -0.293 3.755 1.00 97.75 441 LEU A C 1
ATOM 3552 O O . LEU A 1 441 ? -24.827 -1.210 2.944 1.00 97.75 441 LEU A O 1
ATOM 3556 N N . ALA A 1 442 ? -23.685 -0.353 4.686 1.00 97.31 442 ALA A N 1
ATOM 3557 C CA . ALA A 1 442 ? -22.838 -1.523 4.890 1.00 97.31 442 ALA A CA 1
ATOM 3558 C C . ALA A 1 442 ? -23.674 -2.754 5.288 1.00 97.31 442 ALA A C 1
ATOM 3560 O O . ALA A 1 442 ? -23.556 -3.809 4.663 1.00 97.31 442 ALA A O 1
ATOM 3561 N N . LEU A 1 443 ? -24.581 -2.612 6.258 1.00 97.06 443 LEU A N 1
ATOM 3562 C CA . LEU A 1 443 ? -25.461 -3.679 6.735 1.00 97.06 443 LEU A CA 1
ATOM 3563 C C . LEU A 1 443 ? -26.402 -4.186 5.642 1.00 97.06 443 LEU A C 1
ATOM 3565 O O . LEU A 1 443 ? -26.604 -5.397 5.529 1.00 97.06 443 LEU A O 1
ATOM 3569 N N . LYS A 1 444 ? -26.960 -3.287 4.821 1.00 96.56 444 LYS A N 1
ATOM 3570 C CA . LYS A 1 444 ? -27.788 -3.662 3.666 1.00 96.56 444 LYS A CA 1
ATOM 3571 C C . LYS A 1 444 ? -27.008 -4.567 2.714 1.00 96.56 444 LYS A C 1
ATOM 3573 O O . LYS A 1 444 ? -27.497 -5.630 2.340 1.00 96.56 444 LYS A O 1
ATOM 3578 N N . THR A 1 445 ? -25.775 -4.183 2.390 1.00 96.75 445 THR A N 1
ATOM 3579 C CA . THR A 1 445 ? -24.906 -4.968 1.501 1.00 96.75 445 THR A CA 1
ATOM 3580 C C . THR A 1 445 ? -24.506 -6.297 2.133 1.00 96.75 445 THR A C 1
ATOM 3582 O O . THR A 1 445 ? -24.509 -7.317 1.454 1.00 96.75 445 THR A O 1
ATOM 3585 N N . PHE A 1 446 ? -24.224 -6.313 3.436 1.00 97.19 446 PHE A N 1
ATOM 3586 C CA . PHE A 1 446 ? -23.865 -7.524 4.178 1.00 97.19 446 PHE A CA 1
ATOM 3587 C C . PHE A 1 446 ? -25.015 -8.527 4.178 1.00 97.19 446 PHE A C 1
ATOM 3589 O O . PHE A 1 446 ? -24.849 -9.688 3.817 1.00 97.19 446 PHE A O 1
ATOM 3596 N N . SER A 1 447 ? -26.216 -8.054 4.500 1.00 95.62 447 SER A N 1
ATOM 3597 C CA . SER A 1 447 ? -27.416 -8.890 4.589 1.00 95.62 447 SER A CA 1
ATOM 3598 C C . SER A 1 447 ? -27.834 -9.472 3.235 1.00 95.62 447 SER A C 1
ATOM 3600 O O . SER A 1 447 ? -28.507 -10.497 3.197 1.00 95.62 447 SER A O 1
ATOM 3602 N N . ALA A 1 448 ? -27.439 -8.834 2.128 1.00 95.12 448 ALA A N 1
ATOM 3603 C CA . ALA A 1 448 ? -27.704 -9.305 0.770 1.00 95.12 448 ALA A CA 1
ATOM 3604 C C . ALA A 1 448 ? -26.687 -10.349 0.263 1.00 95.12 448 ALA A C 1
ATOM 3606 O O . ALA A 1 448 ? -26.930 -10.983 -0.765 1.00 95.12 448 ALA A O 1
ATOM 3607 N N . GLN A 1 449 ? -25.550 -10.526 0.944 1.00 94.88 449 GLN A N 1
ATOM 3608 C CA . GLN A 1 449 ? -24.537 -11.511 0.564 1.00 94.88 449 GLN A CA 1
ATOM 3609 C C . GLN A 1 449 ? -24.947 -12.941 0.956 1.00 94.88 449 GLN A C 1
ATOM 3611 O O . GLN A 1 449 ? -25.636 -13.128 1.960 1.00 94.88 449 GLN A O 1
ATOM 3616 N N . PRO A 1 450 ? -24.502 -13.965 0.204 1.00 94.06 450 PRO A N 1
ATOM 3617 C CA . PRO A 1 450 ? -24.604 -15.352 0.651 1.00 94.06 450 PRO A CA 1
ATOM 3618 C C . PRO A 1 450 ? -23.747 -15.591 1.909 1.00 94.06 450 PRO A C 1
ATOM 3620 O O . PRO A 1 450 ? -22.796 -14.851 2.165 1.00 94.06 450 PRO A O 1
ATOM 3623 N N . GLU A 1 451 ? -24.079 -16.620 2.697 1.00 88.06 451 GLU A N 1
ATOM 3624 C CA . GLU A 1 451 ? -23.471 -16.870 4.020 1.00 88.06 451 GLU A CA 1
ATOM 3625 C C . GLU A 1 451 ? -21.935 -16.992 3.982 1.00 88.06 451 GLU A C 1
ATOM 3627 O O . GLU A 1 451 ? -21.252 -16.485 4.870 1.00 88.06 451 GLU A O 1
ATOM 3632 N N . ASP A 1 452 ? -21.371 -17.593 2.930 1.00 85.69 452 ASP A N 1
ATOM 3633 C CA . ASP A 1 452 ? -19.919 -17.725 2.746 1.00 85.69 452 ASP A CA 1
ATOM 3634 C C . ASP A 1 452 ? -19.228 -16.363 2.567 1.00 85.69 452 ASP A C 1
ATOM 3636 O O . ASP A 1 452 ? -18.135 -16.134 3.084 1.00 85.69 452 ASP A O 1
ATOM 3640 N N . LYS A 1 453 ? -19.887 -15.431 1.870 1.00 93.06 453 LYS A N 1
ATOM 3641 C CA . LYS A 1 453 ? -19.405 -14.057 1.683 1.00 93.06 453 LYS A CA 1
ATOM 3642 C C . LYS A 1 453 ? -19.642 -13.181 2.903 1.00 93.06 453 LYS A C 1
ATOM 3644 O O . LYS A 1 453 ? -18.809 -12.326 3.196 1.00 93.06 453 LYS A O 1
ATOM 3649 N N . GLN A 1 454 ? -20.711 -13.439 3.652 1.00 95.50 454 GLN A N 1
ATOM 3650 C CA . GLN A 1 454 ? -20.931 -12.789 4.939 1.00 95.50 454 GLN A CA 1
ATOM 3651 C C . GLN A 1 454 ? -19.803 -13.107 5.914 1.00 95.50 454 GLN A C 1
ATOM 3653 O O . GLN A 1 454 ? -19.274 -12.176 6.514 1.00 95.50 454 GLN A O 1
ATOM 3658 N N . ALA A 1 455 ? -19.386 -14.374 6.030 1.00 96.19 455 ALA A N 1
ATOM 3659 C CA . ALA A 1 455 ? -18.290 -14.763 6.918 1.00 96.19 455 ALA A CA 1
ATOM 3660 C C . ALA A 1 455 ? -17.030 -13.913 6.666 1.00 96.19 455 ALA A C 1
ATOM 3662 O O . ALA A 1 455 ? -16.473 -13.353 7.604 1.00 96.19 455 ALA A O 1
ATOM 3663 N N . GLU A 1 456 ? -16.655 -13.698 5.402 1.00 95.69 456 GLU A N 1
ATOM 3664 C CA . GLU A 1 456 ? -15.527 -12.837 5.020 1.00 95.69 456 GLU A CA 1
ATOM 3665 C C . GLU A 1 456 ? -15.663 -11.378 5.481 1.00 95.69 456 GLU A C 1
ATOM 3667 O O . GLU A 1 456 ? -14.676 -10.750 5.868 1.00 95.69 456 GLU A O 1
ATOM 3672 N N . ALA A 1 457 ? -16.881 -10.838 5.459 1.00 97.00 457 ALA A N 1
ATOM 3673 C CA . ALA A 1 457 ? -17.168 -9.447 5.789 1.00 97.00 457 ALA A CA 1
ATOM 3674 C C . ALA A 1 457 ? -17.457 -9.197 7.283 1.00 97.00 457 ALA A C 1
ATOM 3676 O O . ALA A 1 457 ? -17.567 -8.029 7.677 1.00 97.00 457 ALA A O 1
ATOM 3677 N N . VAL A 1 458 ? -17.549 -10.246 8.116 1.00 98.00 458 VAL A N 1
ATOM 3678 C CA . VAL A 1 458 ? -17.838 -10.149 9.563 1.00 98.00 458 VAL A CA 1
ATOM 3679 C C . VAL A 1 458 ? -16.975 -9.099 10.282 1.00 98.00 458 VAL A C 1
ATOM 3681 O O . VAL A 1 458 ? -17.555 -8.233 10.943 1.00 98.00 458 VAL A O 1
ATOM 3684 N N . PRO A 1 459 ? -15.634 -9.082 10.136 1.00 98.00 459 PRO A N 1
ATOM 3685 C CA . PRO A 1 459 ? -14.793 -8.114 10.842 1.00 98.00 459 PRO A CA 1
ATOM 3686 C C . PRO A 1 459 ? -15.150 -6.663 10.506 1.00 98.00 459 PRO A C 1
ATOM 3688 O O . PRO A 1 459 ? -15.189 -5.802 11.382 1.00 98.00 459 PRO A O 1
ATOM 3691 N N . THR A 1 460 ? -15.461 -6.386 9.235 1.00 97.56 460 THR A N 1
ATOM 3692 C CA . THR A 1 460 ? -15.858 -5.046 8.784 1.00 97.56 460 THR A CA 1
ATOM 3693 C C . THR A 1 460 ? -17.216 -4.641 9.348 1.00 97.56 460 THR A C 1
ATOM 3695 O O . THR A 1 460 ? -17.352 -3.521 9.845 1.00 97.56 460 THR A O 1
ATOM 3698 N N . ILE A 1 461 ? -18.226 -5.517 9.276 1.00 97.81 461 ILE A N 1
ATOM 3699 C CA . ILE A 1 461 ? -19.578 -5.151 9.713 1.00 97.81 461 ILE A CA 1
ATOM 3700 C C . ILE A 1 461 ? -19.674 -5.030 11.236 1.00 97.81 461 ILE A C 1
ATOM 3702 O O . ILE A 1 461 ? -20.325 -4.105 11.716 1.00 97.81 461 ILE A O 1
ATOM 3706 N N . LEU A 1 462 ? -18.991 -5.895 11.996 1.00 97.44 462 LEU A N 1
ATOM 3707 C CA . LEU A 1 462 ? -18.963 -5.806 13.457 1.00 97.44 462 LEU A CA 1
ATOM 3708 C C . LEU A 1 462 ? -18.246 -4.537 13.919 1.00 97.44 462 LEU A C 1
ATOM 3710 O O . LEU A 1 462 ? -18.778 -3.817 14.763 1.00 97.44 462 LEU A O 1
ATOM 3714 N N . LEU A 1 463 ? -17.103 -4.204 13.310 1.00 96.19 463 LEU A N 1
ATOM 3715 C CA . LEU A 1 463 ? -16.422 -2.940 13.579 1.00 96.19 463 LEU A CA 1
ATOM 3716 C C . LEU A 1 463 ? -17.340 -1.746 13.284 1.00 96.19 463 LEU A C 1
ATOM 3718 O O . LEU A 1 463 ? -17.491 -0.863 14.124 1.00 96.19 463 LEU A O 1
ATOM 3722 N N . SER A 1 464 ? -17.977 -1.721 12.110 1.00 97.25 464 SER A N 1
ATOM 3723 C CA . SER A 1 464 ? -18.893 -0.643 11.717 1.00 97.25 464 SER A CA 1
ATOM 3724 C C . SER A 1 464 ? -20.082 -0.516 12.681 1.00 97.25 464 SER A C 1
ATOM 3726 O O . SER A 1 464 ? -20.432 0.586 13.098 1.00 97.25 464 SER A O 1
ATOM 3728 N N . ALA A 1 465 ? -20.654 -1.640 13.121 1.00 96.56 465 ALA A N 1
ATOM 3729 C CA . ALA A 1 465 ? -21.726 -1.664 14.112 1.00 96.56 465 ALA A CA 1
ATOM 3730 C C . ALA A 1 465 ? -21.272 -1.103 15.469 1.00 96.56 465 ALA A C 1
ATOM 3732 O O . ALA A 1 465 ? -21.989 -0.300 16.070 1.00 96.56 465 ALA A O 1
ATOM 3733 N N . ALA A 1 466 ? -20.082 -1.487 15.941 1.00 94.19 466 ALA A N 1
ATOM 3734 C CA . ALA A 1 466 ? -19.501 -0.960 17.173 1.00 94.19 466 ALA A CA 1
ATOM 3735 C C . ALA A 1 466 ? -19.261 0.555 17.074 1.00 94.19 466 ALA A C 1
ATOM 3737 O O . ALA A 1 466 ? -19.632 1.304 17.977 1.00 94.19 466 ALA A O 1
ATOM 3738 N N . ARG A 1 467 ? -18.724 1.033 15.944 1.00 94.06 467 ARG A N 1
ATOM 3739 C CA . ARG A 1 467 ? -18.509 2.467 15.690 1.00 94.06 467 ARG A CA 1
ATOM 3740 C C . ARG A 1 467 ? -19.813 3.263 15.651 1.00 94.06 467 ARG A C 1
ATOM 3742 O O . ARG A 1 467 ? -19.861 4.340 16.231 1.00 94.06 467 ARG A O 1
ATOM 3749 N N . ALA A 1 468 ? -20.879 2.705 15.084 1.00 94.56 468 ALA A N 1
ATOM 3750 C CA . ALA A 1 468 ? -22.214 3.305 15.094 1.00 94.56 468 ALA A CA 1
ATOM 3751 C C . ALA A 1 468 ? -22.959 3.191 16.446 1.00 94.56 468 ALA A C 1
ATOM 3753 O O . ALA A 1 468 ? -24.140 3.542 16.518 1.00 94.56 468 ALA A O 1
ATOM 3754 N N . GLY A 1 469 ? -22.337 2.642 17.499 1.00 91.44 469 GLY A N 1
ATOM 3755 C CA . GLY A 1 469 ? -22.977 2.432 18.803 1.00 91.44 469 GLY A CA 1
ATOM 3756 C C . GLY A 1 469 ? -24.107 1.392 18.785 1.00 91.44 469 GLY A C 1
ATOM 3757 O O . GLY A 1 469 ? -25.039 1.468 19.585 1.00 91.44 469 GLY A O 1
ATOM 3758 N N . ARG A 1 470 ? -24.073 0.443 17.839 1.00 90.25 470 ARG A N 1
ATOM 3759 C CA . ARG A 1 470 ? -25.071 -0.636 17.687 1.00 90.25 470 ARG A CA 1
ATOM 3760 C C . ARG A 1 470 ? -24.690 -1.920 18.417 1.00 90.25 470 ARG A C 1
ATOM 3762 O O . ARG A 1 470 ? -25.549 -2.775 18.611 1.00 90.25 470 ARG A O 1
ATOM 3769 N N . ILE A 1 471 ? -23.433 -2.030 18.833 1.00 85.12 471 ILE A N 1
ATOM 3770 C CA . ILE A 1 471 ? -22.946 -3.041 19.770 1.00 85.12 471 ILE A CA 1
ATOM 3771 C C . ILE A 1 471 ? -22.607 -2.292 21.067 1.00 85.12 471 ILE A C 1
ATOM 3773 O O . ILE A 1 471 ? -21.942 -1.255 20.987 1.00 85.12 471 ILE A O 1
ATOM 3777 N N . PRO A 1 472 ? -23.088 -2.739 22.243 1.00 70.69 472 PRO A N 1
ATOM 3778 C CA . PRO A 1 472 ? -22.695 -2.138 23.513 1.00 70.69 472 PRO A CA 1
ATOM 3779 C C . PRO A 1 472 ? -21.172 -2.158 23.659 1.00 70.69 472 PRO A C 1
ATOM 3781 O O . PRO A 1 472 ? -20.548 -3.168 23.338 1.00 70.69 472 PRO A O 1
ATOM 3784 N N . ALA A 1 473 ? -20.588 -1.070 24.168 1.00 60.88 473 ALA A N 1
ATOM 3785 C CA . ALA A 1 473 ? -19.238 -1.151 24.716 1.00 60.88 473 ALA A CA 1
ATOM 3786 C C . ALA A 1 473 ? -19.288 -2.165 25.868 1.00 60.88 473 ALA A C 1
ATOM 3788 O O . ALA A 1 473 ? -20.141 -2.015 26.752 1.00 60.88 473 ALA A O 1
ATOM 3789 N N . GLN A 1 474 ? -18.485 -3.225 25.782 1.00 51.56 474 GLN A N 1
ATOM 3790 C CA . GLN A 1 474 ? -18.417 -4.242 26.832 1.00 51.56 474 GLN A CA 1
ATOM 3791 C C . GLN A 1 474 ? -17.586 -3.750 28.012 1.00 51.56 474 GLN A C 1
ATOM 3793 O O . GLN A 1 474 ? -16.635 -2.969 27.776 1.00 51.56 474 GLN A O 1
#

pLDDT: mean 93.57, std 12.32, range [32.56, 98.94]

Secondary structure (DSSP, 8-state):
------------------PPPP-HHHHHHHHHHHHHTTTTTTTTTT-SBHHIIIIIIHHHHHHHHHHHHHH--THHHHHHHHHHHHHHHT-B-TT-SS--B-EESSSPPEEEEEEE-S-SS--EEE-SEEEE-SHHHHTT----EEEEEEEEETTEEEEEETTT--EEEEEEE--SSEEEE--STT--EEEES---TT-EEEEEEEPPPPEE-HHHHHHHHHHHHHHHHHHHH-GGGHHHHHHHHHHHHHHIIIIIIHHHGGGEEE-GGG-EEEBPPS-TTSSSTTSBPPHHHHHHHHHHHHHHTTSTT--TTHHHHHHHHHHHHHTTEEEETTTTEEEEBS--EEETTEEE-SS-TT-BPBHHHHHHHHHHHHHHHHTTSS--HHHHHHHHHIIIIIIB-S-SSS--EESBTTS-S-EEE-S--HHHHGGGGT-HHHHHHHHHHHHHS-HHHHHHHHHHHHHHHHHTT-S---

Mean predicted aligned error: 5.75 Å

Foldseek 3Di:
DDDDDDDDDDDDPDDPPPPPFDPLVVLLVLLVVLCCVCVHNQWCLQPLALCCLQPTVLLSLLLLLLNCQLPVDCVSVVSLLVSVVNNVVSWDDPPPPQATAGWDLQQFKKKKAKDWDPFPDPKTKPDRMDIGRHRVQLQPQDQFKWKFALAPWFFWTWIARPRVRDTQGGGDGDPQAWDWDPSRTPDIMIIGGTGTHGIMMMMGMGHGDIDGFQSSCLSSLLSLLVSLLCVVVDVVCCVPCVVSSVVSQVSCQGRPVVVQVVQWDQPDQQFTAGAADQDPRHLDHSWGAWLLRRLSLLSSLLSCCPRPPHDVCSVRNSLRSVSNVVVQWDADPVLRATWGARHWGADPNHIDDSDDPPHTAFPQSVLSVLLSLLSCQVSVRPHHLSNLVRHVSLFPPQFWPPDLQQTFGAGGSRNDHDGDHALLRQSNLLSLLNPVVSLSSNVSRLVPDDSSVNSVSSSRNSSSCVSNCSRPDD

Nearest PDB structures (foldseek):
  5z74-assembly1_A  TM=5.375E-01  e=1.668E-01  Nostoc sp. PCC 7120 = FACHB-418
  6ttj-assembly2_I  TM=5.093E-01  e=6.212E-01  Arabidopsis thaliana
  6ttj-assembly2_H  TM=4.309E-01  e=4.638E-01  Arabidopsis thaliana
  6ttj-assembly1_K  TM=4.381E-01  e=7.189E-01  Arabidopsis thaliana

Radius of gyration: 28.21 Å; Cα contacts (8 Å, |Δi|>4): 930; chains: 1; bounding box: 113×48×79 Å